Protein AF-A0A8S0TYR0-F1 (afdb_monomer)

Organism: NCBI:txid158383

Mean predicted aligned error: 17.42 Å

Radius of gyration: 30.02 Å; Cα contacts (8 Å, |Δi|>4): 867; chains: 1; bounding box: 67×88×91 Å

Solvent-accessible surface area (backbone atoms only — not comparable to full-atom values): 29729 Å² total; per-residue (Å²): 143,70,75,69,65,59,57,55,54,55,57,56,58,61,69,68,64,64,74,72,75,76,75,74,52,60,53,60,52,23,50,53,51,31,43,53,31,27,32,66,82,52,81,74,59,66,56,64,47,97,89,58,59,60,62,76,65,61,19,77,45,41,42,40,46,100,84,64,42,61,23,30,41,52,54,45,33,64,65,35,56,25,36,64,43,52,44,55,26,57,38,50,60,24,30,26,42,32,50,23,49,27,52,33,30,51,51,66,44,59,41,54,32,52,22,53,47,25,27,38,42,32,54,21,39,28,46,33,26,50,52,64,51,51,49,52,28,65,20,62,42,25,20,30,43,33,52,22,40,28,50,32,28,51,51,64,46,57,42,53,29,61,21,65,46,29,30,34,43,33,49,24,41,30,53,29,28,49,51,66,51,48,40,52,17,66,13,57,50,24,29,35,42,34,52,22,40,28,52,32,30,49,44,64,37,61,43,51,51,64,12,76,47,48,47,34,40,32,48,24,39,27,55,27,25,26,54,54,49,73,68,45,64,78,24,69,94,28,55,38,58,57,67,23,90,50,42,18,22,80,92,43,88,98,41,49,71,64,53,85,87,36,74,63,66,81,87,59,90,72,78,82,77,89,72,95,75,91,80,83,92,78,85,80,85,89,86,76,97,71,96,73,87,84,79,82,87,89,87,84,89,86,86,90,84,86,90,85,78,65,70,67,61,56,55,57,54,53,53,53,55,50,51,52,52,52,52,52,52,53,52,50,52,52,53,60,56,52,68,73,72,69,85,74,90,82,91,83,83,89,80,92,77,91,79,76,90,76,75,86,76,73,79,64,88,90,68,75,83,77,61,85,43,55,61,61,88,68,74,65,85,67,92,71,95,60,64,72,71,61,61,61,72,29,56,49,56,67,66,54,52,32,59,21,24,58,33,71,31,72,95,29,59,73,49,78,55,99,54,36,40,30,28,43,26,41,44,97,90,67,49,57,25,33,36,36,40,30,62,45,69,91,49,75,68,59,53,56,49,51,50,52,51,49,53,49,62,73,67,59,84,48,87,92,52,81,52,74,67,29,37,33,56,31,62,66,75,30,35,37,34,43,32,26,58,50,62,90,84,63,60,70,62,69,34,72,51,94,55,98,88,67,97,58,72,62,53,69,70,58,51,53,50,50,53,55,52,66,74,66,98

pLDDT: mean 73.42, std 23.76, range [23.34, 98.81]

Foldseek 3Di:
DPPPVVVVVVVVVVVVPPPPPPPQPLQLVLVVVQCCFFPVVCPQQVQSDSPDQLDVLSGPQFHDDPVSATATGACAQRQTAGERDLSCLSSQNHQEYAHYNYAYEEADDLSPLSNLNHAYDHPEHYAYEEADRLSVLNNQNHAEDHHYHYAYEEEDRLSVLNNQNHQYDAHEQYAYEEEDRLSVLVNQNHAEDAPEHYAYEEEDALSVLNNPNHQADAHHHYQYAAEDRPSCVVNPVRYHYYHHLRYAYPPDPPHHHDDPVRPDDRPDDDPDDDDPDDDDDDDDDDDDDDDDDDDDDDDDDDDDDDDDPPVVVVVVVVVVVVVVVVVVVVVVVVVVVVVVVPPDDDDDDDDDDDDDDDDPPDDDPVDDDDPVQQDPPPPPPDPPPDPPVLQVQQEDDVVQVCVFQVNVDPVQWPDDDSFWTWGWGAGPVRFIKIKIKGQARLDPVVVVVVVVVVSVLSPDDAPPDFDFSHKGDGNSSSIIITITHDDPVDDCVVQDDDDPPDPHHDDPVVVVVVVVRVVVD

Structure (mmCIF, N/CA/C/O backbone):
data_AF-A0A8S0TYR0-F1
#
_entry.id   AF-A0A8S0TYR0-F1
#
loop_
_atom_site.group_PDB
_atom_site.id
_atom_site.type_symbol
_atom_site.label_atom_id
_atom_site.label_alt_id
_atom_site.label_comp_id
_atom_site.label_asym_id
_atom_site.label_entity_id
_atom_site.label_seq_id
_atom_site.pdbx_PDB_ins_code
_atom_site.Cartn_x
_atom_site.Cartn_y
_atom_site.Cartn_z
_atom_site.occupancy
_atom_site.B_iso_or_equiv
_atom_site.auth_seq_id
_atom_site.auth_comp_id
_atom_site.auth_asym_id
_atom_site.auth_atom_id
_atom_site.pdbx_PDB_model_num
ATOM 1 N N . MET A 1 1 ? 43.293 39.251 -50.624 1.00 50.94 1 MET A N 1
ATOM 2 C CA . MET A 1 1 ? 41.958 39.435 -50.004 1.00 50.94 1 MET A CA 1
ATOM 3 C C . MET A 1 1 ? 41.162 38.119 -49.957 1.00 50.94 1 MET A C 1
ATOM 5 O O . MET A 1 1 ? 40.010 38.096 -50.355 1.00 50.94 1 MET A O 1
ATOM 9 N N . VAL A 1 2 ? 41.744 37.016 -49.457 1.00 48.94 2 VAL A N 1
ATOM 10 C CA . VAL A 1 2 ? 41.048 35.702 -49.383 1.00 48.94 2 VAL A CA 1
ATOM 11 C C . VAL A 1 2 ? 41.050 35.109 -47.961 1.00 48.94 2 VAL A C 1
ATOM 13 O O . VAL A 1 2 ? 40.323 34.168 -47.681 1.00 48.94 2 VAL A O 1
ATOM 16 N N . SER A 1 3 ? 41.774 35.709 -47.008 1.00 52.31 3 SER A N 1
ATOM 17 C CA . SER A 1 3 ? 41.908 35.148 -45.650 1.00 52.31 3 SER A CA 1
ATOM 18 C C . SER A 1 3 ? 40.808 35.579 -44.660 1.00 52.31 3 SER A C 1
ATOM 20 O O . SER A 1 3 ? 40.618 34.940 -43.633 1.00 52.31 3 SER A O 1
ATOM 22 N N . SER A 1 4 ? 40.044 36.641 -44.955 1.00 49.28 4 SER A N 1
ATOM 23 C CA . SER A 1 4 ? 39.044 37.178 -44.009 1.00 49.28 4 SER A CA 1
ATOM 24 C C . SER A 1 4 ? 37.671 36.490 -44.107 1.00 49.28 4 SER A C 1
ATOM 26 O O . SER A 1 4 ? 36.943 36.389 -43.123 1.00 49.28 4 SER A O 1
ATOM 28 N N . HIS A 1 5 ? 37.320 35.941 -45.276 1.00 48.69 5 HIS A N 1
ATOM 29 C CA . HIS A 1 5 ? 36.011 35.306 -45.484 1.00 48.69 5 HIS A CA 1
ATOM 30 C C . HIS A 1 5 ? 35.928 33.871 -44.942 1.00 48.69 5 HIS A C 1
ATOM 32 O O . HIS A 1 5 ? 34.839 33.418 -44.598 1.00 48.69 5 HIS A O 1
ATOM 38 N N . PHE A 1 6 ? 37.061 33.176 -44.794 1.00 48.94 6 PHE A N 1
ATOM 39 C CA . PHE A 1 6 ? 37.092 31.813 -44.248 1.00 48.94 6 PHE A CA 1
ATOM 40 C C . PHE A 1 6 ? 36.911 31.782 -42.722 1.00 48.94 6 PHE A C 1
ATOM 42 O O . PHE A 1 6 ? 36.213 30.915 -42.200 1.00 48.94 6 PHE A O 1
ATOM 49 N N . LEU A 1 7 ? 37.463 32.770 -42.006 1.00 48.62 7 LEU A N 1
ATOM 50 C CA . LEU A 1 7 ? 37.276 32.908 -40.556 1.00 48.62 7 LEU A CA 1
ATOM 51 C C . LEU A 1 7 ? 35.839 33.296 -40.187 1.00 48.62 7 LEU A C 1
ATOM 53 O O . LEU A 1 7 ? 35.320 32.817 -39.182 1.00 48.62 7 LEU A O 1
ATOM 57 N N . PHE A 1 8 ? 35.166 34.095 -41.019 1.00 50.09 8 PHE A N 1
ATOM 58 C CA . PHE A 1 8 ? 33.777 34.486 -40.770 1.00 50.09 8 PHE A CA 1
ATOM 59 C C . PHE A 1 8 ? 32.796 33.315 -40.957 1.00 50.09 8 PHE A C 1
ATOM 61 O O . PHE A 1 8 ? 31.832 33.195 -40.208 1.00 50.09 8 PHE A O 1
ATOM 68 N N . PHE A 1 9 ? 33.072 32.404 -41.898 1.00 47.00 9 PHE A N 1
ATOM 69 C CA . PHE A 1 9 ? 32.241 31.215 -42.119 1.00 47.00 9 PHE A CA 1
ATOM 70 C C . PHE A 1 9 ? 32.405 30.171 -41.000 1.00 47.00 9 PHE A C 1
ATOM 72 O O . PHE A 1 9 ? 31.429 29.545 -40.595 1.00 47.00 9 PHE A O 1
ATOM 79 N N . PHE A 1 10 ? 33.609 30.034 -40.430 1.00 46.19 10 PHE A N 1
ATOM 80 C CA . PHE A 1 10 ? 33.857 29.124 -39.303 1.00 46.19 10 PHE A CA 1
ATOM 81 C C . PHE A 1 10 ? 33.238 29.638 -37.988 1.00 46.19 10 PHE A C 1
ATOM 83 O O . PHE A 1 10 ? 32.709 28.854 -37.202 1.00 46.19 10 PHE A O 1
ATOM 90 N N . LEU A 1 11 ? 33.217 30.961 -37.779 1.00 45.91 11 LEU A N 1
ATOM 91 C CA . LEU A 1 11 ? 32.532 31.598 -36.646 1.00 45.91 11 LEU A CA 1
ATOM 92 C C . LEU A 1 11 ? 30.997 31.563 -36.766 1.00 45.91 11 LEU A C 1
ATOM 94 O O . LEU A 1 11 ? 30.328 31.498 -35.738 1.00 45.91 11 LEU A O 1
ATOM 98 N N . LEU A 1 12 ? 30.431 31.530 -37.981 1.00 44.19 12 LEU A N 1
ATOM 99 C CA . LEU A 1 12 ? 28.984 31.353 -38.192 1.00 44.19 12 LEU A CA 1
ATOM 100 C C . LEU A 1 12 ? 28.509 29.894 -38.049 1.00 44.19 12 LEU A C 1
ATOM 102 O O . LEU A 1 12 ? 27.346 29.658 -37.732 1.00 44.19 12 LEU A O 1
ATOM 106 N N . LEU A 1 13 ? 29.392 28.910 -38.248 1.00 43.59 13 LEU A N 1
ATOM 107 C CA . LEU A 1 13 ? 29.091 27.496 -37.975 1.00 43.59 13 LEU A CA 1
ATOM 108 C C . LEU A 1 13 ? 29.171 27.151 -36.477 1.00 43.59 13 LEU A C 1
ATOM 110 O O . LEU A 1 13 ? 28.478 26.242 -36.024 1.00 43.59 13 LEU A O 1
ATOM 114 N N . LEU A 1 14 ? 29.941 27.912 -35.691 1.00 43.69 14 LEU A N 1
ATOM 115 C CA . LEU A 1 14 ? 30.011 27.781 -34.228 1.00 43.69 14 LEU A CA 1
ATOM 116 C C . LEU A 1 14 ? 28.843 28.458 -33.487 1.00 43.69 14 LEU A C 1
ATOM 118 O O . LEU A 1 14 ? 28.614 28.143 -32.323 1.00 43.69 14 LEU A O 1
ATOM 122 N N . THR A 1 15 ? 28.060 29.324 -34.140 1.00 45.44 15 THR A N 1
ATOM 123 C CA . THR A 1 15 ? 26.854 29.944 -33.550 1.00 45.44 15 THR A CA 1
ATOM 124 C C . THR A 1 15 ? 25.548 29.206 -33.870 1.00 45.44 15 THR A C 1
ATOM 126 O O . THR A 1 15 ? 24.498 29.586 -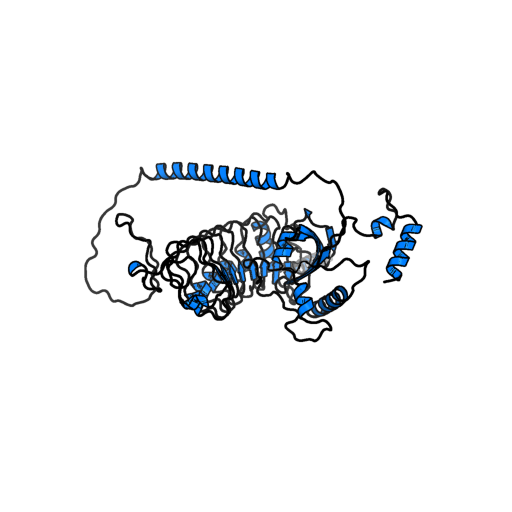33.355 1.00 45.44 15 THR A O 1
ATOM 129 N N . LEU A 1 16 ? 25.598 28.113 -34.644 1.00 46.41 16 LEU A N 1
ATOM 130 C CA . LEU A 1 16 ? 24.457 27.214 -34.891 1.00 46.41 16 LEU A CA 1
ATOM 131 C C . LEU A 1 16 ? 24.524 25.889 -34.118 1.00 46.41 16 LEU A C 1
ATOM 133 O O . LEU A 1 16 ? 23.545 25.145 -34.106 1.00 46.41 16 LEU A O 1
ATOM 137 N N . TYR A 1 17 ? 25.610 25.628 -33.385 1.00 47.25 17 TYR A N 1
ATOM 138 C CA . TYR A 1 17 ? 25.614 24.627 -32.317 1.00 47.25 17 TYR A CA 1
ATOM 139 C C . TYR A 1 17 ? 25.176 25.283 -31.006 1.00 47.25 17 TYR A C 1
ATOM 141 O O . TYR A 1 17 ? 25.918 25.390 -30.035 1.00 47.25 17 TYR A O 1
ATOM 149 N N . CYS A 1 18 ? 23.924 25.736 -30.978 1.00 35.53 18 CYS A N 1
ATOM 150 C CA . CYS A 1 18 ? 23.226 25.806 -29.709 1.00 35.53 18 CYS A CA 1
ATOM 151 C C . CYS A 1 18 ? 22.999 24.338 -29.317 1.00 35.53 18 CYS A C 1
ATOM 153 O O . CYS A 1 18 ? 22.265 23.654 -30.044 1.00 35.53 18 CYS A O 1
ATOM 155 N N . PRO A 1 19 ? 23.634 23.785 -28.261 1.00 40.34 19 PRO A N 1
ATOM 156 C CA . PRO A 1 19 ? 23.126 22.540 -27.720 1.00 40.34 19 PRO A CA 1
ATOM 157 C C . PRO A 1 19 ? 21.659 22.832 -27.433 1.00 40.34 19 PRO A C 1
ATOM 159 O O . PRO A 1 19 ? 21.356 23.762 -26.681 1.00 40.34 19 PRO A O 1
ATOM 162 N N . LYS A 1 20 ? 20.743 22.107 -28.094 1.00 34.03 20 LYS A N 1
ATOM 163 C CA . LYS A 1 20 ? 19.349 22.092 -27.650 1.00 34.03 20 LYS A CA 1
ATOM 164 C C . LYS A 1 20 ? 19.445 21.936 -26.135 1.00 34.03 20 LYS A C 1
ATOM 166 O O . LYS A 1 20 ? 20.154 21.009 -25.725 1.00 34.03 20 LYS A O 1
ATOM 171 N N . PRO A 1 21 ? 18.860 22.832 -25.317 1.00 37.34 21 PRO A N 1
ATOM 172 C CA . PRO A 1 21 ? 18.815 22.573 -23.893 1.00 37.34 21 PRO A CA 1
ATOM 173 C C . PRO A 1 21 ? 18.275 21.155 -23.793 1.00 37.34 21 PRO A C 1
ATOM 175 O O . PRO A 1 21 ? 17.219 20.870 -24.367 1.00 37.34 21 PRO A O 1
ATOM 178 N N . ILE A 1 22 ? 19.070 20.242 -23.224 1.00 44.69 22 ILE A N 1
ATOM 179 C CA . ILE A 1 22 ? 18.573 18.922 -22.867 1.00 44.69 22 ILE A CA 1
ATOM 180 C C . ILE A 1 22 ? 17.368 19.281 -22.020 1.00 44.69 22 ILE A C 1
ATOM 182 O O . ILE A 1 22 ? 17.526 19.865 -20.948 1.00 44.69 22 ILE A O 1
ATOM 186 N N . SER A 1 23 ? 16.172 19.110 -22.580 1.00 44.28 23 SER A N 1
ATOM 187 C CA . SER A 1 23 ? 14.944 19.297 -21.840 1.00 44.28 23 SER A CA 1
ATOM 188 C C . SER A 1 23 ? 15.061 18.252 -20.751 1.00 44.28 23 SER A C 1
ATOM 190 O O . SER A 1 23 ? 14.958 17.059 -21.030 1.00 44.28 23 SER A O 1
ATOM 192 N N . ALA A 1 24 ? 15.488 18.689 -19.566 1.00 58.84 24 ALA A N 1
ATOM 193 C CA . ALA A 1 24 ? 15.709 17.803 -18.449 1.00 58.84 24 ALA A CA 1
ATOM 194 C C . ALA A 1 24 ? 14.346 17.187 -18.181 1.00 58.84 24 ALA A C 1
ATOM 196 O O . ALA A 1 24 ? 13.429 17.893 -17.763 1.00 58.84 24 ALA A O 1
ATOM 197 N N . ASN A 1 25 ? 14.187 15.911 -18.539 1.00 82.38 25 ASN A N 1
ATOM 198 C CA . ASN A 1 25 ? 12.942 15.209 -18.313 1.00 82.38 25 ASN A CA 1
ATOM 199 C C . ASN A 1 25 ? 12.693 15.265 -16.790 1.00 82.38 25 ASN A C 1
ATOM 201 O O . ASN A 1 25 ? 13.510 14.739 -16.020 1.00 82.38 25 ASN A O 1
ATOM 205 N N . PRO A 1 26 ? 11.637 15.964 -16.333 1.00 89.19 26 PRO A N 1
ATOM 206 C CA . PRO A 1 26 ? 11.405 16.162 -14.909 1.00 89.19 26 PRO A CA 1
ATOM 207 C C . PRO A 1 26 ? 11.120 14.831 -14.205 1.00 89.19 26 PRO A C 1
ATOM 209 O O . PRO A 1 26 ? 11.525 14.661 -13.057 1.00 89.19 26 PRO A O 1
ATOM 212 N N . GLU A 1 27 ? 10.510 13.862 -14.899 1.00 92.62 27 GLU A N 1
ATOM 213 C CA . GLU A 1 27 ? 10.293 12.514 -14.368 1.00 92.62 27 GLU A CA 1
ATOM 214 C C . GLU A 1 27 ? 11.616 11.768 -14.207 1.00 92.62 27 GLU A C 1
ATOM 216 O O . GLU A 1 27 ? 11.864 11.181 -13.159 1.00 92.62 27 GLU A O 1
ATOM 221 N N . LEU A 1 28 ? 12.511 11.855 -15.197 1.00 95.06 28 LEU A N 1
ATOM 222 C CA . LEU A 1 28 ? 13.842 11.251 -15.105 1.00 95.06 28 LEU A CA 1
ATOM 223 C C . LEU A 1 28 ? 14.645 11.847 -13.944 1.00 95.06 28 LEU A C 1
ATOM 225 O O . LEU A 1 28 ? 15.277 11.116 -13.189 1.00 95.06 28 LEU A O 1
ATOM 229 N N . THR A 1 29 ? 14.572 13.166 -13.758 1.00 95.19 29 THR A N 1
ATOM 230 C CA . THR A 1 29 ? 15.213 13.847 -12.624 1.00 95.19 29 THR A CA 1
ATOM 231 C C . THR A 1 29 ? 14.665 13.335 -11.292 1.00 95.19 29 THR A C 1
ATOM 233 O O . THR A 1 29 ? 15.442 12.986 -10.404 1.00 95.19 29 THR A O 1
ATOM 236 N N . ALA A 1 30 ? 13.339 13.223 -11.170 1.00 96.69 30 ALA A N 1
ATOM 237 C CA . ALA A 1 30 ? 12.688 12.686 -9.980 1.00 96.69 30 ALA A CA 1
ATOM 238 C C . ALA A 1 30 ? 13.061 11.215 -9.719 1.00 96.69 30 ALA A C 1
ATOM 240 O O . ALA A 1 30 ? 13.297 10.841 -8.573 1.00 96.69 30 ALA A O 1
ATOM 241 N N . LEU A 1 31 ? 13.168 10.390 -10.766 1.00 97.19 31 LEU A N 1
ATOM 242 C CA . LEU A 1 31 ? 13.599 8.993 -10.657 1.00 97.19 31 LEU A CA 1
ATOM 243 C C . LEU A 1 31 ? 15.061 8.867 -10.222 1.00 97.19 31 LEU A C 1
ATOM 245 O O . LEU A 1 31 ? 15.373 7.990 -9.421 1.00 97.19 31 LEU A O 1
ATOM 249 N N . MET A 1 32 ? 15.957 9.727 -10.715 1.00 97.00 32 MET A N 1
ATOM 250 C CA . MET A 1 32 ? 17.368 9.714 -10.308 1.00 97.00 32 MET A CA 1
ATOM 251 C C . MET A 1 32 ? 17.547 10.146 -8.851 1.00 97.00 32 MET A C 1
ATOM 253 O O . MET A 1 32 ? 18.321 9.528 -8.118 1.00 97.00 32 MET A O 1
ATOM 257 N N . ASP A 1 33 ? 16.798 11.158 -8.414 1.00 97.44 33 ASP A N 1
ATOM 258 C CA . ASP A 1 33 ? 16.767 11.566 -7.011 1.00 97.44 33 ASP A CA 1
ATOM 259 C C . ASP A 1 33 ? 16.221 10.432 -6.129 1.00 97.44 33 ASP A C 1
ATOM 261 O O . ASP A 1 33 ? 16.894 9.997 -5.190 1.00 97.44 33 ASP A O 1
ATOM 265 N N . LEU A 1 34 ? 15.073 9.857 -6.511 1.00 97.31 34 LEU A N 1
ATOM 266 C CA . LEU A 1 34 ? 14.475 8.719 -5.819 1.00 97.31 34 LEU A CA 1
ATOM 267 C C . LEU A 1 34 ? 15.465 7.558 -5.710 1.00 97.31 34 LEU A C 1
ATOM 269 O O . LEU A 1 34 ? 15.684 7.072 -4.604 1.00 97.31 34 LEU A O 1
ATOM 273 N N . LYS A 1 35 ? 16.110 7.170 -6.817 1.00 97.06 35 LYS A N 1
ATOM 274 C CA . LYS A 1 35 ? 17.149 6.133 -6.860 1.00 97.06 35 LYS A CA 1
ATOM 275 C C . LYS A 1 35 ? 18.242 6.395 -5.833 1.00 97.06 35 LYS A C 1
ATOM 277 O O . LYS A 1 35 ? 18.517 5.522 -5.019 1.00 97.06 35 LYS A O 1
ATOM 282 N N . SER A 1 36 ? 18.838 7.587 -5.852 1.00 96.88 36 SER A N 1
ATOM 283 C CA . SER A 1 36 ? 19.919 7.938 -4.924 1.00 96.88 36 SER A CA 1
ATOM 284 C C . SER A 1 36 ? 19.479 7.908 -3.455 1.00 96.88 36 SER A C 1
ATOM 286 O O . SER A 1 36 ? 20.298 7.683 -2.566 1.00 96.88 36 SER A O 1
ATOM 288 N N . SER A 1 37 ? 18.182 8.113 -3.203 1.00 97.75 37 SER A N 1
ATOM 289 C CA . SER A 1 37 ? 17.597 8.148 -1.866 1.00 97.75 37 SER A CA 1
ATOM 290 C C . SER A 1 37 ? 17.243 6.761 -1.326 1.00 97.75 37 SER A C 1
ATOM 292 O O . SER A 1 37 ? 17.474 6.500 -0.145 1.00 97.75 37 SER A O 1
ATOM 294 N N . VAL A 1 38 ? 16.696 5.870 -2.168 1.00 97.50 38 VAL A N 1
ATOM 295 C CA . VAL A 1 38 ? 16.240 4.523 -1.765 1.00 97.50 38 VAL A CA 1
ATOM 296 C C . VAL A 1 38 ? 17.304 3.437 -1.945 1.00 97.50 38 VAL A C 1
ATOM 298 O O . VAL A 1 38 ? 17.252 2.417 -1.259 1.00 97.50 38 VAL A O 1
ATOM 301 N N . ASP A 1 39 ? 18.262 3.654 -2.846 1.00 96.81 39 ASP A N 1
ATOM 302 C CA . ASP A 1 39 ? 19.377 2.754 -3.154 1.00 96.81 39 ASP A CA 1
ATOM 303 C C . ASP A 1 39 ? 20.707 3.536 -3.180 1.00 96.81 39 ASP A C 1
ATOM 305 O O . ASP A 1 39 ? 21.312 3.717 -4.241 1.00 96.81 39 ASP A O 1
ATOM 309 N N . PRO A 1 40 ? 21.168 4.048 -2.023 1.00 94.00 40 PRO A N 1
ATOM 310 C CA . PRO A 1 40 ? 22.340 4.925 -1.952 1.00 94.00 40 PRO A CA 1
ATOM 311 C C . PRO A 1 40 ? 23.639 4.241 -2.401 1.00 94.00 40 PRO A C 1
ATOM 313 O O . PRO A 1 40 ? 24.556 4.908 -2.874 1.00 94.00 40 PRO A O 1
ATOM 316 N N . GLU A 1 41 ? 23.718 2.914 -2.280 1.00 93.06 41 GLU A N 1
ATOM 317 C CA . GLU A 1 41 ? 24.862 2.115 -2.734 1.00 93.06 41 GLU A CA 1
ATOM 318 C C . GLU A 1 41 ? 24.748 1.698 -4.211 1.00 93.06 41 GLU A C 1
ATOM 320 O O . GLU A 1 41 ? 25.683 1.110 -4.754 1.00 93.06 41 GLU A O 1
ATOM 325 N N . ASN A 1 42 ? 23.630 2.023 -4.879 1.00 92.25 42 ASN A N 1
ATOM 326 C CA . ASN A 1 42 ? 23.329 1.625 -6.256 1.00 92.25 42 ASN A CA 1
ATOM 327 C C . ASN A 1 42 ? 23.462 0.101 -6.471 1.00 92.25 42 ASN A C 1
ATOM 329 O O . ASN A 1 42 ? 23.962 -0.360 -7.501 1.00 92.25 42 ASN A O 1
ATOM 333 N N . ALA A 1 43 ? 23.046 -0.683 -5.475 1.00 90.88 43 ALA A N 1
ATOM 334 C CA . ALA A 1 43 ? 23.185 -2.134 -5.478 1.00 90.88 43 ALA A CA 1
ATOM 335 C C . ALA A 1 43 ? 22.061 -2.828 -6.263 1.00 90.88 43 ALA A C 1
ATOM 337 O O . ALA A 1 43 ? 22.274 -3.908 -6.817 1.00 90.88 43 ALA A O 1
ATOM 338 N N . TYR A 1 44 ? 20.877 -2.213 -6.338 1.00 90.38 44 TYR A N 1
ATOM 339 C CA . TYR A 1 44 ? 19.654 -2.861 -6.822 1.00 90.38 44 TYR A CA 1
ATOM 340 C C . TYR A 1 44 ? 19.036 -2.167 -8.038 1.00 90.38 44 TYR A C 1
ATOM 342 O O . TYR A 1 44 ? 18.478 -2.832 -8.907 1.00 90.38 44 TYR A O 1
ATOM 350 N N . LEU A 1 45 ? 19.141 -0.840 -8.137 1.00 93.94 45 LEU A N 1
ATOM 351 C CA . LEU A 1 45 ? 18.535 -0.027 -9.198 1.00 93.94 45 LEU A CA 1
ATOM 352 C C . LEU A 1 45 ? 19.544 0.346 -10.290 1.00 93.94 45 LEU A C 1
ATOM 354 O O . LEU A 1 45 ? 19.466 1.422 -10.886 1.00 93.94 45 LEU A O 1
ATOM 358 N N . SER A 1 46 ? 20.502 -0.535 -10.580 1.00 92.94 46 SER A N 1
ATOM 359 C CA . SER A 1 46 ? 21.573 -0.292 -11.559 1.00 92.94 46 SER A CA 1
ATOM 360 C C . SER A 1 46 ? 21.059 -0.021 -12.981 1.00 92.94 46 SER A C 1
ATOM 362 O O . SER A 1 46 ? 21.707 0.712 -13.725 1.00 92.94 46 SER A O 1
ATOM 364 N N . SER A 1 47 ? 19.872 -0.530 -13.330 1.00 92.88 47 SER A N 1
ATOM 365 C CA . SER A 1 47 ? 19.205 -0.297 -14.622 1.00 92.88 47 SER A CA 1
ATOM 366 C C . SER A 1 47 ? 18.731 1.145 -14.834 1.00 92.88 47 SER A C 1
ATOM 368 O O . SER A 1 47 ? 18.599 1.586 -15.972 1.00 92.88 47 SER A O 1
ATOM 370 N N . TRP A 1 48 ? 18.499 1.904 -13.762 1.00 95.00 48 TRP A N 1
ATOM 371 C CA . TRP A 1 48 ? 18.044 3.291 -13.847 1.00 95.00 48 TRP A CA 1
ATOM 372 C C . TRP A 1 48 ? 19.240 4.207 -14.131 1.00 95.00 48 TRP A C 1
ATOM 374 O O . TRP A 1 48 ? 20.023 4.521 -13.230 1.00 95.00 48 TRP A O 1
ATOM 384 N N . VAL A 1 49 ? 19.408 4.638 -15.379 1.00 93.62 49 VAL A N 1
ATOM 385 C CA . VAL A 1 49 ? 20.576 5.419 -15.825 1.00 93.62 49 VAL A CA 1
ATOM 386 C C . VAL A 1 49 ? 20.200 6.835 -16.261 1.00 93.62 49 VAL A C 1
ATOM 388 O O . VAL A 1 49 ? 19.173 7.051 -16.891 1.00 93.62 49 VAL A O 1
ATOM 391 N N . VAL A 1 50 ? 21.060 7.815 -15.967 1.00 92.00 50 VAL A N 1
ATOM 392 C CA . VAL A 1 50 ? 20.800 9.252 -16.213 1.00 92.00 50 VAL A CA 1
ATOM 393 C C . VAL A 1 50 ? 20.579 9.581 -17.697 1.00 92.00 50 VAL A C 1
ATOM 395 O O . VAL A 1 50 ? 19.922 10.563 -18.018 1.00 92.00 50 VAL A O 1
ATOM 398 N N . SER A 1 51 ? 21.125 8.778 -18.611 1.00 89.81 51 SER A N 1
ATOM 399 C CA . SER A 1 51 ? 20.965 8.947 -20.060 1.00 89.81 51 SER A CA 1
ATOM 400 C C . SER A 1 51 ? 19.866 8.071 -20.671 1.00 89.81 51 SER A C 1
ATOM 402 O O . SER A 1 51 ? 19.740 8.046 -21.893 1.00 89.81 51 SER A O 1
ATOM 404 N N . GLY A 1 52 ? 19.150 7.292 -19.857 1.00 87.19 52 GLY A N 1
ATOM 405 C CA . GLY A 1 52 ? 18.143 6.339 -20.320 1.00 87.19 52 GLY A CA 1
ATOM 406 C C . GLY A 1 52 ? 16.745 6.939 -20.389 1.00 87.19 52 GLY A C 1
ATOM 407 O O . GLY A 1 52 ? 16.465 7.970 -19.776 1.00 87.19 52 GLY A O 1
ATOM 408 N N . ASP A 1 53 ? 15.869 6.262 -21.124 1.00 88.94 53 ASP A N 1
ATOM 409 C CA . ASP A 1 53 ? 14.441 6.552 -21.152 1.00 88.94 53 ASP A CA 1
ATOM 410 C C . ASP A 1 53 ? 13.722 5.619 -20.161 1.00 88.94 53 ASP A C 1
ATOM 412 O O . ASP A 1 53 ? 13.742 4.404 -20.355 1.00 88.94 53 ASP A O 1
ATOM 416 N N . PRO A 1 54 ? 13.064 6.134 -19.104 1.00 87.94 54 PRO A N 1
ATOM 417 C CA . PRO A 1 54 ? 12.302 5.302 -18.174 1.00 87.94 54 PRO A CA 1
ATOM 418 C C . PRO A 1 54 ? 11.201 4.459 -18.838 1.00 87.94 54 PRO A C 1
ATOM 420 O O . PRO A 1 54 ? 10.743 3.483 -18.245 1.00 87.94 54 PRO A O 1
ATOM 423 N N . CYS A 1 55 ? 10.764 4.836 -20.043 1.00 85.88 55 CYS A N 1
ATOM 424 C CA . CYS A 1 55 ? 9.631 4.245 -20.742 1.00 85.88 55 CYS A CA 1
ATOM 425 C C . CYS A 1 55 ? 10.005 3.315 -21.905 1.00 85.88 55 CYS A C 1
ATOM 427 O O . CYS A 1 55 ? 9.104 2.762 -22.536 1.00 85.88 55 CYS A O 1
ATOM 429 N N . ASP A 1 56 ? 11.295 3.080 -22.170 1.00 82.56 56 ASP A N 1
ATOM 430 C CA . ASP A 1 56 ? 11.746 2.121 -23.195 1.00 82.56 56 ASP A CA 1
ATOM 431 C C . ASP A 1 56 ? 11.760 0.654 -22.706 1.00 82.56 56 ASP A C 1
ATOM 433 O O . ASP A 1 56 ? 12.056 -0.268 -23.469 1.00 82.56 56 ASP A O 1
ATOM 437 N N . GLY A 1 57 ? 11.421 0.431 -21.430 1.00 75.56 57 GLY A N 1
ATOM 438 C CA . GLY A 1 57 ? 11.412 -0.878 -20.773 1.00 75.56 57 GLY A CA 1
ATOM 439 C C . GLY A 1 57 ? 12.753 -1.302 -20.163 1.00 75.56 57 GLY A C 1
ATOM 440 O O . GLY A 1 57 ? 12.841 -2.393 -19.597 1.00 75.56 57 GLY A O 1
ATOM 441 N N . SER A 1 58 ? 13.793 -0.467 -20.242 1.00 82.25 58 SER A N 1
ATOM 442 C CA . SER A 1 58 ? 15.103 -0.740 -19.638 1.00 82.25 58 SER A CA 1
ATOM 443 C C . SER A 1 58 ? 15.117 -0.534 -18.122 1.00 82.25 58 SER A C 1
ATOM 445 O O . SER A 1 58 ? 15.822 -1.259 -17.415 1.00 82.25 58 SER A O 1
ATOM 447 N N . PHE A 1 59 ? 14.324 0.410 -17.605 1.00 87.50 59 PHE A N 1
ATOM 448 C CA . PHE A 1 59 ? 14.259 0.708 -16.175 1.00 87.50 59 PHE A CA 1
ATOM 449 C C . PHE A 1 59 ? 13.462 -0.368 -15.447 1.00 87.50 59 PHE A C 1
ATOM 451 O O . PHE A 1 59 ? 12.244 -0.492 -15.584 1.00 87.50 59 PHE A O 1
ATOM 458 N N . GLU A 1 60 ? 14.154 -1.152 -14.624 1.00 83.19 60 GLU A N 1
ATOM 459 C CA . GLU A 1 60 ? 13.502 -2.230 -13.897 1.00 83.19 60 GLU A CA 1
ATOM 460 C C . GLU A 1 60 ? 12.447 -1.687 -12.927 1.00 83.19 60 GLU A C 1
ATOM 462 O O . GLU A 1 60 ? 12.713 -0.786 -12.132 1.00 83.19 60 GLU A O 1
ATOM 467 N N . GLY A 1 61 ? 11.249 -2.271 -12.980 1.00 84.88 61 GLY A N 1
ATOM 468 C CA . GLY A 1 61 ? 10.140 -1.909 -12.103 1.00 84.88 61 GLY A CA 1
ATOM 469 C C . GLY A 1 61 ? 9.420 -0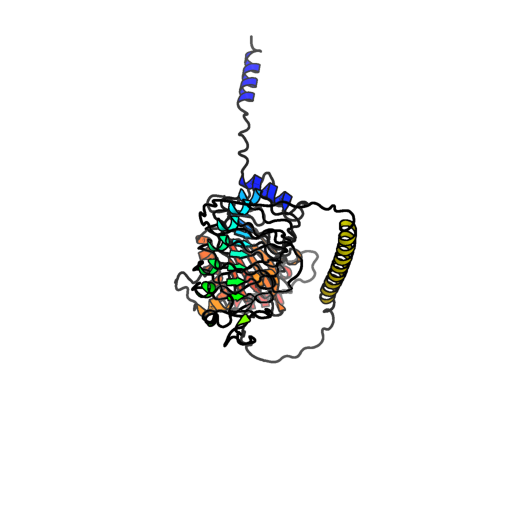.620 -12.495 1.00 84.88 61 GLY A C 1
ATOM 470 O O . GLY A 1 61 ? 8.461 -0.273 -11.816 1.00 84.88 61 GLY A O 1
ATOM 471 N N . VAL A 1 62 ? 9.829 0.068 -13.564 1.00 86.81 62 VAL A N 1
ATOM 472 C CA . VAL A 1 62 ? 9.115 1.236 -14.094 1.00 86.81 62 VAL A CA 1
ATOM 473 C C . VAL A 1 62 ? 8.203 0.798 -15.235 1.00 86.81 62 VAL A C 1
ATOM 475 O O . VAL A 1 62 ? 8.615 0.053 -16.121 1.00 86.81 62 VAL A O 1
ATOM 478 N N . ALA A 1 63 ? 6.958 1.268 -15.220 1.00 82.00 63 ALA A N 1
ATOM 479 C CA . ALA A 1 63 ? 6.055 1.151 -16.358 1.00 82.00 63 ALA A CA 1
ATOM 480 C C . ALA A 1 63 ? 5.406 2.498 -16.668 1.00 82.00 63 ALA A C 1
ATOM 482 O O . ALA A 1 63 ? 5.121 3.294 -15.767 1.00 82.00 63 ALA A O 1
ATOM 483 N N . CYS A 1 64 ? 5.151 2.733 -17.953 1.00 83.19 64 CYS A N 1
ATOM 484 C CA . CYS A 1 64 ? 4.619 3.993 -18.446 1.00 83.19 64 CYS A CA 1
ATOM 485 C C . CYS A 1 64 ? 3.214 3.850 -19.036 1.00 83.19 64 CYS A C 1
ATOM 487 O O . CYS A 1 64 ? 2.793 2.778 -19.480 1.00 83.19 64 CYS A O 1
ATOM 489 N N . ASN A 1 65 ? 2.467 4.952 -19.015 1.00 80.69 65 ASN A N 1
ATOM 490 C CA . ASN A 1 65 ? 1.161 5.039 -19.659 1.00 80.69 65 ASN A CA 1
ATOM 491 C C . ASN A 1 65 ? 1.298 5.133 -21.195 1.00 80.69 65 ASN A C 1
ATOM 493 O O . ASN A 1 65 ? 2.395 5.223 -21.744 1.00 80.69 65 ASN A O 1
ATOM 497 N N . GLU A 1 66 ? 0.165 5.162 -21.901 1.00 79.38 66 GLU A N 1
ATOM 498 C CA . GLU A 1 66 ? 0.106 5.267 -23.372 1.00 79.38 66 GLU A CA 1
ATOM 499 C C . GLU A 1 66 ? 0.769 6.541 -23.936 1.00 79.38 66 GLU A C 1
ATOM 501 O O . GLU A 1 66 ? 1.048 6.616 -25.129 1.00 79.38 66 GLU A O 1
ATOM 506 N N . LYS A 1 67 ? 1.026 7.547 -23.089 1.00 82.12 67 LYS A N 1
ATOM 507 C CA . LYS A 1 67 ? 1.682 8.810 -23.452 1.00 82.12 67 LYS A CA 1
ATOM 508 C C . LYS A 1 67 ? 3.188 8.808 -23.169 1.00 82.12 67 LYS A C 1
ATOM 510 O O . LYS A 1 67 ? 3.820 9.844 -23.353 1.00 82.12 67 LYS A O 1
ATOM 515 N N . GLY A 1 68 ? 3.755 7.687 -22.716 1.00 82.88 68 GLY A N 1
ATOM 516 C CA . GLY A 1 68 ? 5.174 7.590 -22.365 1.00 82.88 68 GLY A CA 1
ATOM 517 C C . GLY A 1 68 ? 5.535 8.347 -21.085 1.00 82.88 68 GLY A C 1
ATOM 518 O O . GLY A 1 68 ? 6.610 8.925 -21.010 1.00 82.88 68 GLY A O 1
ATOM 519 N N . GLN A 1 69 ? 4.628 8.387 -20.103 1.00 87.94 69 GLN A N 1
ATOM 520 C CA . GLN A 1 69 ? 4.859 9.016 -18.796 1.00 87.94 69 GLN A CA 1
ATOM 521 C C . GLN A 1 69 ? 4.861 7.956 -17.700 1.00 87.94 69 GLN A C 1
ATOM 523 O O . GLN A 1 69 ? 4.086 6.995 -17.776 1.00 87.94 69 GLN A O 1
ATOM 528 N N . VAL A 1 70 ? 5.693 8.136 -16.675 1.00 90.12 70 VAL A N 1
ATOM 529 C CA . VAL A 1 70 ? 5.859 7.156 -15.591 1.00 90.12 70 VAL A CA 1
ATOM 530 C C . VAL A 1 70 ? 4.544 6.976 -14.830 1.00 90.12 70 VAL A C 1
ATOM 532 O O . VAL A 1 70 ? 4.059 7.884 -14.159 1.00 90.12 70 VAL A O 1
ATOM 535 N N . ALA A 1 71 ? 3.974 5.774 -14.919 1.00 87.31 71 ALA A N 1
ATOM 536 C CA . ALA A 1 71 ? 2.655 5.454 -14.379 1.00 87.31 71 ALA A CA 1
ATOM 537 C C . ALA A 1 71 ? 2.702 4.444 -13.229 1.00 87.31 71 ALA A C 1
ATOM 539 O O . ALA A 1 71 ? 1.801 4.434 -12.387 1.00 87.31 71 ALA A O 1
ATOM 540 N N . ASN A 1 72 ? 3.740 3.609 -13.164 1.00 87.56 72 ASN A N 1
ATOM 541 C CA . ASN A 1 72 ? 3.910 2.622 -12.106 1.00 87.56 72 ASN A CA 1
ATOM 542 C C . ASN A 1 72 ? 5.378 2.471 -11.706 1.00 87.56 72 ASN A C 1
ATOM 544 O O . ASN A 1 72 ? 6.250 2.412 -12.574 1.00 87.56 72 ASN A O 1
ATOM 548 N N . ILE A 1 73 ? 5.627 2.362 -10.400 1.00 92.88 73 ILE A N 1
ATOM 549 C CA . ILE A 1 73 ? 6.916 1.956 -9.838 1.00 92.88 73 ILE A CA 1
ATOM 550 C C . ILE A 1 73 ? 6.698 0.745 -8.931 1.00 92.88 73 ILE A C 1
ATOM 552 O O . ILE A 1 73 ? 6.038 0.842 -7.895 1.00 92.88 73 ILE A O 1
ATOM 556 N N . SER A 1 74 ? 7.305 -0.385 -9.291 1.00 86.81 74 SER A N 1
ATOM 557 C CA . SER A 1 74 ? 7.203 -1.658 -8.583 1.00 86.81 74 SER A CA 1
ATOM 558 C C . SER A 1 74 ? 8.575 -2.190 -8.168 1.00 86.81 74 SER A C 1
ATOM 560 O O . SER A 1 74 ? 9.244 -2.887 -8.931 1.00 86.81 74 SER A O 1
ATOM 562 N N . LEU A 1 75 ? 8.970 -1.894 -6.925 1.00 89.38 75 LEU A N 1
ATOM 563 C CA . LEU A 1 75 ? 10.278 -2.223 -6.338 1.00 89.38 75 LEU A CA 1
ATOM 564 C C . LEU A 1 75 ? 10.156 -3.005 -5.017 1.00 89.38 75 LEU A C 1
ATOM 566 O O . LEU A 1 75 ? 10.978 -2.875 -4.109 1.00 89.38 75 LEU A O 1
ATOM 570 N N . GLN A 1 76 ? 9.110 -3.813 -4.885 1.00 84.69 76 GLN A N 1
ATOM 571 C CA . GLN A 1 76 ? 8.872 -4.654 -3.718 1.00 84.69 76 GLN A CA 1
ATOM 572 C C . GLN A 1 76 ? 9.993 -5.677 -3.511 1.00 84.69 76 GLN A C 1
ATOM 574 O O . GLN A 1 76 ? 10.472 -6.266 -4.480 1.00 84.69 76 GLN A O 1
ATOM 579 N N . GLY A 1 77 ? 10.382 -5.935 -2.260 1.00 79.31 77 GLY A N 1
ATOM 580 C CA . GLY A 1 77 ? 11.309 -7.032 -1.948 1.00 79.31 77 GLY A CA 1
ATOM 581 C C . GLY A 1 77 ? 12.745 -6.844 -2.439 1.00 79.31 77 GLY A C 1
ATOM 582 O O . GLY A 1 77 ? 13.527 -7.791 -2.383 1.00 79.31 77 GLY A O 1
ATOM 583 N N . LYS A 1 78 ? 13.106 -5.654 -2.934 1.00 83.69 78 LYS A N 1
ATOM 584 C CA . LYS A 1 78 ? 14.407 -5.394 -3.561 1.00 83.69 78 LYS A CA 1
ATOM 585 C C . LYS A 1 78 ? 15.558 -5.272 -2.569 1.00 83.69 78 LYS A C 1
ATOM 587 O O . LYS A 1 78 ? 16.703 -5.338 -2.983 1.00 83.69 78 LYS A O 1
ATOM 592 N N . GLY A 1 79 ? 15.270 -5.140 -1.277 1.00 84.69 79 GLY A N 1
ATOM 593 C CA . GLY A 1 79 ? 16.296 -4.932 -0.256 1.00 84.69 79 GLY A CA 1
ATOM 594 C C . GLY A 1 79 ? 16.756 -3.478 -0.160 1.00 84.69 79 GLY A C 1
ATOM 595 O O . GLY A 1 79 ? 17.828 -3.226 0.378 1.00 84.69 79 GLY A O 1
ATOM 596 N N . LEU A 1 80 ? 15.947 -2.534 -0.653 1.00 94.94 80 LEU A N 1
ATOM 597 C CA . LEU A 1 80 ? 16.238 -1.101 -0.618 1.00 94.94 80 LEU A CA 1
ATOM 598 C C . LEU A 1 80 ? 16.379 -0.607 0.828 1.00 94.94 80 LEU A C 1
ATOM 600 O O . LEU A 1 80 ? 15.564 -0.946 1.692 1.00 94.94 80 LEU A O 1
ATOM 604 N N . THR A 1 81 ? 17.401 0.208 1.079 1.00 92.94 81 THR A N 1
ATOM 605 C CA . THR A 1 81 ? 17.790 0.715 2.403 1.00 92.94 81 THR A CA 1
ATOM 606 C C . THR A 1 81 ? 18.064 2.210 2.288 1.00 92.94 81 THR A C 1
ATOM 608 O O . THR A 1 81 ? 19.174 2.630 1.971 1.00 92.94 81 THR A O 1
ATOM 611 N N . GLY A 1 82 ? 17.042 3.029 2.509 1.00 96.38 82 GLY A N 1
ATOM 612 C CA . GLY A 1 82 ? 17.117 4.464 2.255 1.00 96.38 82 GLY A CA 1
ATOM 613 C C . GLY A 1 82 ? 15.834 5.190 2.640 1.00 96.38 82 GLY A C 1
ATOM 614 O O . GLY A 1 82 ? 14.967 4.607 3.293 1.00 96.38 82 GLY A O 1
ATOM 615 N N . LYS A 1 83 ? 15.702 6.457 2.242 1.00 97.94 83 LYS A N 1
ATOM 616 C CA . LYS A 1 83 ? 14.506 7.272 2.516 1.00 97.94 83 LYS A CA 1
ATOM 617 C C . LYS A 1 83 ? 13.645 7.415 1.265 1.00 97.94 83 LYS A C 1
ATOM 619 O O . LYS A 1 83 ? 14.151 7.394 0.148 1.00 97.94 83 LYS A O 1
ATOM 624 N N . LEU A 1 84 ? 12.339 7.603 1.449 1.00 98.19 84 LEU A N 1
ATOM 625 C CA . LEU A 1 84 ? 11.465 8.015 0.352 1.00 98.19 84 LEU A CA 1
ATOM 626 C C . LEU A 1 84 ? 11.628 9.525 0.130 1.00 98.19 84 LEU A C 1
ATOM 628 O O . LEU A 1 84 ? 11.214 10.325 0.967 1.00 98.19 84 LEU A O 1
ATOM 632 N N . SER A 1 85 ? 12.258 9.911 -0.979 1.00 97.69 85 SER A N 1
ATOM 633 C CA . SER A 1 85 ? 12.509 11.322 -1.293 1.00 97.69 85 SER A CA 1
ATOM 634 C C . SER A 1 85 ? 11.217 12.098 -1.597 1.00 97.69 85 SER A C 1
ATOM 636 O O . SER A 1 85 ? 10.358 11.573 -2.314 1.00 97.69 85 SER A O 1
ATOM 638 N N . PRO A 1 86 ? 11.096 13.375 -1.170 1.00 98.00 86 PRO A N 1
ATOM 639 C CA . PRO A 1 86 ? 10.043 14.288 -1.626 1.00 98.00 86 PRO A CA 1
ATOM 640 C C . PRO A 1 86 ? 9.934 14.417 -3.152 1.00 98.00 86 PRO A C 1
ATOM 642 O O . PRO A 1 86 ? 8.849 14.695 -3.665 1.00 98.00 86 PRO A O 1
ATOM 645 N N . ALA A 1 87 ? 11.023 14.162 -3.892 1.00 97.56 87 ALA A N 1
ATOM 646 C CA . ALA A 1 87 ? 11.035 14.184 -5.354 1.00 97.56 87 ALA A CA 1
ATOM 647 C C . ALA A 1 87 ? 10.025 13.210 -5.983 1.00 97.56 87 ALA A C 1
ATOM 649 O O . ALA A 1 87 ? 9.587 13.440 -7.111 1.00 97.56 87 ALA A O 1
ATOM 650 N N . VAL A 1 88 ? 9.580 12.181 -5.244 1.00 97.38 88 VAL A N 1
ATOM 651 C CA . VAL A 1 88 ? 8.500 11.284 -5.681 1.00 97.38 88 VAL A CA 1
ATOM 652 C C . VAL A 1 88 ? 7.247 12.061 -6.092 1.00 97.38 88 VAL A C 1
ATOM 654 O O . VAL A 1 88 ? 6.611 11.699 -7.075 1.00 97.38 88 VAL A O 1
ATOM 657 N N . GLY A 1 89 ? 6.947 13.188 -5.433 1.00 96.62 89 GLY A N 1
ATOM 658 C CA . GLY A 1 89 ? 5.816 14.059 -5.765 1.00 96.62 89 GLY A CA 1
ATOM 659 C C . GLY A 1 89 ? 5.910 14.726 -7.146 1.00 96.62 89 GLY A C 1
ATOM 660 O O . GLY A 1 89 ? 4.940 15.345 -7.592 1.00 96.62 89 GLY A O 1
ATOM 661 N N . GLY A 1 90 ? 7.052 14.624 -7.833 1.00 96.62 90 GLY A N 1
ATOM 662 C CA . GLY A 1 90 ? 7.255 15.071 -9.213 1.00 96.62 90 GLY A CA 1
ATOM 663 C C . GLY A 1 90 ? 6.670 14.132 -10.275 1.00 96.62 90 GLY A C 1
ATOM 664 O O . GLY A 1 90 ? 6.422 14.577 -11.393 1.00 96.62 90 GLY A O 1
ATOM 665 N N . LEU A 1 91 ? 6.387 12.870 -9.935 1.00 96.62 91 LEU A N 1
ATOM 666 C CA . LEU A 1 91 ? 5.874 11.848 -10.857 1.00 96.62 91 LEU A CA 1
ATOM 667 C C . LEU A 1 91 ? 4.348 11.954 -11.018 1.00 96.62 91 LEU A C 1
ATOM 669 O O . LEU A 1 91 ? 3.592 11.115 -10.541 1.00 96.62 91 LEU A O 1
ATOM 673 N N . LYS A 1 92 ? 3.869 13.032 -11.647 1.00 95.31 92 LYS A N 1
ATOM 674 C CA . LYS A 1 92 ? 2.450 13.451 -11.603 1.00 95.31 92 LYS A CA 1
ATOM 675 C C . LYS A 1 92 ? 1.435 12.433 -12.129 1.00 95.31 92 LYS A C 1
ATOM 677 O O . LYS A 1 92 ? 0.283 12.488 -11.707 1.00 95.31 92 LYS A O 1
ATOM 682 N N . HIS A 1 93 ? 1.860 11.525 -13.002 1.00 94.75 93 HIS A N 1
ATOM 683 C CA . HIS A 1 93 ? 1.005 10.503 -13.613 1.00 94.75 93 HIS A CA 1
ATOM 684 C C . HIS A 1 93 ? 1.133 9.129 -12.949 1.00 94.75 93 HIS A C 1
ATOM 686 O O . HIS A 1 93 ? 0.629 8.133 -13.471 1.00 94.75 93 HIS A O 1
ATOM 692 N N . LEU A 1 94 ? 1.802 9.061 -11.793 1.00 95.38 94 LEU A N 1
ATOM 693 C CA . LEU A 1 94 ? 1.951 7.824 -11.049 1.00 95.38 94 LEU A CA 1
ATOM 694 C C . LEU A 1 94 ? 0.589 7.368 -10.514 1.00 95.38 94 LEU A C 1
ATOM 696 O O . LEU A 1 94 ? -0.059 8.068 -9.739 1.00 95.38 94 LEU A O 1
ATOM 700 N N . THR A 1 95 ? 0.188 6.165 -10.912 1.00 90.75 95 THR A N 1
ATOM 701 C CA . THR A 1 95 ? -1.044 5.487 -10.481 1.00 90.75 95 THR A CA 1
ATOM 702 C C . THR A 1 95 ? -0.767 4.432 -9.411 1.00 90.75 95 THR A C 1
ATOM 704 O O . THR A 1 95 ? -1.586 4.232 -8.518 1.00 90.75 95 THR A O 1
ATOM 707 N N . GLY A 1 96 ? 0.421 3.819 -9.429 1.00 90.44 96 GLY A N 1
ATOM 708 C CA . GLY A 1 96 ? 0.827 2.820 -8.443 1.00 90.44 96 GLY A CA 1
ATOM 709 C C . GLY A 1 96 ? 2.266 2.992 -7.965 1.00 90.44 96 GLY A C 1
ATOM 710 O O . GLY A 1 96 ? 3.189 3.089 -8.775 1.00 90.44 96 GLY A O 1
ATOM 711 N N . LEU A 1 97 ? 2.452 2.988 -6.644 1.00 96.69 97 LEU A N 1
ATOM 712 C CA . LEU A 1 97 ? 3.756 3.017 -5.985 1.00 96.69 97 LEU A CA 1
ATOM 713 C C . LEU A 1 97 ? 3.875 1.836 -5.018 1.00 96.69 97 LEU A C 1
ATOM 715 O O . LEU A 1 97 ? 3.240 1.817 -3.960 1.00 96.69 97 LEU A O 1
ATOM 719 N N . TYR A 1 98 ? 4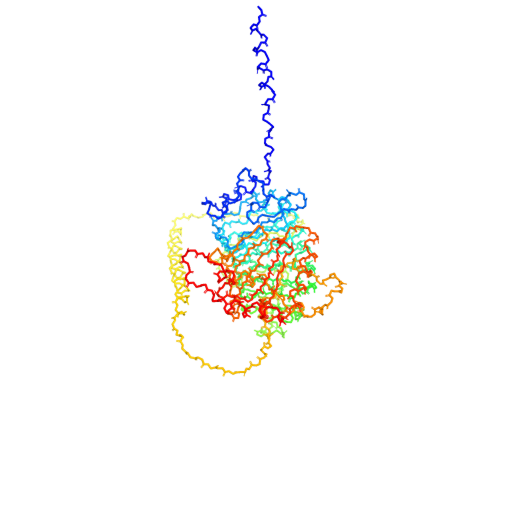.709 0.859 -5.377 1.00 92.81 98 TYR A N 1
ATOM 720 C CA . TYR A 1 98 ? 4.891 -0.385 -4.633 1.00 92.81 98 TYR A CA 1
ATOM 721 C C . TYR A 1 98 ? 6.327 -0.514 -4.129 1.00 92.81 98 TYR A C 1
ATOM 723 O O . TYR A 1 98 ? 7.222 -0.947 -4.856 1.00 92.81 98 TYR A O 1
ATOM 731 N N . LEU A 1 99 ? 6.533 -0.148 -2.865 1.00 95.94 99 LEU A N 1
ATOM 732 C CA . LEU A 1 99 ? 7.827 -0.177 -2.174 1.00 95.94 99 LEU A CA 1
ATOM 733 C C . LEU A 1 99 ? 7.816 -1.107 -0.950 1.00 95.94 99 LEU A C 1
ATOM 735 O O . LEU A 1 99 ? 8.723 -1.059 -0.115 1.00 95.94 99 LEU A O 1
ATOM 739 N N . HIS A 1 100 ? 6.789 -1.942 -0.811 1.00 89.06 100 HIS A N 1
ATOM 740 C CA . HIS A 1 100 ? 6.613 -2.844 0.321 1.00 89.06 100 HIS A CA 1
ATOM 741 C C . HIS A 1 100 ? 7.682 -3.944 0.385 1.00 89.06 100 HIS A C 1
ATOM 743 O O . HIS A 1 100 ? 8.290 -4.297 -0.624 1.00 89.06 100 HIS A O 1
ATOM 749 N N . TYR A 1 101 ? 7.915 -4.504 1.574 1.00 82.62 101 TYR A N 1
ATOM 750 C CA . TYR A 1 101 ? 8.967 -5.508 1.819 1.00 82.62 101 TYR A CA 1
ATOM 751 C C . TYR A 1 101 ? 10.393 -5.014 1.528 1.00 82.62 101 TYR A C 1
ATOM 753 O O . TYR A 1 101 ? 11.210 -5.741 0.965 1.00 82.62 101 TYR A O 1
ATOM 761 N N . ASN A 1 102 ? 10.714 -3.788 1.924 1.00 90.00 102 ASN A N 1
ATOM 762 C CA . ASN A 1 102 ? 12.080 -3.266 1.882 1.00 90.00 102 ASN A CA 1
ATOM 763 C C . ASN A 1 102 ? 12.546 -2.904 3.302 1.00 90.00 102 ASN A C 1
ATOM 765 O O . ASN A 1 102 ? 11.946 -3.310 4.295 1.00 90.00 102 ASN A O 1
ATOM 769 N N . SER A 1 103 ? 13.671 -2.201 3.409 1.00 93.62 103 SER A N 1
ATOM 770 C CA . SER A 1 103 ? 14.181 -1.629 4.660 1.00 93.62 103 SER A CA 1
ATOM 771 C C . SER A 1 103 ? 14.221 -0.097 4.575 1.00 93.62 103 SER A C 1
ATOM 773 O O . SER A 1 103 ? 15.157 0.536 5.068 1.00 93.62 103 SER A O 1
ATOM 775 N N . LEU A 1 104 ? 13.230 0.508 3.907 1.00 98.31 104 LEU A N 1
ATOM 776 C CA . LEU A 1 104 ? 13.116 1.963 3.789 1.00 98.31 104 LEU A CA 1
ATOM 777 C C . LEU A 1 104 ? 12.766 2.575 5.144 1.00 98.31 104 LEU A C 1
ATOM 779 O O . LEU A 1 104 ? 11.975 2.006 5.889 1.00 98.31 104 LEU A O 1
ATOM 783 N N . TYR A 1 105 ? 13.337 3.730 5.467 1.00 98.19 105 TYR A N 1
ATOM 784 C CA . TYR A 1 105 ? 13.183 4.380 6.768 1.00 98.19 105 TYR A CA 1
ATOM 785 C C . TYR A 1 105 ? 12.987 5.894 6.638 1.00 98.19 105 TYR A C 1
ATOM 787 O O . TYR A 1 105 ? 13.067 6.466 5.551 1.00 98.19 105 TYR A O 1
ATOM 795 N N . GLY A 1 106 ? 12.759 6.560 7.772 1.00 98.31 106 GLY A N 1
ATOM 796 C CA . GLY A 1 106 ? 12.436 7.985 7.822 1.00 98.31 106 GLY A CA 1
ATOM 797 C C . GLY A 1 106 ? 10.937 8.239 7.692 1.00 98.31 106 GLY A C 1
ATOM 798 O O . GLY A 1 106 ? 10.134 7.313 7.777 1.00 98.31 106 GLY A O 1
ATOM 799 N N . GLU A 1 107 ? 10.561 9.502 7.533 1.00 98.56 107 GLU A N 1
ATOM 800 C CA . GLU A 1 107 ? 9.157 9.910 7.430 1.00 98.56 107 GLU A CA 1
ATOM 801 C C . GLU A 1 107 ? 8.606 9.703 6.017 1.00 98.56 107 GLU A C 1
ATOM 803 O O . GLU A 1 107 ? 9.348 9.730 5.033 1.00 98.56 107 GLU A O 1
ATOM 808 N N . ILE A 1 108 ? 7.288 9.525 5.914 1.00 98.69 108 ILE A N 1
ATOM 809 C CA . ILE A 1 108 ? 6.588 9.580 4.629 1.00 98.69 108 ILE A CA 1
ATOM 810 C C . ILE A 1 108 ? 6.523 11.062 4.216 1.00 98.69 108 ILE A C 1
ATOM 812 O O . ILE A 1 108 ? 5.924 11.857 4.942 1.00 98.69 108 ILE A O 1
ATOM 816 N N . PRO A 1 109 ? 7.116 11.477 3.080 1.00 98.25 109 PRO A N 1
ATOM 817 C CA . PRO A 1 109 ? 7.125 12.881 2.688 1.00 98.25 109 PRO A CA 1
ATOM 818 C C . PRO A 1 109 ? 5.712 13.357 2.338 1.00 98.25 109 PRO A C 1
ATOM 820 O O . PRO A 1 109 ? 5.011 12.719 1.551 1.00 98.25 109 PRO A O 1
ATOM 823 N N . LYS A 1 110 ? 5.308 14.522 2.856 1.00 98.12 110 LYS A N 1
ATOM 824 C CA . LYS A 1 110 ? 4.006 15.142 2.543 1.00 98.12 110 LYS A CA 1
ATOM 825 C C . LYS A 1 110 ? 3.798 15.389 1.045 1.00 98.12 110 LYS A C 1
ATOM 827 O O . LYS A 1 110 ? 2.664 15.372 0.572 1.00 98.12 110 LYS A O 1
ATOM 832 N N . ASP A 1 111 ? 4.882 15.565 0.288 1.00 98.06 111 ASP A N 1
ATOM 833 C CA . ASP A 1 111 ? 4.894 15.758 -1.166 1.00 98.06 111 ASP A CA 1
ATOM 834 C C . ASP A 1 111 ? 4.309 14.565 -1.940 1.00 98.06 111 ASP A C 1
ATOM 836 O O . ASP A 1 111 ? 3.902 14.723 -3.091 1.00 98.06 111 ASP A O 1
ATOM 840 N N . ILE A 1 112 ? 4.166 13.392 -1.304 1.00 97.81 112 ILE A N 1
ATOM 841 C CA . ILE A 1 112 ? 3.416 12.262 -1.871 1.00 97.81 112 ILE A CA 1
ATOM 842 C C . ILE A 1 112 ? 1.962 12.638 -2.197 1.00 97.81 112 ILE A C 1
ATOM 844 O O . ILE A 1 112 ? 1.376 12.097 -3.132 1.00 97.81 112 ILE A O 1
ATOM 848 N N . SER A 1 113 ? 1.400 13.622 -1.484 1.00 97.31 113 SER A N 1
ATOM 849 C CA . SER A 1 113 ? 0.056 14.156 -1.734 1.00 97.31 113 SER A CA 1
ATOM 850 C C . SER A 1 113 ? -0.090 14.853 -3.088 1.00 97.31 113 SER A C 1
ATOM 852 O O . SER A 1 113 ? -1.210 15.043 -3.562 1.00 97.31 113 SER A O 1
ATOM 854 N N . TYR A 1 114 ? 1.018 15.204 -3.748 1.00 97.81 114 TYR A N 1
ATOM 855 C CA . TYR A 1 114 ? 0.992 15.796 -5.083 1.00 97.81 114 TYR A CA 1
ATOM 856 C C . TYR A 1 114 ? 0.735 14.785 -6.206 1.00 97.81 114 TYR A C 1
ATOM 858 O O . TYR A 1 114 ? 0.572 15.191 -7.361 1.00 97.81 114 TYR A O 1
ATOM 866 N N . LEU A 1 115 ? 0.703 13.489 -5.889 1.00 97.50 115 LEU A N 1
ATOM 867 C CA . LEU A 1 115 ? 0.395 12.407 -6.819 1.00 97.50 115 LEU A CA 1
ATOM 868 C C . LEU A 1 115 ? -1.126 12.260 -6.976 1.00 97.50 115 LEU A C 1
ATOM 870 O O . LEU A 1 115 ? -1.749 11.357 -6.422 1.00 97.50 115 LEU A O 1
ATOM 874 N N . ALA A 1 116 ? -1.738 13.181 -7.721 1.00 95.19 116 ALA A N 1
ATOM 875 C CA . ALA A 1 116 ? -3.196 13.278 -7.855 1.00 95.19 116 ALA A CA 1
ATOM 876 C C . ALA A 1 116 ? -3.853 12.053 -8.529 1.00 95.19 116 ALA A C 1
ATOM 878 O O . ALA A 1 116 ? -5.044 11.797 -8.322 1.00 95.19 116 ALA A O 1
ATOM 879 N N . GLU A 1 117 ? -3.093 11.301 -9.326 1.00 95.94 117 GLU A N 1
ATOM 880 C CA . GLU A 1 117 ? -3.554 10.101 -10.037 1.00 95.94 117 GLU A CA 1
ATOM 881 C C . GLU A 1 117 ? -3.300 8.796 -9.262 1.00 95.94 117 GLU A C 1
ATOM 883 O O . GLU A 1 117 ? -3.775 7.742 -9.684 1.00 95.94 117 GLU A O 1
ATOM 888 N N . LEU A 1 118 ? -2.609 8.849 -8.113 1.00 97.44 118 LEU A N 1
ATOM 889 C CA . LEU A 1 118 ? -2.219 7.648 -7.377 1.00 97.44 118 LEU A CA 1
ATOM 890 C C . LEU A 1 118 ? -3.447 6.924 -6.818 1.00 97.44 118 LEU A C 1
ATOM 892 O O . LEU A 1 118 ? -4.197 7.485 -6.016 1.00 97.44 118 LEU A O 1
ATOM 896 N N . SER A 1 119 ? -3.632 5.670 -7.226 1.00 93.88 119 SER A N 1
ATOM 897 C CA . SER A 1 119 ? -4.675 4.771 -6.732 1.00 93.88 119 SER A CA 1
ATOM 898 C C . SER A 1 119 ? -4.150 3.786 -5.696 1.00 93.88 119 SER A C 1
ATOM 900 O O . SER A 1 119 ? -4.855 3.481 -4.734 1.00 93.88 119 SER A O 1
ATOM 902 N N . ASP A 1 120 ? -2.918 3.310 -5.865 1.00 90.94 120 ASP A N 1
ATOM 903 C CA . ASP A 1 120 ? -2.350 2.221 -5.077 1.00 90.94 120 ASP A CA 1
ATOM 904 C C . ASP A 1 120 ? -1.039 2.663 -4.411 1.00 90.94 120 ASP A C 1
ATOM 906 O O . ASP A 1 120 ? -0.021 2.847 -5.083 1.00 90.94 120 ASP A O 1
ATOM 910 N N . LEU A 1 121 ? -1.048 2.796 -3.080 1.00 97.50 121 LEU A N 1
ATOM 911 C CA . LEU A 1 121 ? 0.142 3.123 -2.294 1.00 97.50 121 LEU A CA 1
ATOM 912 C C . LEU A 1 121 ? 0.494 1.995 -1.319 1.00 97.50 121 LEU A C 1
ATOM 914 O O . LEU A 1 121 ? -0.192 1.782 -0.316 1.00 97.50 121 LEU A O 1
ATOM 918 N N . TYR A 1 122 ? 1.603 1.307 -1.599 1.00 95.12 122 TYR A N 1
ATOM 919 C CA . TYR A 1 122 ? 2.115 0.192 -0.804 1.00 95.12 122 TYR A CA 1
ATOM 920 C C . TYR A 1 122 ? 3.486 0.527 -0.220 1.00 95.12 122 TYR A C 1
ATOM 922 O O . TYR A 1 122 ? 4.511 0.426 -0.895 1.00 95.12 122 TYR A O 1
ATOM 930 N N . LEU A 1 123 ? 3.497 0.891 1.063 1.00 97.62 123 LEU A N 1
ATOM 931 C CA . LEU A 1 123 ? 4.704 1.169 1.852 1.00 97.62 123 LEU A CA 1
ATOM 932 C C . LEU A 1 123 ? 4.856 0.200 3.037 1.00 97.62 123 LEU A C 1
ATOM 934 O O . LEU A 1 123 ? 5.727 0.379 3.889 1.00 97.62 123 LEU A O 1
ATOM 938 N N . ASN A 1 124 ? 4.007 -0.825 3.118 1.00 91.44 124 ASN A N 1
ATOM 939 C CA . ASN A 1 124 ? 3.973 -1.761 4.233 1.00 91.44 124 ASN A CA 1
ATOM 940 C C . ASN A 1 124 ? 5.248 -2.613 4.343 1.00 91.44 124 ASN A C 1
ATOM 942 O O . ASN A 1 124 ? 5.897 -2.913 3.344 1.00 91.44 124 ASN A O 1
ATOM 946 N N . ILE A 1 125 ? 5.563 -3.066 5.558 1.00 84.88 125 ILE A N 1
ATOM 947 C CA . ILE A 1 125 ? 6.730 -3.916 5.854 1.00 84.88 125 ILE A CA 1
ATOM 948 C C . ILE A 1 125 ? 8.016 -3.196 5.429 1.00 84.88 125 ILE A C 1
ATOM 950 O O . ILE A 1 125 ? 8.713 -3.587 4.494 1.00 84.88 125 ILE A O 1
ATOM 954 N N . ASN A 1 126 ? 8.257 -2.090 6.126 1.00 92.88 126 ASN A N 1
ATOM 955 C CA . ASN A 1 126 ? 9.423 -1.220 6.039 1.00 92.88 126 ASN A CA 1
ATOM 956 C C . ASN A 1 126 ? 9.731 -0.692 7.458 1.00 92.88 126 ASN A C 1
ATOM 958 O O . ASN A 1 126 ? 9.227 -1.194 8.466 1.00 92.88 126 ASN A O 1
ATOM 962 N N . ASN A 1 127 ? 10.577 0.326 7.549 1.00 95.75 127 ASN A N 1
ATOM 963 C CA . ASN A 1 127 ? 10.987 0.997 8.774 1.00 95.75 127 ASN A CA 1
ATOM 964 C C . ASN A 1 127 ? 10.560 2.481 8.781 1.00 95.75 127 ASN A C 1
ATOM 966 O O . ASN A 1 127 ? 11.239 3.298 9.406 1.00 95.75 127 ASN A O 1
ATOM 970 N N . PHE A 1 128 ? 9.469 2.850 8.091 1.00 98.81 128 PHE A N 1
ATOM 971 C CA . PHE A 1 128 ? 8.966 4.230 8.098 1.00 98.81 128 PHE A CA 1
ATOM 972 C C . PHE A 1 128 ? 8.546 4.651 9.510 1.00 98.81 128 PHE A C 1
ATOM 974 O O . PHE A 1 128 ? 7.928 3.873 10.234 1.00 98.81 128 PHE A O 1
ATOM 981 N N . SER A 1 129 ? 8.879 5.878 9.892 1.00 98.31 129 SER A N 1
ATOM 982 C CA . SER A 1 129 ? 8.653 6.468 11.216 1.00 98.31 129 SER A CA 1
ATOM 983 C C . SER A 1 129 ? 7.917 7.807 11.106 1.00 98.31 129 SER A C 1
ATOM 985 O O . SER A 1 129 ? 7.681 8.293 10.004 1.00 98.31 129 SER A O 1
ATOM 987 N N . GLY A 1 130 ? 7.603 8.435 12.240 1.00 98.44 130 GLY A N 1
ATOM 988 C CA . GLY A 1 130 ? 6.894 9.717 12.268 1.00 98.44 130 GLY A CA 1
ATOM 989 C C . GLY A 1 130 ? 5.391 9.559 12.041 1.00 98.44 130 GLY A C 1
ATOM 990 O O . GLY A 1 130 ? 4.853 8.453 12.109 1.00 98.44 130 GLY A O 1
ATOM 991 N N . GLU A 1 131 ? 4.702 10.676 11.833 1.00 98.69 131 GLU A N 1
ATOM 992 C CA . GLU A 1 131 ? 3.245 10.698 11.678 1.00 98.69 131 GLU A CA 1
ATOM 993 C C . GLU A 1 131 ? 2.803 10.367 10.248 1.00 98.69 131 GLU A C 1
ATOM 995 O O . GLU A 1 131 ? 3.552 10.537 9.285 1.00 98.69 131 GLU A O 1
ATOM 1000 N N . ILE A 1 132 ? 1.556 9.911 10.096 1.00 98.81 132 ILE A N 1
ATOM 1001 C CA . ILE A 1 132 ? 0.920 9.796 8.779 1.00 98.81 132 ILE A CA 1
ATOM 1002 C C . ILE A 1 132 ? 0.596 11.221 8.294 1.00 98.81 132 ILE A C 1
ATOM 1004 O O . ILE A 1 132 ? -0.183 11.903 8.964 1.00 98.81 132 ILE A O 1
ATOM 1008 N N . PRO A 1 133 ? 1.117 11.684 7.140 1.00 98.38 133 PRO A N 1
ATOM 1009 C CA . PRO A 1 133 ? 0.833 13.031 6.651 1.00 98.38 133 PRO A CA 1
ATOM 1010 C C . PRO A 1 133 ? -0.663 13.237 6.399 1.00 98.38 133 PRO A C 1
ATOM 1012 O O . PRO A 1 133 ? -1.292 12.491 5.642 1.00 98.38 133 PRO A O 1
ATOM 1015 N N . SER A 1 134 ? -1.238 14.276 7.005 1.00 98.31 134 SER A N 1
ATOM 1016 C CA . SER A 1 134 ? -2.658 14.616 6.839 1.00 98.31 134 SER A CA 1
ATOM 1017 C C . SER A 1 134 ? -3.021 14.955 5.386 1.00 98.31 134 SER A C 1
ATOM 1019 O O . SER A 1 134 ? -4.149 14.727 4.946 1.00 98.31 134 SER A O 1
ATOM 1021 N N . GLU A 1 135 ? -2.039 15.426 4.615 1.00 98.44 135 GLU A N 1
ATOM 1022 C CA . GLU A 1 135 ? -2.131 15.782 3.205 1.00 98.44 135 GLU A CA 1
ATOM 1023 C C . GLU A 1 135 ? -2.459 14.584 2.308 1.00 98.44 135 GLU A C 1
ATOM 1025 O O . GLU A 1 135 ? -2.979 14.784 1.210 1.00 98.44 135 GLU A O 1
ATOM 1030 N N . ILE A 1 136 ? -2.247 13.342 2.770 1.00 98.44 136 ILE A N 1
ATOM 1031 C CA . ILE A 1 136 ? -2.724 12.140 2.064 1.00 98.44 136 ILE A CA 1
ATOM 1032 C C . ILE A 1 136 ? -4.245 12.201 1.862 1.00 98.44 136 ILE A C 1
ATOM 1034 O O . ILE A 1 136 ? -4.738 11.732 0.840 1.00 98.44 136 ILE A O 1
ATOM 1038 N N . GLY A 1 137 ? -4.991 12.873 2.749 1.00 97.12 137 GLY A N 1
ATOM 1039 C CA . GLY A 1 137 ? -6.425 13.137 2.576 1.00 97.12 137 GLY A CA 1
ATOM 1040 C C . GLY A 1 137 ? -6.785 13.962 1.326 1.00 97.12 137 GLY A C 1
ATOM 1041 O O . GLY A 1 137 ? -7.951 14.037 0.948 1.00 97.12 137 GLY A O 1
ATOM 1042 N N . ASN A 1 138 ? -5.815 14.564 0.633 1.00 96.25 138 ASN A N 1
ATOM 1043 C CA . ASN A 1 138 ? -6.058 15.283 -0.621 1.00 96.25 138 ASN A CA 1
ATOM 1044 C C . ASN A 1 138 ? -6.010 14.373 -1.862 1.00 96.25 138 ASN A C 1
ATOM 1046 O O . ASN A 1 138 ? -6.413 14.798 -2.945 1.00 96.25 138 ASN A O 1
ATOM 1050 N N . MET A 1 139 ? -5.567 13.121 -1.730 1.00 97.62 139 MET A N 1
ATOM 1051 C CA . MET A 1 139 ? -5.332 12.201 -2.849 1.00 97.62 139 MET A CA 1
ATOM 1052 C C . MET A 1 139 ? -6.634 11.527 -3.317 1.00 97.62 139 MET A C 1
ATOM 1054 O O . MET A 1 139 ? -6.871 10.350 -3.071 1.00 97.62 139 MET A O 1
ATOM 1058 N N . GLN A 1 140 ? -7.505 12.265 -4.013 1.00 96.12 140 GLN A N 1
ATOM 1059 C CA . GLN A 1 140 ? -8.873 11.831 -4.370 1.00 96.12 140 GLN A CA 1
ATOM 1060 C C . GLN A 1 140 ? -8.967 10.569 -5.253 1.00 96.12 140 GLN A C 1
ATOM 1062 O O . GLN A 1 140 ? -10.048 9.989 -5.398 1.00 96.12 140 GLN A O 1
ATOM 1067 N N . SER A 1 141 ? -7.861 10.152 -5.871 1.00 96.88 141 SER A N 1
ATOM 1068 C CA . SER A 1 141 ? -7.779 8.918 -6.661 1.00 96.88 141 SER A CA 1
ATOM 1069 C C . SER A 1 141 ? -7.429 7.686 -5.827 1.00 96.88 141 SER A C 1
ATOM 1071 O O . SER A 1 141 ? -7.597 6.579 -6.335 1.00 96.88 141 SER A O 1
ATOM 1073 N N . LEU A 1 142 ? -6.997 7.867 -4.573 1.00 97.81 142 LEU A N 1
ATOM 1074 C CA . LEU A 1 142 ? -6.459 6.805 -3.732 1.00 97.81 142 LEU A CA 1
ATOM 1075 C C . LEU A 1 142 ? -7.539 5.784 -3.370 1.00 97.81 142 LEU A C 1
ATOM 1077 O O . LEU A 1 142 ? -8.606 6.131 -2.859 1.00 97.81 142 LEU A O 1
ATOM 1081 N N . GLN A 1 143 ? -7.233 4.518 -3.640 1.00 94.44 143 GLN A N 1
ATOM 1082 C CA . GLN A 1 143 ? -8.108 3.370 -3.416 1.00 94.44 143 GLN A CA 1
ATOM 1083 C C . GLN A 1 143 ? -7.540 2.402 -2.385 1.00 94.44 143 GLN A C 1
ATOM 1085 O O . GLN A 1 143 ? -8.295 1.837 -1.593 1.00 94.44 143 GLN A O 1
ATOM 1090 N N . VAL A 1 144 ? -6.217 2.235 -2.363 1.00 93.38 144 VAL A N 1
ATOM 1091 C CA . VAL A 1 144 ? -5.523 1.419 -1.367 1.00 93.38 144 VAL A CA 1
ATOM 1092 C C . VAL A 1 144 ? -4.428 2.229 -0.702 1.00 93.38 144 VAL A C 1
ATOM 1094 O O . VAL A 1 144 ? -3.540 2.766 -1.366 1.00 93.38 144 VAL A O 1
ATOM 1097 N N . LEU A 1 145 ? -4.461 2.224 0.629 1.00 98.06 145 LEU A N 1
ATOM 1098 C CA . LEU A 1 145 ? -3.395 2.732 1.475 1.00 98.06 145 LEU A CA 1
ATOM 1099 C C . LEU A 1 145 ? -2.894 1.623 2.410 1.00 98.06 145 LEU A C 1
ATOM 1101 O O . LEU A 1 145 ? -3.564 1.246 3.374 1.00 98.06 145 LEU A O 1
ATOM 1105 N N . GLN A 1 146 ? -1.703 1.101 2.114 1.00 94.88 146 GLN A N 1
ATOM 1106 C CA . GLN A 1 146 ? -1.045 0.031 2.867 1.00 94.88 146 GLN A CA 1
ATOM 1107 C C . GLN A 1 146 ? 0.207 0.561 3.563 1.00 94.88 146 GLN A C 1
ATOM 1109 O O . GLN A 1 146 ? 1.276 0.660 2.959 1.00 94.88 146 GLN A O 1
ATOM 1114 N N . LEU A 1 147 ? 0.075 0.873 4.854 1.00 97.69 147 LEU A N 1
ATOM 1115 C CA . LEU A 1 147 ? 1.157 1.385 5.708 1.00 97.69 147 LEU A CA 1
ATOM 1116 C C . LEU A 1 147 ? 1.488 0.439 6.875 1.00 97.69 147 LEU A C 1
ATOM 1118 O O . LEU A 1 147 ? 2.219 0.802 7.798 1.00 97.69 147 LEU A O 1
ATOM 1122 N N . SER A 1 148 ? 0.941 -0.775 6.851 1.00 91.31 148 SER A N 1
ATOM 1123 C CA . SER A 1 148 ? 1.097 -1.761 7.918 1.00 91.31 148 SER A CA 1
ATOM 1124 C C . SER A 1 148 ? 2.547 -2.198 8.149 1.00 91.31 148 SER A C 1
ATOM 1126 O O . SER A 1 148 ? 3.374 -2.148 7.239 1.00 91.31 148 SER A O 1
ATOM 1128 N N . HIS A 1 149 ? 2.857 -2.666 9.360 1.00 89.38 149 HIS A N 1
ATOM 1129 C CA . HIS A 1 149 ? 4.195 -3.136 9.743 1.00 89.38 149 HIS A CA 1
ATOM 1130 C C . HIS A 1 149 ? 5.294 -2.094 9.479 1.00 89.38 149 HIS A C 1
ATOM 1132 O O . HIS A 1 149 ? 6.256 -2.356 8.757 1.00 89.38 149 HIS A O 1
ATOM 1138 N N . ASN A 1 150 ? 5.125 -0.912 10.065 1.00 95.12 150 ASN A N 1
ATOM 1139 C CA . ASN A 1 150 ? 6.111 0.164 10.098 1.00 95.12 150 ASN A CA 1
ATOM 1140 C C . ASN A 1 150 ? 6.295 0.632 11.559 1.00 95.12 150 ASN A C 1
ATOM 1142 O O . ASN A 1 150 ? 5.929 -0.062 12.509 1.00 95.12 150 ASN A O 1
ATOM 1146 N N . GLN A 1 151 ? 6.912 1.793 11.756 1.00 97.50 151 GLN A N 1
ATOM 1147 C CA . GLN A 1 151 ? 7.137 2.438 13.051 1.00 97.50 151 GLN A CA 1
ATOM 1148 C C . GLN A 1 151 ? 6.381 3.777 13.135 1.00 97.50 151 GLN A C 1
ATOM 1150 O O . GLN A 1 151 ? 6.859 4.716 13.768 1.00 97.50 151 GLN A O 1
ATOM 1155 N N . LEU A 1 152 ? 5.228 3.886 12.463 1.00 98.81 152 LEU A N 1
ATOM 1156 C CA . LEU A 1 152 ? 4.448 5.125 12.403 1.00 98.81 152 LEU A CA 1
ATOM 1157 C C . LEU A 1 152 ? 3.827 5.447 13.765 1.00 98.81 152 LEU A C 1
ATOM 1159 O O . LEU A 1 152 ? 3.328 4.556 14.453 1.00 98.81 152 LEU A O 1
ATOM 1163 N N . THR A 1 153 ? 3.852 6.723 14.133 1.00 98.69 153 THR A N 1
ATOM 1164 C CA . THR A 1 153 ? 3.416 7.269 15.426 1.00 98.69 153 THR A CA 1
ATOM 1165 C C . THR A 1 153 ? 2.32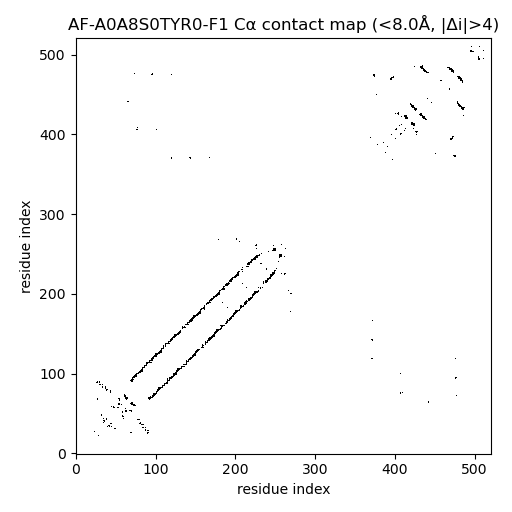6 8.328 15.237 1.00 98.69 153 THR A C 1
ATOM 1167 O O . THR A 1 153 ? 1.945 8.646 14.113 1.00 98.69 153 THR A O 1
ATOM 1170 N N . GLY A 1 154 ? 1.838 8.905 16.337 1.00 98.31 154 GLY A N 1
ATOM 1171 C CA . GLY A 1 154 ? 0.829 9.966 16.302 1.00 98.31 154 GLY A CA 1
ATOM 1172 C C . GLY A 1 154 ? -0.578 9.446 16.010 1.00 98.31 154 GLY A C 1
ATOM 1173 O O . GLY A 1 154 ? -0.822 8.236 15.975 1.00 98.31 154 GLY A O 1
ATOM 1174 N N . SER A 1 155 ? -1.521 10.373 15.842 1.00 98.25 155 SER A N 1
ATOM 1175 C CA . SER A 1 155 ? -2.923 10.044 15.577 1.00 98.25 155 SER A CA 1
ATOM 1176 C C . SER A 1 155 ? -3.196 9.743 14.111 1.00 98.25 155 SER A C 1
ATOM 1178 O O . SER A 1 155 ? -2.581 10.332 13.226 1.00 98.25 155 SER A O 1
ATOM 1180 N N . ILE A 1 156 ? -4.196 8.901 13.845 1.00 98.75 156 ILE A N 1
ATOM 1181 C CA . ILE A 1 156 ? -4.717 8.703 12.489 1.00 98.75 156 ILE A CA 1
ATOM 1182 C C . ILE A 1 156 ? -5.380 10.014 12.010 1.00 98.75 156 ILE A C 1
ATOM 1184 O O . ILE A 1 156 ? -6.349 10.450 12.640 1.00 98.75 156 ILE A O 1
ATOM 1188 N N . PRO A 1 157 ? -4.922 10.644 10.908 1.00 98.25 157 PRO A N 1
ATOM 1189 C CA . PRO A 1 157 ? -5.482 11.912 10.448 1.00 98.25 157 PRO A CA 1
ATOM 1190 C C . PRO A 1 157 ? -6.955 11.778 10.052 1.00 98.25 157 PRO A C 1
ATOM 1192 O O . PRO A 1 157 ? -7.325 10.916 9.250 1.00 98.25 157 PRO A O 1
ATOM 1195 N N . THR A 1 158 ? -7.808 12.668 10.559 1.00 97.06 158 THR A N 1
ATOM 1196 C CA . THR A 1 158 ? -9.247 12.672 10.238 1.00 97.06 158 THR A CA 1
ATOM 1197 C C . THR A 1 158 ? -9.513 12.978 8.764 1.00 97.06 158 THR A C 1
ATOM 1199 O O . THR A 1 158 ? -10.532 12.539 8.221 1.00 97.06 158 THR A O 1
ATOM 1202 N N . GLN A 1 159 ? -8.569 13.666 8.110 1.00 98.25 159 GLN A N 1
ATOM 1203 C CA . GLN A 1 159 ? -8.556 13.990 6.685 1.00 98.25 159 GLN A CA 1
ATOM 1204 C C . GLN A 1 159 ? -8.588 12.740 5.808 1.00 98.25 159 GLN A C 1
ATOM 1206 O O . GLN A 1 159 ? -9.126 12.808 4.714 1.00 98.25 159 GLN A O 1
ATOM 1211 N N . LEU A 1 160 ? -8.108 11.581 6.274 1.00 98.25 160 LEU A N 1
ATOM 1212 C CA . LEU A 1 160 ? -8.230 10.333 5.510 1.00 98.25 160 LEU A CA 1
ATOM 1213 C C . LEU A 1 160 ? -9.700 9.946 5.243 1.00 98.25 160 LEU A C 1
ATOM 1215 O O . LEU A 1 160 ? -9.987 9.255 4.271 1.00 98.25 160 LEU A O 1
ATOM 1219 N N . GLY A 1 161 ? -10.647 10.444 6.048 1.00 96.38 161 GLY A N 1
ATOM 1220 C CA . GLY A 1 161 ? -12.087 10.280 5.825 1.00 96.38 161 GLY A CA 1
ATOM 1221 C C . GLY A 1 161 ? -12.650 11.002 4.592 1.00 96.38 161 GLY A C 1
ATOM 1222 O O . GLY A 1 161 ? -13.775 10.721 4.182 1.00 96.38 161 GLY A O 1
ATOM 1223 N N . SER A 1 162 ? -11.900 11.924 3.975 1.00 96.69 162 SER A N 1
ATOM 1224 C CA . SER A 1 162 ? -12.316 12.602 2.738 1.00 96.69 162 SER A CA 1
ATOM 1225 C C . SER A 1 162 ? -12.095 11.746 1.483 1.00 96.69 162 SER A C 1
ATOM 1227 O O . SER A 1 162 ? -12.629 12.083 0.425 1.00 96.69 162 SER A O 1
ATOM 1229 N N . LEU A 1 163 ? -11.329 10.653 1.579 1.00 97.44 163 LEU A N 1
ATOM 1230 C CA . LEU A 1 163 ? -10.918 9.820 0.451 1.00 97.44 163 LEU A CA 1
ATOM 1231 C C . LEU A 1 163 ? -12.081 8.959 -0.053 1.00 97.44 163 LEU A C 1
ATOM 1233 O O . LEU A 1 163 ? -12.260 7.808 0.337 1.00 97.44 163 LEU A O 1
ATOM 1237 N N . ARG A 1 164 ? -12.894 9.520 -0.953 1.00 94.56 164 ARG A N 1
ATOM 1238 C CA . ARG A 1 164 ? -14.158 8.908 -1.410 1.00 94.56 164 ARG A CA 1
ATOM 1239 C C . ARG A 1 164 ? -14.004 7.627 -2.235 1.00 94.56 164 ARG A C 1
ATOM 1241 O O . ARG A 1 164 ? -15.011 6.965 -2.466 1.00 94.56 164 ARG A O 1
ATOM 1248 N N . LYS A 1 165 ? -12.789 7.298 -2.683 1.00 95.44 165 LYS A N 1
ATOM 1249 C CA . LYS A 1 165 ? -12.473 6.078 -3.445 1.00 95.44 165 LYS A CA 1
ATOM 1250 C C . LYS A 1 165 ? -11.710 5.028 -2.632 1.00 95.44 165 LYS A C 1
ATOM 1252 O O . LYS A 1 165 ? -11.357 4.000 -3.196 1.00 95.44 165 LYS A O 1
ATOM 1257 N N . LEU A 1 166 ? -11.435 5.283 -1.350 1.00 97.06 166 LEU A N 1
ATOM 1258 C CA . LEU A 1 166 ? -10.614 4.403 -0.524 1.00 97.06 166 LEU A CA 1
ATOM 1259 C C . LEU A 1 166 ? -11.384 3.129 -0.156 1.00 97.06 166 LEU A C 1
ATOM 1261 O O . LEU A 1 166 ? -12.333 3.178 0.625 1.00 97.06 166 LEU A O 1
ATOM 1265 N N . ASN A 1 167 ? -10.940 1.997 -0.693 1.00 91.69 167 ASN A N 1
ATOM 1266 C CA . ASN A 1 167 ? -11.519 0.679 -0.439 1.00 91.69 167 ASN A CA 1
ATOM 1267 C C . ASN A 1 167 ? -10.782 -0.040 0.695 1.00 91.69 167 ASN A C 1
ATOM 1269 O O . ASN A 1 167 ? -11.411 -0.676 1.540 1.00 91.69 167 ASN A O 1
ATOM 1273 N N . VAL A 1 168 ? -9.453 0.102 0.745 1.00 92.31 168 VAL A N 1
ATOM 1274 C CA . VAL A 1 168 ? -8.603 -0.569 1.735 1.00 92.31 168 VAL A CA 1
ATOM 1275 C C . VAL A 1 168 ? -7.744 0.432 2.481 1.00 92.31 168 VAL A C 1
ATOM 1277 O O . VAL A 1 168 ? -6.906 1.117 1.889 1.00 92.31 168 VAL A O 1
ATOM 1280 N N . LEU A 1 169 ? -7.887 0.426 3.803 1.00 97.75 169 LEU A N 1
ATOM 1281 C CA . LEU A 1 169 ? -6.994 1.109 4.725 1.00 97.75 169 LEU A CA 1
ATOM 1282 C C . LEU A 1 169 ? -6.388 0.102 5.704 1.00 97.75 169 LEU A C 1
ATOM 1284 O O . LEU A 1 169 ? -7.086 -0.485 6.531 1.00 97.75 169 LEU A O 1
ATOM 1288 N N . ALA A 1 170 ? -5.075 -0.086 5.612 1.00 93.44 170 ALA A N 1
ATOM 1289 C CA . ALA A 1 170 ? -4.336 -1.037 6.432 1.00 93.44 170 ALA A CA 1
ATOM 1290 C C . ALA A 1 170 ? -3.183 -0.338 7.157 1.00 93.44 170 ALA A C 1
ATOM 1292 O O . ALA A 1 170 ? -2.172 0.034 6.552 1.00 93.44 170 ALA A O 1
ATOM 1293 N N . LEU A 1 171 ? -3.356 -0.168 8.465 1.00 97.44 171 LEU A N 1
ATOM 1294 C CA . LEU A 1 171 ? -2.449 0.538 9.370 1.00 97.44 171 LEU A CA 1
ATOM 1295 C C . LEU A 1 171 ? -1.936 -0.367 10.502 1.00 97.44 171 LEU A C 1
ATOM 1297 O O . LEU A 1 171 ? -1.304 0.116 11.445 1.00 97.44 171 LEU A O 1
ATOM 1301 N N . GLN A 1 172 ? -2.203 -1.674 10.435 1.00 95.94 172 GLN A N 1
ATOM 1302 C CA . GLN A 1 172 ? -1.894 -2.597 11.519 1.00 95.94 172 GLN A CA 1
ATOM 1303 C C . GLN A 1 172 ? -0.398 -2.718 11.810 1.00 95.94 172 GLN A C 1
ATOM 1305 O O . GLN A 1 172 ? 0.429 -2.582 10.908 1.00 95.94 172 GLN A O 1
ATOM 1310 N N . SER A 1 173 ? -0.054 -3.067 13.052 1.00 89.31 173 SER A N 1
ATOM 1311 C CA . SER A 1 173 ? 1.338 -3.223 13.503 1.00 89.31 173 SER A CA 1
ATOM 1312 C C . SER A 1 173 ? 2.167 -1.949 13.300 1.00 89.31 173 SER A C 1
ATOM 1314 O O . SER A 1 173 ? 3.174 -1.957 12.594 1.00 89.31 173 SER A O 1
ATOM 1316 N N . ASN A 1 174 ? 1.714 -0.859 13.914 1.00 97.06 174 ASN A N 1
ATOM 1317 C CA . ASN A 1 174 ? 2.428 0.412 14.030 1.00 97.06 174 ASN A CA 1
ATOM 1318 C C . ASN A 1 174 ? 2.417 0.858 15.510 1.00 97.06 174 ASN A C 1
ATOM 1320 O O . ASN A 1 174 ? 2.134 0.067 16.409 1.00 97.06 174 ASN A O 1
ATOM 1324 N N . GLN A 1 175 ? 2.767 2.115 15.782 1.00 98.06 175 GLN A N 1
ATOM 1325 C CA . GLN A 1 175 ? 2.748 2.731 17.112 1.00 98.06 175 GLN A CA 1
ATOM 1326 C C . GLN A 1 175 ? 1.711 3.868 17.178 1.00 98.06 175 GLN A C 1
ATOM 1328 O O . GLN A 1 175 ? 1.899 4.840 17.911 1.00 98.06 175 GLN A O 1
ATOM 1333 N N . LEU A 1 176 ? 0.629 3.767 16.397 1.00 98.75 176 LEU A N 1
ATOM 1334 C CA . LEU A 1 176 ? -0.390 4.813 16.284 1.00 98.75 176 LEU A CA 1
ATOM 1335 C C . LEU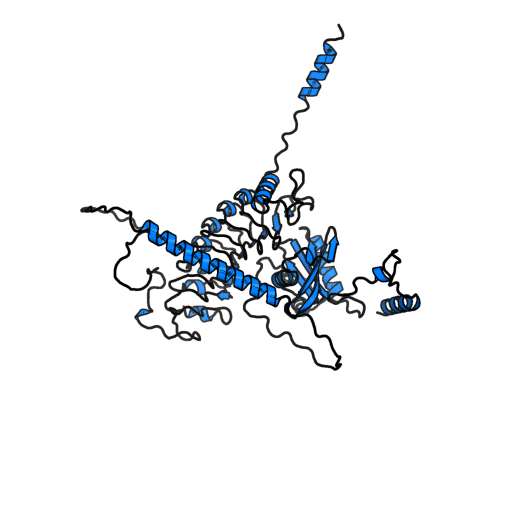 A 1 176 ? -1.163 4.973 17.596 1.00 98.75 176 LEU A C 1
ATOM 1337 O O . LEU A 1 176 ? -1.456 3.989 18.277 1.00 98.75 176 LEU A O 1
ATOM 1341 N N . THR A 1 177 ? -1.508 6.213 17.928 1.00 98.31 177 THR A N 1
ATOM 1342 C CA . THR A 1 177 ? -2.262 6.603 19.127 1.00 98.31 177 THR A CA 1
ATOM 1343 C C . THR A 1 177 ? -3.523 7.382 18.737 1.00 98.31 177 THR A C 1
ATOM 1345 O O . THR A 1 177 ? -3.849 7.526 17.560 1.00 98.31 177 THR A O 1
ATOM 1348 N N . GLY A 1 178 ? -4.271 7.887 19.719 1.00 97.06 178 GLY A N 1
ATOM 1349 C CA . GLY A 1 178 ? -5.477 8.679 19.474 1.00 97.06 178 GLY A CA 1
ATOM 1350 C C . GLY A 1 178 ? -6.728 7.830 19.247 1.00 97.06 178 GLY A C 1
ATOM 1351 O O . GLY A 1 178 ? -6.701 6.601 19.345 1.00 97.06 178 GLY A O 1
ATOM 1352 N N . ALA A 1 179 ? -7.836 8.516 18.965 1.00 97.38 179 ALA A N 1
ATOM 1353 C CA . ALA A 1 179 ? -9.127 7.897 18.689 1.00 97.38 179 ALA A CA 1
ATOM 1354 C C . ALA A 1 179 ? -9.272 7.506 17.214 1.00 97.38 179 ALA A C 1
ATOM 1356 O O . ALA A 1 179 ? -8.688 8.132 16.328 1.00 97.38 179 ALA A O 1
ATOM 1357 N N . ILE A 1 180 ? -10.105 6.498 16.943 1.00 98.44 180 ILE A N 1
ATOM 1358 C CA . ILE A 1 180 ? -10.459 6.111 15.574 1.00 98.44 180 ILE A CA 1
ATOM 1359 C C . ILE A 1 180 ? -11.307 7.235 14.943 1.00 98.44 180 ILE A C 1
ATOM 1361 O O . ILE A 1 180 ? -12.350 7.589 15.501 1.00 98.44 180 ILE A O 1
ATOM 1365 N N . PRO A 1 181 ? -10.927 7.790 13.776 1.00 97.69 181 PRO A N 1
ATOM 1366 C CA . PRO A 1 181 ? -11.714 8.822 13.112 1.00 97.69 181 PRO A CA 1
ATOM 1367 C C . PRO A 1 181 ? -13.114 8.339 12.720 1.00 97.69 181 PRO A C 1
ATOM 1369 O O . PRO A 1 181 ? -13.281 7.430 11.907 1.00 97.69 181 PRO A O 1
ATOM 1372 N N . ALA A 1 182 ? -14.147 9.012 13.230 1.00 96.12 182 ALA A N 1
ATOM 1373 C CA . ALA A 1 182 ? -15.532 8.734 12.848 1.00 96.12 182 ALA A CA 1
ATOM 1374 C C . ALA A 1 182 ? -15.810 9.025 11.357 1.00 96.12 182 ALA A C 1
ATOM 1376 O O . ALA A 1 182 ? -16.762 8.487 10.790 1.00 96.12 182 ALA A O 1
ATOM 1377 N N . SER A 1 183 ? -14.970 9.848 10.715 1.00 96.31 183 SER A N 1
ATOM 1378 C CA . SER A 1 183 ? -15.043 10.177 9.287 1.00 96.31 183 SER A CA 1
ATOM 1379 C C . SER A 1 183 ? -14.839 8.962 8.373 1.00 96.31 183 SER A C 1
ATOM 1381 O O . SER A 1 183 ? -15.311 8.977 7.241 1.00 96.31 183 SER A O 1
ATOM 1383 N N . PHE A 1 184 ? -14.243 7.866 8.855 1.00 96.69 184 PHE A N 1
ATOM 1384 C CA . PHE A 1 184 ? -14.168 6.609 8.098 1.00 96.69 184 PHE A CA 1
ATOM 1385 C C . PHE A 1 184 ? -15.537 6.000 7.788 1.00 96.69 184 PHE A C 1
ATOM 1387 O O . PHE A 1 184 ? -15.697 5.371 6.746 1.00 96.69 184 PHE A O 1
ATOM 1394 N N . GLY A 1 185 ? -16.550 6.261 8.619 1.00 94.00 185 GLY A N 1
ATOM 1395 C CA . GLY A 1 185 ? -17.934 5.879 8.324 1.00 94.00 185 GLY A CA 1
ATOM 1396 C C . GLY A 1 185 ? -18.544 6.596 7.113 1.00 94.00 185 GLY A C 1
ATOM 1397 O O . GLY A 1 185 ? -19.562 6.169 6.577 1.00 94.00 185 GLY A O 1
ATOM 1398 N N . GLU A 1 186 ? -17.925 7.688 6.655 1.00 93.12 186 GLU A N 1
ATOM 1399 C CA . GLU A 1 186 ? -18.391 8.483 5.514 1.00 93.12 186 GLU A CA 1
ATOM 1400 C C . GLU A 1 186 ? -17.819 7.988 4.174 1.00 93.12 186 GLU A C 1
ATOM 1402 O O . GLU A 1 186 ? -18.250 8.441 3.106 1.00 93.12 186 GLU A O 1
ATOM 1407 N N . ILE A 1 187 ? -16.863 7.054 4.208 1.00 95.88 187 ILE A N 1
ATOM 1408 C CA . ILE A 1 187 ? -16.271 6.445 3.017 1.00 95.88 187 ILE A CA 1
ATOM 1409 C C . ILE A 1 187 ? -17.174 5.295 2.564 1.00 95.88 187 ILE A C 1
ATOM 1411 O O . ILE A 1 187 ? -17.132 4.185 3.088 1.00 95.88 187 ILE A O 1
ATOM 1415 N N . ARG A 1 188 ? -18.027 5.563 1.571 1.00 92.62 188 ARG A N 1
ATOM 1416 C CA . ARG A 1 188 ? -19.072 4.617 1.137 1.00 92.62 188 ARG A CA 1
ATOM 1417 C C . ARG A 1 188 ? -18.540 3.335 0.495 1.00 92.62 188 ARG A C 1
ATOM 1419 O O . ARG A 1 188 ? -19.265 2.347 0.471 1.00 92.62 188 ARG A O 1
ATOM 1426 N N . VAL A 1 189 ? -17.312 3.374 -0.016 1.00 93.94 189 VAL A N 1
ATOM 1427 C CA . VAL A 1 189 ? -16.662 2.258 -0.714 1.00 93.94 189 VAL A CA 1
ATOM 1428 C C . VAL A 1 189 ? -15.629 1.523 0.141 1.00 93.94 189 VAL A C 1
ATOM 1430 O O . VAL A 1 189 ? -14.989 0.605 -0.352 1.00 93.94 189 VAL A O 1
ATOM 1433 N N . LEU A 1 190 ? -15.466 1.906 1.413 1.00 95.62 190 LEU A N 1
ATOM 1434 C CA . LEU A 1 190 ? -14.511 1.265 2.312 1.00 95.62 190 LEU A CA 1
ATOM 1435 C C . LEU A 1 190 ? -14.955 -0.170 2.590 1.00 95.62 190 LEU A C 1
ATOM 1437 O O . LEU A 1 190 ? -16.016 -0.376 3.172 1.00 95.62 190 LEU A O 1
ATOM 1441 N N . MET A 1 191 ? -14.126 -1.131 2.197 1.00 90.56 191 MET A N 1
ATOM 1442 C CA . MET A 1 191 ? -14.368 -2.568 2.336 1.00 90.56 191 MET A CA 1
ATOM 1443 C C . MET A 1 191 ? -13.545 -3.169 3.474 1.00 90.56 191 MET A C 1
ATOM 1445 O O . MET A 1 191 ? -14.049 -3.992 4.244 1.00 90.56 191 MET A O 1
ATOM 1449 N N . ARG A 1 192 ? -12.308 -2.690 3.659 1.00 91.75 192 ARG A N 1
ATOM 1450 C CA . ARG A 1 192 ? -11.414 -3.151 4.725 1.00 91.75 192 ARG A CA 1
ATOM 1451 C C . ARG A 1 192 ? -10.780 -2.003 5.497 1.00 91.75 192 ARG A C 1
ATOM 1453 O O . ARG A 1 192 ? -10.078 -1.164 4.932 1.00 91.75 192 ARG A O 1
ATOM 1460 N N . LEU A 1 193 ? -10.926 -2.067 6.817 1.00 97.62 193 LEU A N 1
ATOM 1461 C CA . LEU A 1 193 ? -10.238 -1.219 7.780 1.00 97.62 193 LEU A CA 1
ATOM 1462 C C . LEU A 1 193 ? -9.490 -2.089 8.798 1.00 97.62 193 LEU A C 1
ATOM 1464 O O . LEU A 1 193 ? -10.106 -2.731 9.649 1.00 97.62 193 LEU A O 1
ATOM 1468 N N . ASP A 1 194 ? -8.159 -2.112 8.718 1.00 96.25 194 ASP A N 1
ATOM 1469 C CA . ASP A 1 194 ? -7.309 -2.842 9.665 1.00 96.25 194 ASP A CA 1
ATOM 1470 C C . ASP A 1 194 ? -6.431 -1.881 10.471 1.00 96.25 194 ASP A C 1
ATOM 1472 O O . ASP A 1 194 ? -5.508 -1.254 9.951 1.00 96.25 194 ASP A O 1
ATOM 1476 N N . LEU A 1 195 ? -6.750 -1.770 11.756 1.00 98.25 195 LEU A N 1
ATOM 1477 C CA . LEU A 1 195 ? -6.122 -0.900 12.747 1.00 98.25 195 LEU A CA 1
ATOM 1478 C C . LEU A 1 195 ? -5.472 -1.707 13.881 1.00 98.25 195 LEU A C 1
ATOM 1480 O O . LEU A 1 195 ? -5.078 -1.147 14.907 1.00 98.25 195 LEU A O 1
ATOM 1484 N N . SER A 1 196 ? -5.395 -3.029 13.733 1.00 94.12 196 SER A N 1
ATOM 1485 C CA . SER A 1 196 ? -4.960 -3.918 14.806 1.00 94.12 196 SER A CA 1
ATOM 1486 C C . SER A 1 196 ? -3.491 -3.726 15.198 1.00 94.12 196 SER A C 1
ATOM 1488 O O . SER A 1 196 ? -2.683 -3.250 14.405 1.00 94.12 196 SER A O 1
ATOM 1490 N N . PHE A 1 197 ? -3.120 -4.120 16.417 1.00 93.81 197 PHE A N 1
ATOM 1491 C CA . PHE A 1 197 ? -1.746 -4.000 16.927 1.00 93.81 197 PHE A CA 1
ATOM 1492 C C . PHE A 1 197 ? -1.220 -2.555 16.854 1.00 93.81 197 PHE A C 1
ATOM 1494 O O . PHE A 1 197 ? -0.233 -2.272 16.173 1.00 93.81 197 PHE A O 1
ATOM 1501 N N . ASN A 1 198 ? -1.915 -1.651 17.539 1.00 98.06 198 ASN A N 1
ATOM 1502 C CA . ASN A 1 198 ? -1.535 -0.251 17.738 1.00 98.06 198 ASN A CA 1
ATOM 1503 C C . ASN A 1 198 ? -1.826 0.147 19.203 1.00 98.06 198 ASN A C 1
ATOM 1505 O O . ASN A 1 198 ? -2.132 -0.702 20.039 1.00 98.06 198 ASN A O 1
ATOM 1509 N N . ASN A 1 199 ? -1.727 1.439 19.521 1.00 97.81 199 ASN A N 1
ATOM 1510 C CA . ASN A 1 199 ? -2.039 2.011 20.833 1.00 97.81 199 ASN A CA 1
ATOM 1511 C C . ASN A 1 199 ? -3.273 2.938 20.761 1.00 97.81 199 ASN A C 1
ATOM 1513 O O . ASN A 1 199 ? -3.311 3.982 21.420 1.00 97.81 199 ASN A O 1
ATOM 1517 N N . LEU A 1 200 ? -4.255 2.604 19.914 1.00 98.44 200 LEU A N 1
ATOM 1518 C CA . LEU A 1 200 ? -5.475 3.398 19.738 1.00 98.44 200 LEU A CA 1
ATOM 1519 C C . LEU A 1 200 ? -6.372 3.281 20.970 1.00 98.44 200 LEU A C 1
ATOM 1521 O O . LEU A 1 200 ? -6.555 2.184 21.499 1.00 98.44 200 LEU A O 1
ATOM 1525 N N . PHE A 1 201 ? -6.972 4.395 21.384 1.00 95.50 201 PHE A N 1
ATOM 1526 C CA . PHE A 1 201 ? -7.810 4.477 22.581 1.00 95.50 201 PHE A CA 1
ATOM 1527 C C . PHE A 1 201 ? -9.158 5.148 22.297 1.00 95.50 201 PHE A C 1
ATOM 1529 O O . PHE A 1 201 ? -9.395 5.691 21.219 1.00 95.50 201 PHE A O 1
ATOM 1536 N N . GLY A 1 202 ? -10.046 5.128 23.289 1.00 94.75 202 GLY A N 1
ATOM 1537 C CA . GLY A 1 202 ? -11.405 5.647 23.159 1.00 94.75 202 GLY A CA 1
ATOM 1538 C C . GLY A 1 202 ? -12.359 4.633 22.528 1.00 94.75 202 GLY A C 1
ATOM 1539 O O . GLY A 1 202 ? -12.046 3.446 22.416 1.00 94.75 202 GLY A O 1
ATOM 1540 N N . SER A 1 203 ? -13.545 5.106 22.151 1.00 94.94 203 SER A N 1
ATOM 1541 C CA . SER A 1 203 ? -14.631 4.262 21.656 1.00 94.94 203 SER A CA 1
ATOM 1542 C C . SER A 1 203 ? -14.534 3.957 20.167 1.00 94.94 203 SER A C 1
ATOM 1544 O O . SER A 1 203 ? -13.933 4.695 19.386 1.00 94.94 203 SER A O 1
ATOM 1546 N N . ILE A 1 204 ? -15.154 2.844 19.765 1.00 97.38 204 ILE A N 1
ATOM 1547 C CA . ILE A 1 204 ? -15.349 2.508 18.353 1.00 97.38 204 ILE A CA 1
ATOM 1548 C C . ILE A 1 204 ? -16.489 3.393 17.816 1.00 97.38 204 ILE A C 1
ATOM 1550 O O . ILE A 1 204 ? -17.618 3.265 18.300 1.00 97.38 204 ILE A O 1
ATOM 1554 N N . PRO A 1 205 ? -16.248 4.270 16.821 1.00 96.62 205 PRO A N 1
ATOM 1555 C CA . PRO A 1 205 ? -17.278 5.176 16.326 1.00 96.62 205 PRO A CA 1
ATOM 1556 C C . PRO A 1 205 ? -18.472 4.424 15.739 1.00 96.62 205 PRO A C 1
ATOM 1558 O O . PRO A 1 205 ? -18.316 3.572 14.863 1.00 96.62 205 PRO A O 1
ATOM 1561 N N . THR A 1 206 ? -19.685 4.801 16.147 1.00 93.62 206 THR A N 1
ATOM 1562 C CA . THR A 1 206 ? -20.933 4.222 15.616 1.00 93.62 206 THR A CA 1
ATOM 1563 C C . THR A 1 206 ? -21.053 4.401 14.103 1.00 93.62 206 THR A C 1
ATOM 1565 O O . THR A 1 206 ? -21.525 3.491 13.426 1.00 93.62 206 THR A O 1
ATOM 1568 N N . LYS A 1 207 ? -20.533 5.517 13.566 1.00 95.12 207 LYS A N 1
ATOM 1569 C CA . LYS A 1 207 ? -20.489 5.814 12.126 1.00 95.12 207 LYS A CA 1
ATOM 1570 C C . LYS A 1 207 ? -19.811 4.723 11.291 1.00 95.12 207 LYS A C 1
ATOM 1572 O O . LYS A 1 207 ? -20.138 4.584 10.120 1.00 95.12 207 LYS A O 1
ATOM 1577 N N . LEU A 1 208 ? -18.891 3.926 11.847 1.00 95.81 208 LEU A N 1
ATOM 1578 C CA . LEU A 1 208 ? -18.272 2.820 11.098 1.00 95.81 208 LEU A CA 1
ATOM 1579 C C . LEU A 1 208 ? -19.302 1.775 10.647 1.00 95.81 208 LEU A C 1
ATOM 1581 O O . LEU A 1 208 ? -19.121 1.133 9.613 1.00 95.81 208 LEU A O 1
ATOM 1585 N N . ALA A 1 209 ? -20.412 1.634 11.375 1.00 93.19 209 ALA A N 1
ATOM 1586 C CA . ALA A 1 209 ? -21.503 0.768 10.955 1.00 93.19 209 ALA A CA 1
ATOM 1587 C C . ALA A 1 209 ? -22.222 1.288 9.695 1.00 93.19 209 ALA A C 1
ATOM 1589 O O . ALA A 1 209 ? -22.753 0.465 8.947 1.00 93.19 209 ALA A O 1
ATOM 1590 N N . ASP A 1 210 ? -22.165 2.599 9.419 1.00 90.56 210 ASP A N 1
ATOM 1591 C CA . ASP A 1 210 ? -22.842 3.272 8.299 1.00 90.56 210 ASP A CA 1
ATOM 1592 C C . ASP A 1 210 ? -22.111 3.122 6.950 1.00 90.56 210 ASP A C 1
ATOM 1594 O O . ASP A 1 210 ? -22.672 3.479 5.907 1.00 90.56 210 ASP A O 1
ATOM 1598 N N . ALA A 1 211 ? -20.873 2.611 6.944 1.00 93.69 211 ALA A N 1
ATOM 1599 C CA . ALA A 1 211 ? -20.090 2.358 5.732 1.00 93.69 211 ALA A CA 1
ATOM 1600 C C . ALA A 1 211 ? -20.601 1.088 5.016 1.00 93.69 211 ALA A C 1
ATOM 1602 O O . ALA A 1 211 ? -20.238 -0.017 5.409 1.00 93.69 211 ALA A O 1
ATOM 1603 N N . PRO A 1 212 ? -21.443 1.189 3.972 1.00 91.81 212 PRO A N 1
ATOM 1604 C CA . PRO A 1 212 ? -22.291 0.082 3.521 1.00 91.81 212 PRO A CA 1
ATOM 1605 C C . PRO A 1 212 ? -21.514 -1.118 2.965 1.00 91.81 212 PRO A C 1
ATOM 1607 O O . PRO A 1 212 ? -21.994 -2.240 3.088 1.00 91.81 212 PRO A O 1
ATOM 1610 N N . LEU A 1 213 ? -20.333 -0.885 2.384 1.00 93.94 213 LEU A N 1
ATOM 1611 C CA . LEU A 1 213 ? -19.482 -1.933 1.813 1.00 93.94 213 LEU A CA 1
ATOM 1612 C C . LEU A 1 213 ? -18.441 -2.476 2.794 1.00 93.94 213 LEU A C 1
ATOM 1614 O O . LEU A 1 213 ? -17.675 -3.348 2.411 1.00 93.94 213 LEU A O 1
ATOM 1618 N N . LEU A 1 214 ? -18.397 -1.989 4.039 1.00 94.94 214 LEU A N 1
ATOM 1619 C CA . LEU A 1 214 ? -17.419 -2.475 5.009 1.00 94.94 214 LEU A CA 1
ATOM 1620 C C . LEU A 1 214 ? -17.697 -3.950 5.290 1.00 94.94 214 LEU A C 1
ATOM 1622 O O . LEU A 1 214 ? -18.796 -4.290 5.736 1.00 94.94 214 LEU A O 1
ATOM 1626 N N . GLU A 1 215 ? -16.698 -4.784 5.025 1.00 89.31 215 GLU A N 1
ATOM 1627 C CA . GLU A 1 215 ? -16.713 -6.228 5.241 1.00 89.31 215 GLU A CA 1
ATOM 1628 C C . GLU A 1 215 ? -15.798 -6.599 6.401 1.00 89.31 215 GLU A C 1
ATOM 1630 O O . GLU A 1 215 ? -16.186 -7.390 7.256 1.00 89.31 215 GLU A O 1
ATOM 1635 N N . VAL A 1 216 ? -14.608 -5.991 6.469 1.00 90.38 216 VAL A N 1
ATOM 1636 C CA . VAL A 1 216 ? -13.612 -6.289 7.501 1.00 90.38 216 VAL A CA 1
ATOM 1637 C C . VAL A 1 216 ? -13.276 -5.048 8.318 1.00 90.38 216 VAL A C 1
ATOM 1639 O O . VAL A 1 216 ? -12.752 -4.064 7.797 1.00 90.38 216 VAL A O 1
ATOM 1642 N N . LEU A 1 217 ? -13.502 -5.143 9.627 1.00 97.12 217 LEU A N 1
ATOM 1643 C CA . LEU A 1 217 ? -13.053 -4.185 10.628 1.00 97.12 217 LEU A CA 1
ATOM 1644 C C . LEU A 1 217 ? -12.209 -4.911 11.671 1.00 97.12 217 LEU A C 1
ATOM 1646 O O . LEU A 1 217 ? -12.731 -5.655 12.499 1.00 97.12 217 LEU A O 1
ATOM 1650 N N . ASN A 1 218 ? -10.904 -4.669 11.666 1.00 96.12 218 ASN A N 1
ATOM 1651 C CA . ASN A 1 218 ? -9.997 -5.276 12.628 1.00 96.12 218 ASN A CA 1
ATOM 1652 C C . ASN A 1 218 ? -9.363 -4.220 13.528 1.00 96.12 218 ASN A C 1
ATOM 1654 O O . ASN A 1 218 ? -8.565 -3.402 13.083 1.00 96.12 218 ASN A O 1
ATOM 1658 N N . VAL A 1 219 ? -9.710 -4.262 14.809 1.00 97.88 219 VAL A N 1
ATOM 1659 C CA . VAL A 1 219 ? -9.222 -3.357 15.856 1.00 97.88 219 VAL A CA 1
ATOM 1660 C C . VAL A 1 219 ? -8.564 -4.114 17.015 1.00 97.88 219 VAL A C 1
ATOM 1662 O O . VAL A 1 219 ? -8.329 -3.540 18.079 1.00 97.88 219 VAL A O 1
ATOM 1665 N N . ARG A 1 220 ? -8.244 -5.404 16.821 1.00 95.94 220 ARG A N 1
ATOM 1666 C CA . ARG A 1 220 ? -7.597 -6.253 17.836 1.00 95.94 220 ARG A CA 1
ATOM 1667 C C . ARG A 1 220 ? -6.310 -5.638 18.378 1.00 95.94 220 ARG A C 1
ATOM 1669 O O . ARG A 1 220 ? -5.578 -5.005 17.625 1.00 95.94 220 ARG A O 1
ATOM 1676 N N . ASN A 1 221 ? -5.973 -5.934 19.631 1.00 93.19 221 ASN A N 1
ATOM 1677 C CA . ASN A 1 221 ? -4.720 -5.496 20.264 1.00 93.19 221 ASN A CA 1
ATOM 1678 C C . ASN A 1 221 ? -4.534 -3.970 20.203 1.00 93.19 221 ASN A C 1
ATOM 1680 O O . ASN A 1 221 ? -3.631 -3.472 19.531 1.00 93.19 221 ASN A O 1
ATOM 1684 N N . ASN A 1 222 ? -5.422 -3.254 20.884 1.00 98.38 222 ASN A N 1
ATOM 1685 C CA . ASN A 1 222 ? -5.357 -1.813 21.117 1.00 98.38 222 ASN A CA 1
ATOM 1686 C C . ASN A 1 222 ? -5.760 -1.533 22.582 1.00 98.38 222 ASN A C 1
ATOM 1688 O O . ASN A 1 222 ? -5.890 -2.453 23.394 1.00 98.38 222 ASN A O 1
ATOM 1692 N N . THR A 1 223 ? -5.957 -0.265 22.940 1.00 96.81 223 THR A N 1
ATOM 1693 C CA . THR A 1 223 ? -6.440 0.170 24.259 1.00 96.81 223 THR A CA 1
ATOM 1694 C C . THR A 1 223 ? -7.846 0.776 24.177 1.00 96.81 223 THR A C 1
ATOM 1696 O O . THR A 1 223 ? -8.195 1.678 24.942 1.00 96.81 223 THR A O 1
ATOM 1699 N N . LEU A 1 224 ? -8.672 0.278 23.248 1.00 96.88 224 LEU A N 1
ATOM 1700 C CA . LEU A 1 224 ? -10.032 0.773 23.022 1.00 96.88 224 LEU A CA 1
ATOM 1701 C C . LEU A 1 224 ? -10.947 0.480 24.215 1.00 96.88 224 LEU A C 1
ATOM 1703 O O . LEU A 1 224 ? -10.789 -0.523 24.923 1.00 96.88 224 LEU A O 1
ATOM 1707 N N . SER A 1 225 ? -11.923 1.361 24.418 1.00 94.88 225 SER A N 1
ATOM 1708 C CA . SER A 1 225 ? -12.834 1.323 25.557 1.00 94.88 225 SER A CA 1
ATOM 1709 C C . SER A 1 225 ? -14.273 1.701 25.212 1.00 94.88 225 SER A C 1
ATOM 1711 O O . SER A 1 225 ? -14.555 2.273 24.163 1.00 94.88 225 SER A O 1
ATOM 1713 N N . GLY A 1 226 ? -15.201 1.373 26.109 1.00 92.44 226 GLY A N 1
ATOM 1714 C CA . GLY A 1 226 ? -16.613 1.726 25.980 1.00 92.44 226 GLY A CA 1
ATOM 1715 C C . GLY A 1 226 ? -17.440 0.700 25.205 1.00 92.44 226 GLY A C 1
ATOM 1716 O O . GLY A 1 226 ? -16.977 -0.390 24.858 1.00 92.44 226 GLY A O 1
ATOM 1717 N N . ASN A 1 227 ? -18.706 1.054 24.980 1.00 92.75 227 ASN A N 1
ATOM 1718 C CA . ASN A 1 227 ? -19.683 0.163 24.367 1.00 92.75 227 ASN A CA 1
ATOM 1719 C C . ASN A 1 227 ? -19.413 -0.054 22.872 1.00 92.75 227 ASN A C 1
ATOM 1721 O O . ASN A 1 227 ? -19.340 0.901 22.095 1.00 92.75 227 ASN A O 1
ATOM 1725 N N . VAL A 1 228 ? -19.344 -1.315 22.457 1.00 95.31 228 VAL A N 1
ATOM 1726 C CA . VAL A 1 228 ? -19.245 -1.705 21.052 1.00 95.31 228 VAL A CA 1
ATOM 1727 C C . VAL A 1 228 ? -20.593 -1.474 20.354 1.00 95.31 228 VAL A C 1
ATOM 1729 O O . VAL A 1 228 ? -21.605 -2.047 20.769 1.00 95.31 228 VAL A O 1
ATOM 1732 N N . PRO A 1 229 ? -20.644 -0.674 19.269 1.00 94.06 229 PRO A N 1
ATOM 1733 C CA . PRO A 1 229 ? -21.887 -0.411 18.554 1.00 94.06 229 PRO A CA 1
ATOM 1734 C C . PRO A 1 229 ? -22.565 -1.695 18.056 1.00 94.06 229 PRO A C 1
ATOM 1736 O O . PRO A 1 229 ? -22.016 -2.413 17.222 1.00 94.06 229 PRO A O 1
ATOM 1739 N N . LEU A 1 230 ? -23.803 -1.947 18.499 1.00 92.88 230 LEU A N 1
ATOM 1740 C CA . LEU A 1 230 ? -24.580 -3.143 18.132 1.00 92.88 230 LEU A CA 1
ATOM 1741 C C . LEU A 1 230 ? -24.716 -3.324 16.610 1.00 92.88 230 LEU A C 1
ATOM 1743 O O . LEU A 1 230 ? -24.720 -4.449 16.114 1.00 92.88 230 LEU A O 1
ATOM 1747 N N . ALA A 1 231 ? -24.780 -2.217 15.867 1.00 94.25 231 ALA A N 1
ATOM 1748 C CA . ALA A 1 231 ? -24.878 -2.212 14.410 1.00 94.25 231 ALA A CA 1
ATOM 1749 C C . ALA A 1 231 ? -23.667 -2.866 13.708 1.00 94.25 231 ALA A C 1
ATOM 1751 O O . ALA A 1 231 ? -23.799 -3.337 12.579 1.00 94.25 231 ALA A O 1
ATOM 1752 N N . LEU A 1 232 ? -22.511 -2.981 14.377 1.00 94.88 232 LEU A N 1
ATOM 1753 C CA . LEU A 1 232 ? -21.342 -3.689 13.844 1.00 94.88 232 LEU A CA 1
ATOM 1754 C C . LEU A 1 232 ? -21.530 -5.211 13.787 1.00 94.88 232 LEU A C 1
ATOM 1756 O O . LEU A 1 232 ? -20.758 -5.873 13.106 1.00 94.88 232 LEU A O 1
ATOM 1760 N N . LYS A 1 233 ? -22.588 -5.781 14.388 1.00 92.62 233 LYS A N 1
ATOM 1761 C CA . LYS A 1 233 ? -22.932 -7.207 14.209 1.00 92.62 233 LYS A CA 1
ATOM 1762 C C . LYS A 1 233 ? -23.219 -7.595 12.761 1.00 92.62 233 LYS A C 1
ATOM 1764 O O . LYS A 1 233 ? -23.176 -8.779 12.444 1.00 92.62 233 LYS A O 1
ATOM 1769 N N . ARG A 1 234 ? -23.489 -6.627 11.874 1.00 94.38 234 ARG A N 1
ATOM 1770 C CA . ARG A 1 234 ? -23.603 -6.911 10.435 1.00 94.38 234 ARG A CA 1
ATOM 1771 C C . ARG A 1 234 ? -22.300 -7.457 9.838 1.00 94.38 234 ARG A C 1
ATOM 1773 O O . ARG A 1 234 ? -22.346 -8.140 8.824 1.00 94.38 234 ARG A O 1
ATOM 1780 N N . LEU A 1 235 ? -21.157 -7.158 10.460 1.00 90.12 235 LEU A N 1
ATOM 1781 C CA . LEU A 1 235 ? -19.821 -7.582 10.044 1.00 90.12 235 LEU A CA 1
ATOM 1782 C C . LEU A 1 235 ? -19.493 -8.974 10.612 1.00 90.12 235 LEU A C 1
ATOM 1784 O O . LEU A 1 235 ? -18.551 -9.104 11.385 1.00 90.12 235 LEU A O 1
ATOM 1788 N N . VAL A 1 236 ? -20.296 -9.986 10.261 1.00 82.69 236 VAL A N 1
ATOM 1789 C CA . VAL A 1 236 ? -20.317 -11.342 10.860 1.00 82.69 236 VAL A CA 1
ATOM 1790 C C . VAL A 1 236 ? -18.923 -11.872 11.242 1.00 82.69 236 VAL A C 1
ATOM 1792 O O . VAL A 1 236 ? -18.502 -11.716 12.384 1.00 82.69 236 VAL A O 1
ATOM 1795 N N . ASP A 1 237 ? -18.189 -12.456 10.293 1.00 83.06 237 ASP A N 1
ATOM 1796 C CA . ASP A 1 237 ? -16.832 -12.980 10.515 1.00 83.06 237 ASP A CA 1
ATOM 1797 C C . ASP A 1 237 ? -15.749 -11.908 10.318 1.00 83.06 237 ASP A C 1
ATOM 1799 O O . ASP A 1 237 ? -14.558 -12.183 10.455 1.00 83.06 237 ASP A O 1
ATOM 1803 N N . GLY A 1 238 ? -16.154 -10.689 9.957 1.00 86.19 238 GLY A N 1
ATOM 1804 C CA . GLY A 1 238 ? -15.257 -9.611 9.556 1.00 86.19 238 GLY A CA 1
ATOM 1805 C C . GLY A 1 238 ? -14.926 -8.612 10.659 1.00 86.19 238 GLY A C 1
ATOM 1806 O O . GLY A 1 238 ? -14.005 -7.812 10.489 1.00 86.19 238 GLY A O 1
ATOM 1807 N N . PHE A 1 239 ? -15.636 -8.639 11.791 1.00 95.00 239 PHE A N 1
ATOM 1808 C CA . PHE A 1 239 ? -15.335 -7.779 12.929 1.00 95.00 239 PHE A CA 1
ATOM 1809 C C . PHE A 1 239 ? -14.459 -8.486 13.963 1.00 95.00 239 PHE A C 1
ATOM 1811 O O . PHE A 1 239 ? -14.810 -9.515 14.537 1.00 95.00 239 PHE A O 1
ATOM 1818 N N . HIS A 1 240 ? -13.294 -7.901 14.208 1.00 93.38 240 HIS A N 1
ATOM 1819 C CA . HIS A 1 240 ? -12.257 -8.434 15.077 1.00 93.38 240 HIS A CA 1
ATOM 1820 C C . HIS A 1 240 ? -11.871 -7.366 16.104 1.00 93.38 240 HIS A C 1
ATOM 1822 O O . HIS A 1 240 ? -11.366 -6.307 15.738 1.00 93.38 240 HIS A O 1
ATOM 1828 N N . TYR A 1 241 ? -12.096 -7.629 17.389 1.00 95.62 241 TYR A N 1
ATOM 1829 C CA . TYR A 1 241 ? -12.008 -6.631 18.470 1.00 95.62 241 TYR A CA 1
ATOM 1830 C C . TYR A 1 241 ? -11.328 -7.144 19.748 1.00 95.62 241 TYR A C 1
ATOM 1832 O O . TYR A 1 241 ? -11.196 -6.416 20.731 1.00 95.62 241 TYR A O 1
ATOM 1840 N N . GLU A 1 242 ? -10.876 -8.391 19.739 1.00 93.19 242 GLU A N 1
ATOM 1841 C CA . GLU A 1 242 ? -10.220 -9.079 20.843 1.00 93.19 242 GLU A CA 1
ATOM 1842 C C . GLU A 1 242 ? -8.978 -8.331 21.349 1.00 93.19 242 GLU A C 1
ATOM 1844 O O . GLU A 1 242 ? -8.332 -7.574 20.623 1.00 93.19 242 GLU A O 1
ATOM 1849 N N . ASN A 1 243 ? -8.615 -8.578 22.610 1.00 93.56 243 ASN A N 1
ATOM 1850 C CA . ASN A 1 243 ? -7.488 -7.932 23.289 1.00 93.56 243 ASN A CA 1
ATOM 1851 C C . ASN A 1 243 ? -7.617 -6.399 23.368 1.00 93.56 243 ASN A C 1
ATOM 1853 O O . ASN A 1 243 ? -6.641 -5.674 23.200 1.00 93.56 243 ASN A O 1
ATOM 1857 N N . ASN A 1 244 ? -8.832 -5.925 23.652 1.00 96.12 244 ASN A N 1
ATOM 1858 C CA . ASN A 1 244 ? -9.126 -4.562 24.089 1.00 96.12 244 ASN A CA 1
ATOM 1859 C C . ASN A 1 244 ? -9.895 -4.640 25.422 1.00 96.12 244 ASN A C 1
ATOM 1861 O O . ASN A 1 244 ? -11.115 -4.809 25.411 1.00 96.12 244 ASN A O 1
ATOM 1865 N N . PRO A 1 245 ? -9.217 -4.578 26.582 1.00 90.06 245 PRO A N 1
ATOM 1866 C CA . PRO A 1 245 ? -9.845 -4.865 27.876 1.00 90.06 245 PRO A CA 1
ATOM 1867 C C . PRO A 1 245 ? -10.899 -3.831 28.301 1.00 90.06 245 PRO A C 1
ATOM 1869 O O . PRO A 1 245 ? -11.729 -4.124 29.159 1.00 90.06 245 PRO A O 1
ATOM 1872 N N . GLY A 1 246 ? -10.870 -2.627 27.719 1.00 93.00 246 GLY A N 1
ATOM 1873 C CA . GLY A 1 246 ? -11.845 -1.575 27.996 1.00 93.00 246 GLY A CA 1
ATOM 1874 C C . GLY A 1 246 ? -13.165 -1.727 27.239 1.00 93.00 246 GLY A C 1
ATOM 1875 O O . GLY A 1 246 ? -14.104 -0.991 27.545 1.00 93.00 246 GLY A O 1
ATOM 1876 N N . LEU A 1 247 ? -13.247 -2.615 26.240 1.00 95.19 247 LEU A N 1
ATOM 1877 C CA . LEU A 1 247 ? -14.468 -2.806 25.461 1.00 95.19 247 LEU A CA 1
ATOM 1878 C C . LEU A 1 247 ? -15.494 -3.637 26.235 1.00 95.19 247 LEU A C 1
ATOM 1880 O O . LEU A 1 247 ? -15.176 -4.618 26.908 1.00 95.19 247 LEU A O 1
ATOM 1884 N N . CYS A 1 248 ? -16.754 -3.257 26.081 1.00 94.31 248 CYS A N 1
ATOM 1885 C CA . CYS A 1 248 ? -17.914 -3.986 26.574 1.00 94.31 248 CYS A CA 1
ATOM 1886 C C . CYS A 1 248 ? -19.013 -3.956 25.504 1.00 94.31 248 CYS A C 1
ATOM 1888 O O . CYS A 1 248 ? -18.966 -3.137 24.588 1.00 94.31 248 CYS A O 1
ATOM 1890 N N . GLY A 1 249 ? -20.004 -4.839 25.587 1.00 92.31 249 GLY A N 1
ATOM 1891 C CA . GLY A 1 249 ? -21.150 -4.783 24.681 1.00 92.31 249 GLY A CA 1
ATOM 1892 C C . GLY A 1 249 ? -21.933 -6.084 24.612 1.00 92.31 249 GLY A C 1
ATOM 1893 O O . GLY A 1 249 ? -21.365 -7.167 24.476 1.00 92.31 249 GLY A O 1
ATOM 1894 N N . ASP A 1 250 ? -23.258 -5.974 24.664 1.00 86.94 250 ASP A N 1
ATOM 1895 C CA . ASP A 1 250 ? -24.130 -7.141 24.722 1.00 86.94 250 ASP A CA 1
ATOM 1896 C C . ASP A 1 250 ? -24.239 -7.889 23.382 1.00 86.94 250 ASP A C 1
ATOM 1898 O O . ASP A 1 250 ? -24.498 -7.346 22.299 1.00 86.94 250 ASP A O 1
ATOM 1902 N N . GLY A 1 251 ? -24.082 -9.210 23.470 1.00 86.31 251 GLY A N 1
ATOM 1903 C CA . GLY A 1 251 ? -24.176 -10.147 22.355 1.00 86.31 251 GLY A CA 1
ATOM 1904 C C . GLY A 1 251 ? -23.000 -10.100 21.376 1.00 86.31 251 GLY A C 1
ATOM 1905 O O . GLY A 1 251 ? -23.157 -10.540 20.239 1.00 86.31 251 GLY A O 1
ATOM 1906 N N . PHE A 1 252 ? -21.854 -9.580 21.808 1.00 89.94 252 PHE A N 1
ATOM 1907 C CA . PHE A 1 252 ? -20.559 -9.830 21.183 1.00 89.94 252 PHE A CA 1
ATOM 1908 C C . PHE A 1 252 ? -19.828 -10.914 21.988 1.00 89.94 252 PHE A C 1
ATOM 1910 O O . PHE A 1 252 ? -19.681 -10.761 23.204 1.00 89.94 252 PHE A O 1
ATOM 1917 N N . PRO A 1 253 ? -19.376 -12.017 21.362 1.00 86.38 253 PRO A N 1
ATOM 1918 C CA . PRO A 1 253 ? -18.591 -13.032 22.056 1.00 86.38 253 PRO A CA 1
ATOM 1919 C C . PRO A 1 253 ? -17.380 -12.423 22.771 1.00 86.38 253 PRO A C 1
ATOM 1921 O O . PRO A 1 253 ? -16.749 -11.499 22.255 1.00 86.38 253 PRO A O 1
ATOM 1924 N N . SER A 1 254 ? -17.046 -12.950 23.947 1.00 86.19 254 SER A N 1
ATOM 1925 C CA . SER A 1 254 ? -15.876 -12.543 24.744 1.00 86.19 254 SER A CA 1
ATOM 1926 C C . SER A 1 254 ? -15.917 -11.130 25.349 1.00 86.19 254 SER A C 1
ATOM 1928 O O . SER A 1 254 ? -14.965 -10.764 26.038 1.00 86.19 254 SER A O 1
ATOM 1930 N N . LEU A 1 255 ? -16.989 -10.349 25.153 1.00 91.81 255 LEU A N 1
ATOM 1931 C CA . LEU A 1 255 ? -17.191 -9.070 25.844 1.00 91.81 255 LEU A CA 1
ATOM 1932 C C . LEU A 1 255 ? -18.132 -9.224 27.037 1.00 91.81 255 LEU A C 1
ATOM 1934 O O . LEU A 1 255 ? -19.107 -9.974 26.998 1.00 91.81 255 LEU A O 1
ATOM 1938 N N . ARG A 1 256 ? -17.847 -8.472 28.103 1.00 91.88 256 ARG A N 1
ATOM 1939 C CA . ARG A 1 256 ? -18.776 -8.292 29.223 1.00 91.88 256 ARG A CA 1
ATOM 1940 C C . ARG A 1 256 ? -19.876 -7.294 28.851 1.00 91.88 256 ARG A C 1
ATOM 1942 O O . ARG A 1 256 ? -19.657 -6.413 28.016 1.00 91.88 256 ARG A O 1
ATOM 1949 N N . SER A 1 257 ? -21.012 -7.368 29.539 1.00 89.94 257 SER A N 1
ATOM 1950 C CA . SER A 1 257 ? -22.027 -6.311 29.503 1.00 89.94 257 SER A CA 1
ATOM 1951 C C . SER A 1 257 ? -21.457 -4.982 30.012 1.00 89.94 257 SER A C 1
ATOM 1953 O O . SER A 1 257 ? -20.567 -4.948 30.874 1.00 89.94 257 SER A O 1
ATOM 1955 N N . CYS A 1 258 ? -21.954 -3.883 29.450 1.00 88.38 258 CYS A N 1
ATOM 1956 C CA . CYS A 1 258 ? -21.549 -2.540 29.848 1.00 88.38 258 CYS A CA 1
ATOM 1957 C C . CYS A 1 258 ? -22.250 -2.110 31.142 1.00 88.38 258 CYS A C 1
ATOM 1959 O O . CYS A 1 258 ? -23.451 -2.314 31.309 1.00 88.38 258 CYS A O 1
ATOM 1961 N N . ASN A 1 259 ? -21.504 -1.460 32.032 1.00 84.31 259 ASN A N 1
ATOM 1962 C CA . ASN A 1 259 ? -22.011 -0.856 33.259 1.00 84.31 259 ASN A CA 1
ATOM 1963 C C . ASN A 1 259 ? -22.178 0.663 33.073 1.00 84.31 259 ASN A C 1
ATOM 1965 O O . ASN A 1 259 ? -21.728 1.239 32.085 1.00 84.31 259 ASN A O 1
ATOM 1969 N N . ALA A 1 260 ? -22.781 1.350 34.050 1.00 71.81 260 ALA A N 1
ATOM 1970 C CA . ALA A 1 260 ? -23.009 2.801 33.984 1.00 71.81 260 ALA A CA 1
ATOM 1971 C C . ALA A 1 260 ? -21.726 3.637 33.766 1.00 71.81 260 ALA A C 1
ATOM 1973 O O . ALA A 1 260 ? -21.798 4.712 33.181 1.00 71.81 260 ALA A O 1
ATOM 1974 N N . LEU A 1 261 ? -20.564 3.127 34.194 1.00 68.62 261 LEU A N 1
ATOM 1975 C CA . LEU A 1 261 ? -19.243 3.745 33.999 1.00 68.62 261 LEU A CA 1
ATOM 1976 C C . LEU A 1 261 ? -18.702 3.608 32.564 1.00 68.62 261 LEU A C 1
ATOM 1978 O O . LEU A 1 261 ? -17.805 4.352 32.187 1.00 68.62 261 LEU A O 1
ATOM 1982 N N . ASP A 1 262 ? -19.238 2.678 31.768 1.00 66.69 262 ASP A N 1
ATOM 1983 C CA . ASP A 1 262 ? -18.804 2.427 30.387 1.00 66.69 262 ASP A CA 1
ATOM 1984 C C . ASP A 1 262 ? -19.619 3.235 29.354 1.00 66.69 262 ASP A C 1
ATOM 1986 O O . ASP A 1 262 ? -19.240 3.331 28.185 1.00 66.69 262 ASP A O 1
ATOM 1990 N N . ASN A 1 263 ? -20.739 3.833 29.781 1.00 59.44 263 ASN A N 1
ATOM 1991 C CA . ASN A 1 263 ? -21.621 4.668 28.961 1.00 59.44 263 ASN A CA 1
ATOM 1992 C C . ASN A 1 263 ? -21.085 6.103 28.859 1.00 59.44 263 ASN A C 1
ATOM 1994 O O . ASN A 1 263 ? -21.723 7.064 29.290 1.00 59.44 263 ASN A O 1
ATOM 1998 N N . VAL A 1 264 ? -19.892 6.250 28.289 1.00 55.66 264 VAL A N 1
ATOM 1999 C CA . VAL A 1 264 ? -19.302 7.555 27.976 1.00 55.66 264 VAL A CA 1
ATOM 2000 C C . VAL A 1 264 ? -19.685 7.956 26.546 1.00 55.66 264 VAL A C 1
ATOM 2002 O O . VAL A 1 264 ? -19.763 7.123 25.644 1.00 55.66 264 VAL A O 1
ATOM 2005 N N . ASN A 1 265 ? -19.979 9.244 26.349 1.00 52.72 265 ASN A N 1
ATOM 2006 C CA . ASN A 1 265 ? -20.442 9.836 25.091 1.00 52.72 265 ASN A CA 1
ATOM 2007 C C . ASN A 1 265 ? -19.555 9.418 23.887 1.00 52.72 265 ASN A C 1
ATOM 2009 O O . ASN A 1 265 ? -18.379 9.783 23.863 1.00 52.72 265 ASN A O 1
ATOM 2013 N N . PRO A 1 266 ? -20.100 8.738 22.855 1.00 50.19 266 PRO A N 1
ATOM 2014 C CA . PRO A 1 266 ? -19.326 8.195 21.731 1.00 50.19 266 PRO A CA 1
ATOM 2015 C C . PRO A 1 266 ? -18.653 9.251 20.837 1.00 50.19 266 PRO A C 1
ATOM 2017 O O . PRO A 1 266 ? -17.868 8.890 19.968 1.00 50.19 266 PRO A O 1
ATOM 2020 N N . ASN A 1 267 ? -18.936 10.544 21.040 1.00 42.66 267 ASN A N 1
ATOM 2021 C CA . ASN A 1 267 ? -18.369 11.648 20.258 1.00 42.66 267 ASN A CA 1
ATOM 2022 C C . ASN A 1 267 ? -17.402 12.549 21.053 1.00 42.66 267 ASN A C 1
ATOM 2024 O O . ASN A 1 267 ? -17.012 13.601 20.548 1.00 42.66 267 ASN A O 1
ATOM 2028 N N . ARG A 1 268 ? -17.027 12.188 22.290 1.00 46.25 268 ARG A N 1
ATOM 2029 C CA . ARG A 1 268 ? -16.082 12.968 23.106 1.00 46.25 268 ARG A CA 1
ATOM 2030 C C . ARG A 1 268 ? -14.777 12.182 23.294 1.00 46.25 268 ARG A C 1
ATOM 2032 O O . ARG A 1 268 ? -14.820 11.111 23.890 1.00 46.25 268 ARG A O 1
ATOM 2039 N N . PRO A 1 269 ? -13.619 12.686 22.831 1.00 38.22 269 PRO A N 1
ATOM 2040 C CA . PRO A 1 269 ? -12.337 12.101 23.194 1.00 38.22 269 PRO A CA 1
ATOM 2041 C C . PRO A 1 269 ? -12.064 12.449 24.660 1.00 38.22 269 PRO A C 1
ATOM 2043 O O . PRO A 1 269 ? -11.799 13.606 24.987 1.00 38.22 269 PRO A O 1
ATOM 2046 N N . GLU A 1 270 ? -12.199 11.479 25.562 1.00 45.59 270 GLU A N 1
ATOM 2047 C CA . GLU A 1 270 ? -11.758 11.661 26.943 1.00 45.59 270 GLU A CA 1
ATOM 2048 C C . GLU A 1 270 ? -10.270 11.314 27.077 1.00 45.59 270 GLU A C 1
ATOM 2050 O O . GLU A 1 270 ? -9.795 10.357 26.453 1.00 45.59 270 GLU A O 1
ATOM 2055 N N . PRO A 1 271 ? -9.514 12.105 27.860 1.00 37.94 271 PRO A N 1
ATOM 2056 C CA . PRO A 1 271 ? -8.154 11.767 28.216 1.00 37.94 271 PRO A CA 1
ATOM 2057 C C . PRO A 1 271 ? -8.159 10.532 29.119 1.00 37.94 271 PRO A C 1
ATOM 2059 O O . PRO A 1 271 ? -9.116 10.258 29.840 1.00 37.94 271 PRO A O 1
ATOM 2062 N N . TYR A 1 272 ? -7.055 9.801 29.034 1.00 34.41 272 TYR A N 1
ATOM 2063 C CA . TYR A 1 272 ? -6.700 8.626 29.817 1.00 34.41 272 TYR A CA 1
ATOM 2064 C C . TYR A 1 272 ? -7.251 8.623 31.257 1.00 34.41 272 TYR A C 1
ATOM 2066 O O . TYR A 1 272 ? -7.230 9.640 31.952 1.00 34.41 272 TYR A O 1
ATOM 2074 N N . GLY A 1 273 ? -7.723 7.444 31.675 1.00 36.19 273 GLY A N 1
ATOM 2075 C CA . GLY A 1 273 ? -8.418 7.183 32.931 1.00 36.19 273 GLY A CA 1
ATOM 2076 C C . GLY A 1 273 ? -7.697 7.644 34.199 1.00 36.19 273 GLY A C 1
ATOM 2077 O O . GLY A 1 273 ? -6.490 7.879 34.231 1.00 36.19 273 GLY A O 1
ATOM 2078 N N . GLY A 1 274 ? -8.503 7.776 35.252 1.00 33.25 274 GLY A N 1
ATOM 2079 C CA . GLY A 1 274 ? -8.127 8.351 36.533 1.00 33.25 274 GLY A CA 1
ATOM 2080 C C . GLY A 1 274 ? -6.935 7.677 37.202 1.00 33.25 274 GLY A C 1
ATOM 2081 O O . GLY A 1 274 ? -7.026 6.549 37.671 1.00 33.25 274 GLY A O 1
ATOM 2082 N N . ASP A 1 275 ? -5.876 8.460 37.358 1.00 29.89 275 ASP A N 1
ATOM 2083 C CA . ASP A 1 275 ? -5.238 8.617 38.656 1.00 29.89 275 ASP A CA 1
ATOM 2084 C C . ASP A 1 275 ? -5.004 10.117 38.866 1.00 29.89 275 ASP A C 1
ATOM 2086 O O . ASP A 1 275 ? -4.157 10.764 38.241 1.00 29.89 275 ASP A O 1
ATOM 2090 N N . SER A 1 276 ? -5.878 10.730 39.659 1.00 41.62 276 SER A N 1
ATOM 2091 C CA . SER A 1 276 ? -5.792 12.141 39.998 1.00 41.62 276 SER A CA 1
ATOM 2092 C C . SER A 1 276 ? -4.607 12.341 40.936 1.00 41.62 276 SER A C 1
ATOM 2094 O O . SER A 1 276 ? -4.757 12.204 42.144 1.00 41.62 276 SER A O 1
ATOM 2096 N N . THR A 1 277 ? -3.428 12.651 40.397 1.00 34.25 277 THR A N 1
ATOM 2097 C CA . THR A 1 277 ? -2.534 13.716 40.885 1.00 34.25 277 THR A CA 1
ATOM 2098 C C . THR A 1 277 ? -1.245 13.799 40.048 1.00 34.25 277 THR A C 1
ATOM 2100 O O . THR A 1 277 ? -0.427 12.891 40.039 1.00 34.25 277 THR A O 1
ATOM 2103 N N . ARG A 1 278 ? -1.021 14.985 39.453 1.00 37.78 278 ARG A N 1
ATOM 2104 C CA . ARG A 1 278 ? 0.246 15.519 38.893 1.00 37.78 278 ARG A CA 1
ATOM 2105 C C . ARG A 1 278 ? 0.724 15.014 37.519 1.00 37.78 278 ARG A C 1
ATOM 2107 O O . ARG A 1 278 ? 1.751 14.355 37.452 1.00 37.78 278 ARG A O 1
ATOM 2114 N N . VAL A 1 279 ? 0.144 15.537 36.432 1.00 30.41 279 VAL A N 1
ATOM 2115 C CA . VAL A 1 279 ? 0.893 15.929 35.208 1.00 30.41 279 VAL A CA 1
ATOM 2116 C C . VAL A 1 279 ? 0.203 17.157 34.572 1.00 30.41 279 VAL A C 1
ATOM 2118 O O . VAL A 1 279 ? -1.028 17.209 34.594 1.00 30.41 279 VAL A O 1
ATOM 2121 N N . PRO A 1 280 ? 0.929 18.175 34.056 1.00 29.73 280 PRO A N 1
ATOM 2122 C CA . PRO A 1 280 ? 0.327 19.402 33.538 1.00 29.73 280 PRO A CA 1
ATOM 2123 C C . PRO A 1 280 ? -0.283 19.183 32.150 1.00 29.73 280 PRO A C 1
ATOM 2125 O O . PRO A 1 280 ? 0.377 18.677 31.246 1.00 29.73 280 PRO A O 1
ATOM 2128 N N . THR A 1 281 ? -1.517 19.648 31.971 1.00 36.09 281 THR A N 1
ATOM 2129 C CA . THR A 1 281 ? -2.186 19.820 30.678 1.00 36.09 281 THR A CA 1
ATOM 2130 C C . THR A 1 281 ? -1.368 20.733 29.766 1.00 36.09 281 THR A C 1
ATOM 2132 O O . THR A 1 281 ? -1.367 21.954 29.944 1.00 36.09 281 THR A O 1
ATOM 2135 N N . ARG A 1 282 ? -0.699 20.151 28.771 1.00 34.56 282 ARG A N 1
ATOM 2136 C CA . ARG A 1 282 ? -0.333 20.841 27.536 1.00 34.56 282 ARG A CA 1
ATOM 2137 C C . ARG A 1 282 ? -0.712 19.973 26.340 1.00 34.56 282 ARG A C 1
ATOM 2139 O O . ARG A 1 282 ? -0.395 18.791 26.306 1.00 34.56 282 ARG A O 1
ATOM 2146 N N . ASP A 1 283 ? -1.408 20.643 25.426 1.00 32.22 283 ASP A N 1
ATOM 2147 C CA . ASP A 1 283 ? -1.653 20.318 24.021 1.00 32.22 283 ASP A CA 1
ATOM 2148 C C . ASP A 1 283 ? -2.767 19.299 23.714 1.00 32.22 283 ASP A C 1
ATOM 2150 O O . ASP A 1 283 ? -2.558 18.212 23.186 1.00 32.22 283 ASP A O 1
ATOM 2154 N N . ILE A 1 284 ? -4.001 19.736 23.994 1.00 32.44 284 ILE A N 1
ATOM 2155 C CA . ILE A 1 284 ? -5.213 19.325 23.269 1.00 32.44 284 ILE A CA 1
ATOM 2156 C C . ILE A 1 284 ? -5.332 20.254 22.043 1.00 32.44 284 ILE A C 1
ATOM 2158 O O . ILE A 1 284 ? -5.447 21.464 22.249 1.00 32.44 284 ILE A O 1
ATOM 2162 N N . PRO A 1 285 ? -5.329 19.766 20.789 1.00 29.02 285 PRO A N 1
ATOM 2163 C CA . PRO A 1 285 ? -5.619 20.609 19.631 1.00 29.02 285 PRO A CA 1
ATOM 2164 C C . PRO A 1 285 ? -7.124 20.906 19.538 1.00 29.02 285 PRO A C 1
ATOM 2166 O O . PRO A 1 285 ? -7.951 19.997 19.432 1.00 29.02 285 PRO A O 1
ATOM 2169 N N . GLU A 1 286 ? -7.479 22.189 19.575 1.00 34.81 286 GLU A N 1
ATOM 2170 C CA . GLU A 1 286 ? -8.839 22.698 19.380 1.00 34.81 286 GLU A CA 1
ATOM 2171 C C . GLU A 1 286 ? -9.371 22.363 17.977 1.00 34.81 286 GLU A C 1
ATOM 2173 O O . GLU A 1 286 ? -8.827 22.798 16.965 1.00 34.81 286 GLU A O 1
ATOM 2178 N N . THR A 1 287 ? -10.491 21.642 17.904 1.00 33.53 287 THR A N 1
ATOM 2179 C CA . THR A 1 287 ? -11.311 21.533 16.687 1.00 33.53 287 THR A CA 1
ATOM 2180 C C . THR A 1 287 ? -12.789 21.727 17.022 1.00 33.53 287 THR A C 1
ATOM 2182 O O . THR A 1 287 ? -13.555 20.775 17.099 1.00 33.53 287 THR A O 1
ATOM 2185 N N . ALA A 1 288 ? -13.194 22.983 17.227 1.00 31.69 288 ALA A N 1
ATOM 2186 C CA . ALA A 1 288 ? -14.550 23.482 16.963 1.00 31.69 288 ALA A CA 1
ATOM 2187 C C . ALA A 1 288 ? -14.566 25.018 17.078 1.00 31.69 288 ALA A C 1
ATOM 2189 O O . ALA A 1 288 ? -14.384 25.569 18.159 1.00 31.69 288 ALA A O 1
ATOM 2190 N N . ASN A 1 289 ? -14.805 25.712 15.963 1.00 32.53 289 ASN A N 1
ATOM 2191 C CA . ASN A 1 289 ? -15.102 27.144 15.950 1.00 32.53 289 ASN A CA 1
ATOM 2192 C C . ASN A 1 289 ? -16.362 27.437 16.780 1.00 32.53 289 ASN A C 1
ATOM 2194 O O . ASN A 1 289 ? -17.453 27.029 16.386 1.00 32.53 289 ASN A O 1
ATOM 2198 N N . LEU A 1 290 ? -16.228 28.223 17.848 1.00 32.41 290 LEU A N 1
ATOM 2199 C CA . LEU A 1 290 ? -17.309 29.027 18.419 1.00 32.41 290 LEU A CA 1
ATOM 2200 C C . LEU A 1 290 ? -16.745 30.409 18.769 1.00 32.41 290 LEU A C 1
ATOM 2202 O O . LEU A 1 290 ? -15.878 30.550 19.626 1.00 32.41 290 LEU A O 1
ATOM 2206 N N . ASN A 1 291 ? -17.253 31.428 18.074 1.00 38.00 291 ASN A N 1
ATOM 2207 C CA . ASN A 1 291 ? -17.037 32.839 18.379 1.00 38.00 291 ASN A CA 1
ATOM 2208 C C . ASN A 1 291 ? -17.586 33.123 19.785 1.00 38.00 291 ASN A C 1
ATOM 2210 O O . ASN A 1 291 ? -18.802 33.149 19.974 1.00 38.00 291 ASN A O 1
ATOM 2214 N N . LEU A 1 292 ? -16.711 33.342 20.764 1.00 33.25 292 LEU A N 1
ATOM 2215 C CA . LEU A 1 292 ? -17.092 33.792 22.100 1.00 33.25 292 LEU A CA 1
ATOM 2216 C C . LEU A 1 292 ? -16.282 35.040 22.454 1.00 33.25 292 LEU A C 1
ATOM 2218 O O . LEU A 1 292 ? -15.086 34.988 22.728 1.00 33.25 292 LEU A O 1
ATOM 2222 N N . ASN A 1 293 ? -16.977 36.179 22.415 1.00 30.95 293 ASN A N 1
ATOM 2223 C CA . ASN A 1 293 ? -16.519 37.452 22.955 1.00 30.95 293 ASN A CA 1
ATOM 2224 C C . ASN A 1 293 ? -16.236 37.299 24.453 1.00 30.95 293 ASN A C 1
ATOM 2226 O O . ASN A 1 293 ? -17.157 37.091 25.242 1.00 30.95 293 ASN A O 1
ATOM 2230 N N . CYS A 1 294 ? -14.981 37.479 24.851 1.00 32.53 294 CYS A N 1
ATOM 2231 C CA . CYS A 1 294 ? -14.615 37.632 26.252 1.00 32.53 294 CYS A CA 1
ATOM 2232 C C . CYS A 1 294 ? -14.557 39.119 26.610 1.00 32.53 294 CYS A C 1
ATOM 2234 O O . CYS A 1 294 ? -13.607 39.823 26.271 1.00 32.53 294 CYS A O 1
ATOM 2236 N N . THR A 1 295 ? -15.567 39.587 27.337 1.00 35.34 295 THR A N 1
ATOM 2237 C CA . THR A 1 295 ? -15.498 40.812 28.138 1.00 35.34 295 THR A CA 1
ATOM 2238 C C . THR A 1 295 ? -15.132 40.469 29.580 1.00 35.34 295 THR A C 1
ATOM 2240 O O . THR A 1 295 ? -15.800 39.654 30.208 1.00 35.34 295 THR A O 1
ATOM 2243 N N . ASN A 1 296 ? -14.129 41.188 30.090 1.00 36.88 296 ASN A N 1
ATOM 2244 C CA . ASN A 1 296 ? -13.744 41.378 31.493 1.00 36.88 296 ASN A CA 1
ATOM 2245 C C . ASN A 1 296 ? -13.106 40.205 32.266 1.00 36.88 296 ASN A C 1
ATOM 2247 O O . ASN A 1 296 ? -13.783 39.345 32.812 1.00 36.88 296 ASN A O 1
ATOM 2251 N N . GLY A 1 297 ? -11.792 40.351 32.494 1.00 36.91 297 GLY A N 1
ATOM 2252 C CA . GLY A 1 297 ? -11.248 40.387 33.859 1.00 36.91 297 GLY A CA 1
ATOM 2253 C C . GLY A 1 297 ? -10.490 39.156 34.371 1.00 36.91 297 GLY A C 1
ATOM 2254 O O . GLY A 1 297 ? -11.093 38.163 34.742 1.00 36.91 297 GLY A O 1
ATOM 2255 N N . HIS A 1 298 ? -9.174 39.344 34.548 1.00 34.47 298 HIS A N 1
ATOM 2256 C CA . HIS A 1 298 ? -8.227 38.606 35.407 1.00 34.47 298 HIS A CA 1
ATOM 2257 C C . HIS A 1 298 ? -7.580 37.297 34.908 1.00 34.47 298 HIS A C 1
ATOM 2259 O O . HIS A 1 298 ? -8.017 36.195 35.212 1.00 34.47 298 HIS A O 1
ATOM 2265 N N . CYS A 1 299 ? -6.386 37.446 34.315 1.00 29.84 299 CYS A N 1
ATOM 2266 C CA . CYS A 1 299 ? -5.342 36.415 34.293 1.00 29.84 299 CYS A CA 1
ATOM 2267 C C . CYS A 1 299 ? -4.194 36.805 35.242 1.00 29.84 299 CYS A C 1
ATOM 2269 O O . CYS A 1 299 ? -3.592 37.871 35.089 1.00 29.84 299 CYS A O 1
ATOM 2271 N N . SER A 1 300 ? -3.866 35.928 36.193 1.00 30.64 300 SER A N 1
ATOM 2272 C CA . SER A 1 300 ? -2.790 36.107 37.182 1.00 30.64 300 SER A CA 1
ATOM 2273 C C . SER A 1 300 ? -1.596 35.196 36.868 1.00 30.64 300 SER A C 1
ATOM 2275 O O . SER A 1 300 ? -1.770 34.014 36.585 1.00 30.64 300 SER A O 1
ATOM 2277 N N . LYS A 1 301 ? -0.376 35.747 36.932 1.00 34.56 301 LYS A N 1
ATOM 2278 C CA . LYS A 1 301 ? 0.918 35.062 36.714 1.00 34.56 301 LYS A CA 1
ATOM 2279 C C . LYS A 1 301 ? 1.458 34.401 37.991 1.00 34.56 301 LYS A C 1
ATOM 2281 O O . LYS A 1 301 ? 1.336 35.005 39.048 1.00 34.56 301 LYS A O 1
ATOM 2286 N N . SER A 1 302 ? 2.190 33.287 37.851 1.00 26.95 302 SER A N 1
ATOM 2287 C CA . SER A 1 302 ? 3.371 32.854 38.653 1.00 26.95 302 SER A CA 1
ATOM 2288 C C . SER A 1 302 ? 3.809 31.455 38.164 1.00 26.95 302 SER A C 1
ATOM 2290 O O . SER A 1 302 ? 2.946 30.726 37.695 1.00 26.95 302 SER A O 1
ATOM 2292 N N . SER A 1 303 ? 5.038 30.932 38.207 1.00 30.41 303 SER A N 1
ATOM 2293 C CA . SER A 1 303 ? 6.402 31.348 38.579 1.00 30.41 303 SER A CA 1
ATOM 2294 C C . SER A 1 303 ? 7.377 30.321 37.954 1.00 30.41 303 SER A C 1
ATOM 2296 O O . SER A 1 303 ? 6.981 29.217 37.585 1.00 30.41 303 SER A O 1
ATOM 2298 N N . LYS A 1 304 ? 8.657 30.686 37.802 1.00 37.19 304 LYS A N 1
ATOM 2299 C CA . LYS A 1 304 ? 9.737 29.842 37.250 1.00 37.19 304 LYS A CA 1
ATOM 2300 C C . LYS A 1 304 ? 10.470 29.063 38.355 1.00 37.19 304 LYS A C 1
ATOM 2302 O O . LYS A 1 304 ? 10.776 29.656 39.385 1.00 37.19 304 LYS A O 1
ATOM 2307 N N . THR A 1 305 ? 10.890 27.826 38.075 1.00 30.45 305 THR A N 1
ATOM 2308 C CA . THR A 1 305 ? 11.995 27.113 38.758 1.00 30.45 305 THR A CA 1
ATOM 2309 C C . THR A 1 305 ? 12.843 26.333 37.733 1.00 30.45 305 THR A C 1
ATOM 2311 O O . THR A 1 305 ? 12.351 25.983 36.661 1.00 30.45 305 THR A O 1
ATOM 2314 N N . SER A 1 306 ? 14.148 26.170 37.999 1.00 34.59 306 SER A N 1
ATOM 2315 C CA . SER A 1 306 ? 15.196 25.800 37.022 1.00 34.59 306 SER A CA 1
ATOM 2316 C C . SER A 1 306 ? 15.457 24.283 36.881 1.00 34.59 306 SER A C 1
ATOM 2318 O O . SER A 1 306 ? 15.188 23.536 37.823 1.00 34.59 306 SER A O 1
ATOM 2320 N N . PRO A 1 307 ? 16.037 23.806 35.752 1.00 41.78 307 PRO A N 1
ATOM 2321 C CA . PRO A 1 307 ? 16.389 22.400 35.560 1.00 41.78 307 PRO A CA 1
ATOM 2322 C C . PRO A 1 307 ? 17.914 22.186 35.521 1.00 41.78 307 PRO A C 1
ATOM 2324 O O . PRO A 1 307 ? 18.598 22.734 34.662 1.00 41.78 307 PRO A O 1
ATOM 2327 N N . ALA A 1 308 ? 18.459 21.340 36.397 1.00 37.38 308 ALA A N 1
ATOM 2328 C CA . ALA A 1 308 ? 19.822 20.814 36.208 1.00 37.38 308 ALA A CA 1
ATOM 2329 C C . ALA A 1 308 ? 20.039 19.369 36.695 1.00 37.38 308 ALA A C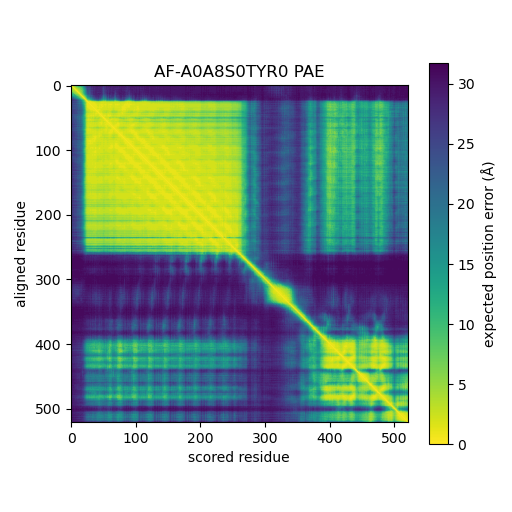 1
ATOM 2331 O O . ALA A 1 308 ? 21.074 18.784 36.399 1.00 37.38 308 ALA A O 1
ATOM 2332 N N . SER A 1 309 ? 19.076 18.741 37.376 1.00 40.34 309 SER A N 1
ATOM 2333 C CA . SER A 1 309 ? 19.313 17.439 38.034 1.00 40.34 309 SER A CA 1
ATOM 2334 C C . SER A 1 309 ? 18.502 16.269 37.461 1.00 40.34 309 SER A C 1
ATOM 2336 O O . SER A 1 309 ? 18.744 15.127 37.830 1.00 40.34 309 SER A O 1
ATOM 2338 N N . VAL A 1 310 ? 17.559 16.524 36.544 1.00 48.38 310 VAL A N 1
ATOM 2339 C CA . VAL A 1 310 ? 16.639 15.495 36.005 1.00 48.38 310 VAL A CA 1
ATOM 2340 C C . VAL A 1 310 ? 17.091 14.957 34.638 1.00 48.38 310 VAL A C 1
ATOM 2342 O O . VAL A 1 310 ? 16.802 13.815 34.294 1.00 48.38 310 VAL A O 1
ATOM 2345 N N . ALA A 1 311 ? 17.874 15.725 33.873 1.00 47.69 311 ALA A N 1
ATOM 2346 C CA . ALA A 1 311 ? 18.261 15.352 32.509 1.00 47.69 311 ALA A CA 1
ATOM 2347 C C . ALA A 1 311 ? 19.255 14.175 32.443 1.00 47.69 311 ALA A C 1
ATOM 2349 O O . ALA A 1 311 ? 19.202 13.381 31.510 1.00 47.69 311 ALA A O 1
ATOM 2350 N N . VAL A 1 312 ? 20.132 14.015 33.440 1.00 49.38 312 VAL A N 1
ATOM 2351 C CA . VAL A 1 312 ? 21.188 12.984 33.398 1.00 49.38 312 VAL A CA 1
ATOM 2352 C C . VAL A 1 312 ? 20.644 11.591 33.743 1.00 49.38 312 VAL A C 1
ATOM 2354 O O . VAL A 1 312 ? 21.057 10.604 33.140 1.00 49.38 312 VAL A O 1
ATOM 2357 N N . GLY A 1 313 ? 19.659 11.496 34.643 1.00 45.47 313 GLY A N 1
ATOM 2358 C CA . GLY A 1 313 ? 19.062 10.213 35.034 1.00 45.47 313 GLY A CA 1
ATOM 2359 C C . GLY A 1 313 ? 18.237 9.556 33.922 1.00 45.47 313 GLY A C 1
ATOM 2360 O O . GLY A 1 313 ? 18.291 8.340 33.749 1.00 45.47 313 GLY A O 1
ATOM 2361 N N . VAL A 1 314 ? 17.524 10.355 33.121 1.00 54.34 314 VAL A N 1
ATOM 2362 C CA . VAL A 1 314 ? 16.656 9.846 32.042 1.00 54.34 314 VAL A CA 1
ATOM 2363 C C . VAL A 1 314 ? 17.471 9.307 30.863 1.00 54.34 314 VAL A C 1
ATOM 2365 O O . VAL A 1 314 ? 17.082 8.311 30.257 1.00 54.34 314 VAL A O 1
ATOM 2368 N N . VAL A 1 315 ? 18.631 9.905 30.570 1.00 58.09 315 VAL A N 1
ATOM 2369 C CA . VAL A 1 315 ? 19.501 9.473 29.461 1.00 58.09 315 VAL A CA 1
ATOM 2370 C C . VAL A 1 315 ? 20.190 8.139 29.764 1.00 58.09 315 VAL A C 1
ATOM 2372 O O . VAL A 1 315 ? 20.330 7.300 28.880 1.00 58.09 315 VAL A O 1
ATOM 2375 N N . VAL A 1 316 ? 20.582 7.887 31.015 1.00 58.06 316 VAL A N 1
ATOM 2376 C CA . VAL A 1 316 ? 21.248 6.622 31.373 1.00 58.06 316 VAL A CA 1
ATOM 2377 C C . VAL A 1 316 ? 20.266 5.446 31.330 1.00 58.06 316 VAL A C 1
ATOM 2379 O O . VAL A 1 316 ? 20.604 4.374 30.827 1.00 58.06 316 VAL A O 1
ATOM 2382 N N . VAL A 1 317 ? 19.027 5.646 31.787 1.00 60.47 317 VAL A N 1
ATOM 2383 C CA . VAL A 1 317 ? 18.001 4.591 31.786 1.00 60.47 317 VAL A CA 1
ATOM 2384 C C . VAL A 1 317 ? 17.543 4.255 30.362 1.00 60.47 317 VAL A C 1
ATOM 2386 O O . VAL A 1 317 ? 17.379 3.079 30.036 1.00 60.47 317 VAL A O 1
ATOM 2389 N N . SER A 1 318 ? 17.407 5.250 29.480 1.00 60.62 318 SER A N 1
ATOM 2390 C CA . SER A 1 318 ? 16.985 5.018 28.091 1.00 60.62 318 SER A CA 1
ATOM 2391 C C . SER A 1 318 ? 18.032 4.261 27.265 1.00 60.62 318 SER A C 1
ATOM 2393 O O . SER A 1 318 ? 17.669 3.408 26.449 1.00 60.62 318 SER A O 1
ATOM 2395 N N . VAL A 1 319 ? 19.326 4.481 27.519 1.00 68.44 319 VAL A N 1
ATOM 2396 C CA . VAL A 1 319 ? 20.413 3.747 26.848 1.00 68.44 319 VAL A CA 1
ATOM 2397 C C . VAL A 1 319 ? 20.446 2.275 27.276 1.00 68.44 319 VAL A C 1
ATOM 2399 O O . VAL A 1 319 ? 20.603 1.394 26.429 1.00 68.44 319 VAL A O 1
ATOM 2402 N N . ILE A 1 320 ? 20.225 1.983 28.562 1.00 65.25 320 ILE A N 1
ATOM 2403 C CA . ILE A 1 320 ? 20.230 0.604 29.080 1.00 65.25 320 ILE A CA 1
ATOM 2404 C C . ILE A 1 320 ? 19.039 -0.197 28.531 1.00 65.25 320 ILE A C 1
ATOM 2406 O O . ILE A 1 320 ? 19.217 -1.328 28.072 1.00 65.25 320 ILE A O 1
ATOM 2410 N N . VAL A 1 321 ? 17.838 0.391 28.502 1.00 70.31 321 VAL A N 1
ATOM 2411 C CA . VAL A 1 321 ? 16.638 -0.270 27.954 1.00 70.31 321 VAL A CA 1
ATOM 2412 C C . VAL A 1 321 ? 16.786 -0.529 26.451 1.00 70.31 321 VAL A C 1
ATOM 2414 O O . VAL A 1 321 ? 16.456 -1.617 25.973 1.00 70.31 321 VAL A O 1
ATOM 2417 N N . SER A 1 322 ? 17.370 0.420 25.714 1.00 61.94 322 SER A N 1
ATOM 2418 C CA . SER A 1 322 ? 17.624 0.270 24.275 1.00 61.94 322 SER A CA 1
ATOM 2419 C C . SER A 1 322 ? 18.635 -0.844 23.980 1.00 61.94 322 SER A C 1
ATOM 2421 O O . SER A 1 322 ? 18.427 -1.645 23.067 1.00 61.94 322 SER A O 1
ATOM 2423 N N . ALA A 1 323 ? 19.695 -0.970 24.785 1.00 68.62 323 ALA A N 1
ATOM 2424 C CA . ALA A 1 323 ? 20.690 -2.032 24.628 1.00 68.62 323 ALA A CA 1
ATOM 2425 C C . ALA A 1 323 ? 20.104 -3.436 24.885 1.00 68.62 323 ALA A C 1
ATOM 2427 O O . ALA A 1 323 ? 20.394 -4.377 24.141 1.00 68.62 323 ALA A O 1
ATOM 2428 N N . ILE A 1 324 ? 19.229 -3.575 25.889 1.00 74.00 324 ILE A N 1
ATOM 2429 C CA . ILE A 1 324 ? 18.530 -4.836 26.189 1.00 74.00 324 ILE A CA 1
ATOM 2430 C C . ILE A 1 324 ? 17.547 -5.196 25.060 1.00 74.00 324 ILE A C 1
ATOM 2432 O O . ILE A 1 324 ? 17.477 -6.358 24.646 1.00 74.00 324 ILE A O 1
ATOM 2436 N N . GLY A 1 325 ? 16.841 -4.209 24.498 1.00 70.50 325 GLY A N 1
ATOM 2437 C CA . GLY A 1 325 ? 15.972 -4.395 23.331 1.00 70.50 325 GLY A CA 1
ATOM 2438 C C . GLY A 1 325 ? 16.728 -4.899 22.096 1.00 70.50 325 GLY A C 1
ATOM 2439 O O . GLY A 1 325 ? 16.297 -5.842 21.433 1.00 70.50 325 GLY A O 1
ATOM 2440 N N . ILE A 1 326 ? 17.915 -4.351 21.823 1.00 67.69 326 ILE A N 1
ATOM 2441 C CA . ILE A 1 326 ? 18.747 -4.767 20.682 1.00 67.69 326 ILE A CA 1
ATOM 2442 C C . ILE A 1 326 ? 19.318 -6.180 20.891 1.00 67.69 326 ILE A C 1
ATOM 2444 O O . ILE A 1 326 ? 19.342 -6.996 19.962 1.00 67.69 326 ILE A O 1
ATOM 2448 N N . LEU A 1 327 ? 19.740 -6.523 22.111 1.00 63.28 327 LEU A N 1
ATOM 2449 C CA . LEU A 1 327 ? 20.256 -7.861 22.427 1.00 63.28 327 LEU A CA 1
ATOM 2450 C C . LEU A 1 327 ? 19.171 -8.942 22.334 1.00 63.28 327 LEU A C 1
ATOM 2452 O O . LEU A 1 327 ? 19.404 -10.007 21.759 1.00 63.28 327 LEU A O 1
ATOM 2456 N N . THR A 1 328 ? 17.964 -8.663 22.822 1.00 61.88 328 THR A N 1
ATOM 2457 C CA . THR A 1 328 ? 16.831 -9.596 22.711 1.00 61.88 328 THR A CA 1
ATOM 2458 C C . THR A 1 328 ? 16.364 -9.752 21.260 1.00 61.88 328 THR A C 1
ATOM 2460 O O . THR A 1 328 ? 16.138 -10.877 20.806 1.00 61.88 328 THR A O 1
ATOM 2463 N N . PHE A 1 329 ? 16.334 -8.665 20.481 1.00 67.25 329 PHE A N 1
ATOM 2464 C CA . PHE A 1 329 ? 16.008 -8.695 19.052 1.00 67.25 329 PHE A CA 1
ATOM 2465 C C . PHE A 1 329 ? 17.035 -9.484 18.223 1.00 67.25 329 PHE A C 1
ATOM 2467 O O . PHE A 1 329 ? 16.667 -10.309 17.382 1.00 67.25 329 PHE A O 1
ATOM 2474 N N . THR A 1 330 ? 18.332 -9.302 18.481 1.00 57.81 330 THR A N 1
ATOM 2475 C CA . THR A 1 330 ? 19.393 -10.040 17.773 1.00 57.81 330 THR A CA 1
ATOM 2476 C C . THR A 1 330 ? 19.408 -11.526 18.138 1.00 57.81 330 THR A C 1
ATOM 2478 O O . THR A 1 330 ? 19.603 -12.367 17.255 1.00 57.81 330 THR A O 1
ATOM 2481 N N . GLN A 1 331 ? 19.123 -11.888 19.393 1.00 59.72 331 GLN A N 1
ATOM 2482 C CA . GLN A 1 331 ? 18.972 -13.288 19.807 1.00 59.72 331 GLN A CA 1
ATOM 2483 C C . GLN A 1 331 ? 17.719 -13.948 19.211 1.00 59.72 331 GLN A C 1
ATOM 2485 O O . GLN A 1 331 ? 17.789 -15.095 18.759 1.00 59.72 331 GLN A O 1
ATOM 2490 N N . TYR A 1 332 ? 16.598 -13.225 19.129 1.00 62.16 332 TYR A N 1
ATOM 2491 C CA . TYR A 1 332 ? 15.380 -13.694 18.464 1.00 62.16 332 TYR A CA 1
ATOM 2492 C C . TYR A 1 332 ? 15.607 -13.917 16.960 1.00 62.16 332 TYR A C 1
ATOM 2494 O O . TYR A 1 332 ? 15.271 -14.975 16.421 1.00 62.16 332 TYR A O 1
ATOM 2502 N N . ARG A 1 333 ? 16.275 -12.971 16.289 1.00 58.25 333 ARG A N 1
ATOM 2503 C CA . ARG A 1 333 ? 16.619 -13.072 14.864 1.00 58.25 333 ARG A CA 1
ATOM 2504 C C . ARG A 1 333 ? 17.579 -14.239 14.583 1.00 58.25 333 ARG A C 1
ATOM 2506 O O . ARG A 1 333 ? 17.366 -14.973 13.619 1.00 58.25 333 ARG A O 1
ATOM 2513 N N . ARG A 1 334 ? 18.559 -14.492 15.465 1.00 49.28 334 ARG A N 1
ATOM 2514 C CA . ARG A 1 334 ? 19.449 -15.670 15.387 1.00 49.28 334 ARG A CA 1
ATOM 2515 C C . ARG A 1 334 ? 18.707 -16.995 15.608 1.00 49.28 334 ARG A C 1
ATOM 2517 O O . ARG A 1 334 ? 19.008 -17.971 14.925 1.00 49.28 334 ARG A O 1
ATOM 2524 N N . ARG A 1 335 ? 17.714 -17.048 16.507 1.00 46.00 335 ARG A N 1
ATOM 2525 C CA . ARG A 1 335 ? 16.861 -18.242 16.694 1.00 46.00 335 ARG A CA 1
ATOM 2526 C C . ARG A 1 335 ? 15.985 -18.526 15.472 1.00 46.00 335 ARG A C 1
ATOM 2528 O O . ARG A 1 335 ? 15.872 -19.680 15.073 1.00 46.00 335 ARG A O 1
ATOM 2535 N N . LYS A 1 336 ? 15.438 -17.489 14.832 1.00 47.53 336 LYS A N 1
ATOM 2536 C CA . LYS A 1 336 ? 14.623 -17.636 13.614 1.00 47.53 336 LYS A CA 1
ATOM 2537 C C . LYS A 1 336 ? 15.448 -18.072 12.394 1.00 47.53 336 LYS A C 1
ATOM 2539 O O . LYS A 1 336 ? 14.942 -18.816 11.566 1.00 47.53 336 LYS A O 1
ATOM 2544 N N . GLN A 1 337 ? 16.724 -17.684 12.317 1.00 40.75 337 GLN A N 1
ATOM 2545 C CA . GLN A 1 337 ? 17.650 -18.179 11.287 1.00 40.75 337 GLN A CA 1
ATOM 2546 C C . GLN A 1 337 ? 18.088 -19.636 11.524 1.00 40.75 337 GLN A C 1
ATOM 2548 O O . GLN A 1 337 ? 18.245 -20.375 10.559 1.00 40.75 337 GLN A O 1
ATOM 2553 N N . LYS A 1 338 ? 18.210 -20.085 12.784 1.00 37.06 338 LYS A N 1
ATOM 2554 C CA . LYS A 1 338 ? 18.520 -21.493 13.108 1.00 37.06 338 LYS A CA 1
ATOM 2555 C C . LYS A 1 338 ? 17.366 -22.469 12.849 1.00 37.06 338 LYS A C 1
ATOM 2557 O O . LYS A 1 338 ? 17.633 -23.626 12.552 1.00 37.06 338 LYS A O 1
ATOM 2562 N N . LEU A 1 339 ? 16.105 -22.026 12.906 1.00 38.34 339 LEU A N 1
ATOM 2563 C CA . LEU A 1 339 ? 14.966 -22.884 12.536 1.00 38.34 339 LEU A CA 1
ATOM 2564 C C . LEU A 1 339 ? 14.886 -23.173 11.024 1.00 38.34 339 LEU A C 1
ATOM 2566 O O . LEU A 1 339 ? 14.215 -24.120 10.633 1.00 38.34 339 LEU A O 1
ATOM 2570 N N . GLY A 1 340 ? 15.573 -22.390 10.184 1.00 34.94 340 GLY A N 1
ATOM 2571 C CA . GLY A 1 340 ? 15.643 -22.614 8.736 1.00 34.94 340 GLY A CA 1
ATOM 2572 C C . GLY A 1 340 ? 16.740 -23.585 8.286 1.00 34.94 340 GLY A C 1
ATOM 2573 O O . GLY A 1 340 ? 16.777 -23.920 7.111 1.00 34.94 340 GLY A O 1
ATOM 2574 N N . SER A 1 341 ? 17.628 -24.028 9.186 1.00 33.72 341 SER A N 1
ATOM 2575 C CA . SER A 1 341 ? 18.772 -24.896 8.850 1.00 33.72 341 SER A CA 1
ATOM 2576 C C . SER A 1 341 ? 18.718 -26.280 9.507 1.00 33.72 341 SER A C 1
ATOM 2578 O O . SER A 1 341 ? 19.717 -26.990 9.485 1.00 33.72 341 SER A O 1
ATOM 2580 N N . ALA A 1 342 ? 17.608 -26.633 10.166 1.00 28.78 342 ALA A N 1
ATOM 2581 C CA . ALA A 1 342 ? 17.469 -27.873 10.941 1.00 28.78 342 ALA A CA 1
ATOM 2582 C C . ALA A 1 342 ? 16.445 -28.864 10.352 1.00 28.78 342 ALA A C 1
ATOM 2584 O O . ALA A 1 342 ? 16.071 -29.819 11.022 1.00 28.78 342 ALA A O 1
ATOM 2585 N N . PHE A 1 343 ? 16.005 -28.649 9.111 1.00 29.38 343 PHE A N 1
ATOM 2586 C CA . PHE A 1 343 ? 15.218 -29.614 8.340 1.00 29.38 343 PHE A CA 1
ATOM 2587 C C . PHE A 1 343 ? 16.020 -30.050 7.113 1.00 29.38 343 PHE A C 1
ATOM 2589 O O . PHE A 1 343 ? 15.651 -29.779 5.979 1.00 29.38 343 PHE A O 1
ATOM 2596 N N . ASP A 1 344 ? 17.151 -30.693 7.376 1.00 30.53 344 ASP A N 1
ATOM 2597 C CA . ASP A 1 344 ? 17.798 -31.600 6.437 1.00 30.53 344 ASP A CA 1
ATOM 2598 C C . ASP A 1 344 ? 18.132 -32.879 7.213 1.00 30.53 344 ASP A C 1
ATOM 2600 O O . ASP A 1 344 ? 18.593 -32.812 8.355 1.00 30.53 344 ASP A O 1
ATOM 2604 N N . ILE A 1 345 ? 17.917 -34.024 6.555 1.00 27.84 345 ILE A N 1
ATOM 2605 C CA . ILE A 1 345 ? 18.119 -35.417 7.002 1.00 27.84 345 ILE A CA 1
ATOM 2606 C C . ILE A 1 345 ? 16.914 -36.056 7.732 1.00 27.84 345 ILE A C 1
ATOM 2608 O O . ILE A 1 345 ? 16.867 -36.131 8.955 1.00 27.84 345 ILE A O 1
ATOM 2612 N N . SER A 1 346 ? 15.987 -36.640 6.961 1.00 24.23 346 SER A N 1
ATOM 2613 C CA . SER A 1 346 ? 15.923 -38.111 6.833 1.00 24.23 346 SER A CA 1
ATOM 2614 C C . SER A 1 346 ? 14.983 -38.530 5.693 1.00 24.23 346 SER A C 1
ATOM 2616 O O . SER A 1 346 ? 13.764 -38.557 5.861 1.00 24.23 346 SER A O 1
ATOM 2618 N N . ASP A 1 347 ? 15.556 -38.905 4.550 1.00 27.67 347 ASP A N 1
ATOM 2619 C CA . ASP A 1 347 ? 14.877 -39.737 3.557 1.00 27.67 347 ASP A CA 1
ATOM 2620 C C . ASP A 1 347 ? 15.005 -41.200 3.986 1.00 27.67 347 ASP A C 1
ATOM 2622 O O . ASP A 1 347 ? 16.118 -41.704 4.136 1.00 27.67 347 ASP A O 1
ATOM 2626 N N . SER A 1 348 ? 13.882 -41.897 4.170 1.00 27.62 348 SER A N 1
ATOM 2627 C CA . SER A 1 348 ? 13.788 -43.319 3.823 1.00 27.62 348 SER A CA 1
ATOM 2628 C C . SER A 1 348 ? 12.341 -43.840 3.811 1.00 27.62 348 SER A C 1
ATOM 2630 O O . SER A 1 348 ? 11.608 -43.748 4.788 1.00 27.62 348 SER A O 1
ATOM 2632 N N . HIS A 1 349 ? 12.027 -44.464 2.672 1.00 26.91 349 HIS A N 1
ATOM 2633 C CA . HIS A 1 349 ? 11.028 -45.503 2.393 1.00 26.91 349 HIS A CA 1
ATOM 2634 C C . HIS A 1 349 ? 9.539 -45.167 2.145 1.00 26.91 349 HIS A C 1
ATOM 2636 O O . HIS A 1 349 ? 8.731 -44.965 3.043 1.00 26.91 349 HIS A O 1
ATOM 2642 N N . LEU A 1 350 ? 9.225 -45.249 0.840 1.00 27.30 350 LEU A N 1
ATOM 2643 C CA . LEU A 1 350 ? 7.994 -45.653 0.142 1.00 27.30 350 LEU A CA 1
ATOM 2644 C C . LEU A 1 350 ? 6.841 -46.268 0.960 1.00 27.30 350 LEU A C 1
ATOM 2646 O O . LEU A 1 350 ? 7.015 -47.259 1.665 1.00 27.30 350 LEU A O 1
ATOM 2650 N N . GLY A 1 351 ? 5.630 -45.831 0.606 1.00 23.34 351 GLY A N 1
ATOM 2651 C CA . GLY A 1 351 ? 4.391 -46.599 0.717 1.00 23.34 351 GLY A CA 1
ATOM 2652 C C . GLY A 1 351 ? 3.313 -46.006 -0.191 1.00 23.34 351 GLY A C 1
ATOM 2653 O O . GLY A 1 351 ? 2.777 -44.942 0.096 1.00 23.34 351 GLY A O 1
ATOM 2654 N N . ASN A 1 352 ? 3.055 -46.674 -1.314 1.00 28.84 352 ASN A N 1
ATOM 2655 C CA . ASN A 1 352 ? 1.957 -46.414 -2.242 1.00 28.84 352 ASN A CA 1
ATOM 2656 C C . ASN A 1 352 ? 0.627 -46.798 -1.569 1.00 28.84 352 ASN A C 1
ATOM 2658 O O . ASN A 1 352 ? 0.569 -47.877 -0.990 1.00 28.84 352 ASN A O 1
ATOM 2662 N N . ASP A 1 353 ? -0.396 -45.940 -1.622 1.00 23.86 353 ASP A N 1
ATOM 2663 C CA . ASP A 1 353 ? -1.764 -46.293 -2.044 1.00 23.86 353 ASP A CA 1
ATOM 2664 C C . ASP A 1 353 ? -2.774 -45.161 -1.771 1.00 23.86 353 ASP A C 1
ATOM 2666 O O . ASP A 1 353 ? -2.759 -44.488 -0.744 1.00 23.86 353 ASP A O 1
ATOM 2670 N N . GLN A 1 354 ? -3.631 -44.962 -2.776 1.00 33.59 354 GLN A N 1
ATOM 2671 C CA . GLN A 1 354 ? -4.927 -44.273 -2.803 1.00 33.59 354 GLN A CA 1
ATOM 2672 C C . GLN A 1 354 ? -5.416 -43.579 -1.518 1.00 33.59 354 GLN A C 1
ATOM 2674 O O . GLN A 1 354 ? -5.870 -44.236 -0.587 1.00 33.59 354 GLN A O 1
ATOM 2679 N N . ALA A 1 355 ? -5.556 -42.248 -1.569 1.00 23.56 355 ALA A N 1
ATOM 2680 C CA . ALA A 1 355 ? -6.650 -41.555 -0.885 1.00 23.56 355 ALA A CA 1
ATOM 2681 C C . ALA A 1 355 ? -6.876 -40.137 -1.437 1.00 23.56 355 ALA A C 1
ATOM 2683 O O . ALA A 1 355 ? -6.090 -39.226 -1.205 1.00 23.56 355 ALA A O 1
ATOM 2684 N N . ASN A 1 356 ? -8.009 -39.998 -2.124 1.00 27.67 356 ASN A N 1
ATOM 2685 C CA . ASN A 1 356 ? -8.991 -38.919 -2.020 1.00 27.67 356 ASN A CA 1
ATOM 2686 C C . ASN A 1 356 ? -8.586 -37.452 -2.234 1.00 27.67 356 ASN A C 1
ATOM 2688 O O . ASN A 1 356 ? -7.770 -36.859 -1.536 1.00 27.67 356 ASN A O 1
ATOM 2692 N N . GLU A 1 357 ? -9.350 -36.844 -3.146 1.00 32.69 357 GLU A N 1
ATOM 2693 C CA . GLU A 1 357 ? -9.721 -35.432 -3.200 1.00 32.69 357 GLU A CA 1
ATOM 2694 C C . GLU A 1 357 ? -9.788 -34.777 -1.809 1.00 32.69 357 GLU A C 1
ATOM 2696 O O . GLU A 1 357 ? -10.797 -34.840 -1.104 1.00 32.69 357 GLU A O 1
ATOM 2701 N N . VAL A 1 358 ? -8.723 -34.074 -1.423 1.00 26.16 358 VAL A N 1
ATOM 2702 C CA . VAL A 1 358 ? -8.780 -33.144 -0.297 1.00 26.16 358 VAL A CA 1
ATOM 2703 C C . VAL A 1 358 ? -9.322 -31.820 -0.817 1.00 26.16 358 VAL A C 1
ATOM 2705 O O . VAL A 1 358 ? -8.620 -30.974 -1.371 1.00 26.16 358 VAL A O 1
ATOM 2708 N N . ILE A 1 359 ? -10.630 -31.681 -0.637 1.00 31.69 359 ILE A N 1
ATOM 2709 C CA . ILE A 1 359 ? -11.391 -30.435 -0.660 1.00 31.69 359 ILE A CA 1
ATOM 2710 C C . ILE A 1 359 ? -10.603 -29.352 0.097 1.00 31.69 359 ILE A C 1
ATOM 2712 O O . ILE A 1 359 ? -10.371 -29.464 1.303 1.00 31.69 359 ILE A O 1
ATOM 2716 N N . ARG A 1 360 ? -10.220 -28.277 -0.603 1.00 30.83 360 ARG A N 1
ATOM 2717 C CA . ARG A 1 360 ? -9.588 -27.080 -0.024 1.00 30.83 360 ARG A CA 1
ATOM 2718 C C . ARG A 1 360 ? -10.628 -26.329 0.818 1.00 30.83 360 ARG A C 1
ATOM 2720 O O . ARG A 1 360 ? -11.292 -25.421 0.329 1.00 30.83 360 ARG A O 1
ATOM 2727 N N . LYS A 1 361 ? -10.814 -26.741 2.075 1.00 27.19 361 LYS A N 1
ATOM 2728 C CA . LYS A 1 361 ? -11.582 -25.982 3.071 1.00 27.19 361 LYS A CA 1
ATOM 2729 C C . LYS A 1 361 ? -10.740 -24.808 3.572 1.00 27.19 361 LYS A C 1
ATOM 2731 O O . LYS A 1 361 ? -9.655 -25.005 4.103 1.00 27.19 361 LYS A O 1
ATOM 2736 N N . ASN A 1 362 ? -11.303 -23.617 3.383 1.00 27.45 362 ASN A N 1
ATOM 2737 C CA . ASN A 1 362 ? -11.071 -22.356 4.086 1.00 27.45 362 ASN A CA 1
ATOM 2738 C C . ASN A 1 362 ? -9.605 -21.972 4.333 1.00 27.45 362 ASN A C 1
ATOM 2740 O O . ASN A 1 362 ? -9.012 -22.291 5.362 1.00 27.45 362 ASN A O 1
ATOM 2744 N N . GLY A 1 363 ? -9.062 -21.171 3.410 1.00 24.41 363 GLY A N 1
ATOM 2745 C CA . GLY A 1 363 ? -7.952 -20.282 3.741 1.00 24.41 363 GLY A CA 1
ATOM 2746 C C . GLY A 1 363 ? -8.343 -19.366 4.904 1.00 24.41 363 GLY A C 1
ATOM 2747 O O . GLY A 1 363 ? -9.503 -18.983 5.037 1.00 24.41 363 GLY A O 1
ATOM 2748 N N . SER A 1 364 ? -7.383 -19.055 5.774 1.00 26.80 364 SER A N 1
ATOM 2749 C CA . SER A 1 364 ? -7.590 -18.237 6.969 1.00 26.80 364 SER A CA 1
ATOM 2750 C C . SER A 1 364 ? -8.358 -16.935 6.658 1.00 26.80 364 SER A C 1
ATOM 2752 O O . SER A 1 364 ? -7.989 -16.240 5.707 1.00 26.80 364 SER A O 1
ATOM 2754 N N . PRO A 1 365 ? -9.337 -16.530 7.491 1.00 30.83 365 PRO A N 1
ATOM 2755 C CA . PRO A 1 365 ? -10.175 -15.345 7.255 1.00 30.83 365 PRO A CA 1
ATOM 2756 C C . PRO A 1 365 ? -9.403 -14.011 7.334 1.00 30.83 365 PRO A C 1
ATOM 2758 O O . PRO A 1 365 ? -9.928 -12.953 7.014 1.00 30.83 365 PRO A O 1
ATOM 2761 N N . LEU A 1 366 ? -8.117 -14.050 7.695 1.00 31.97 366 LEU A N 1
ATOM 2762 C CA . LEU A 1 366 ? -7.232 -12.884 7.772 1.00 31.97 366 LEU A CA 1
ATOM 2763 C C . LEU A 1 366 ? -6.535 -12.534 6.441 1.00 31.97 366 LEU A C 1
ATOM 2765 O O . LEU A 1 366 ? -5.722 -11.613 6.417 1.00 31.97 366 LEU A O 1
ATOM 2769 N N . VAL A 1 367 ? -6.802 -13.266 5.348 1.00 35.34 367 VAL A N 1
ATOM 2770 C CA . VAL A 1 367 ? -6.023 -13.188 4.091 1.00 35.34 367 VAL A CA 1
ATOM 2771 C C . VAL A 1 367 ? -6.900 -13.176 2.823 1.00 35.34 367 VAL A C 1
ATOM 2773 O O . VAL A 1 367 ? -6.470 -13.613 1.753 1.00 35.34 367 VAL A O 1
ATOM 2776 N N . SER A 1 368 ? -8.129 -12.664 2.911 1.00 28.86 368 SER A N 1
ATOM 2777 C CA . SER A 1 368 ? -8.948 -12.407 1.720 1.00 28.86 368 SER A CA 1
ATOM 2778 C C . SER A 1 368 ? -8.653 -11.007 1.173 1.00 28.86 368 SER A C 1
ATOM 2780 O O . SER A 1 368 ? -9.029 -10.003 1.767 1.00 28.86 368 SER A O 1
ATOM 2782 N N . LEU A 1 369 ? -7.850 -11.005 0.107 1.00 34.22 369 LEU A N 1
ATOM 2783 C CA . LEU A 1 369 ? -7.622 -9.992 -0.929 1.00 34.22 369 LEU A CA 1
ATOM 2784 C C . LEU A 1 369 ? -8.408 -8.676 -0.857 1.00 34.22 369 LEU A C 1
ATOM 2786 O O . LEU A 1 369 ? -9.620 -8.692 -0.982 1.00 34.22 369 LEU A O 1
ATOM 2790 N N . GLU A 1 370 ? -7.673 -7.567 -0.950 1.00 37.03 370 GLU A N 1
ATOM 2791 C CA . GLU A 1 370 ? -8.009 -6.467 -1.863 1.00 37.03 370 GLU A CA 1
ATOM 2792 C C . GLU A 1 370 ? -6.730 -5.694 -2.219 1.00 37.03 370 GLU A C 1
ATOM 2794 O O . GLU A 1 370 ? -6.214 -4.873 -1.463 1.00 37.03 370 GLU A O 1
ATOM 2799 N N . TYR A 1 371 ? -6.187 -5.997 -3.396 1.00 39.28 371 TYR A N 1
ATOM 2800 C CA . TYR A 1 371 ? -5.580 -4.967 -4.231 1.00 39.28 371 TYR A CA 1
ATOM 2801 C C . TYR A 1 371 ? -6.780 -4.400 -4.994 1.00 39.28 371 TYR A C 1
ATOM 2803 O O . TYR A 1 371 ? -7.434 -5.159 -5.710 1.00 39.28 371 TYR A O 1
ATOM 2811 N N . SER A 1 372 ? -7.137 -3.131 -4.806 1.00 35.66 372 SER A N 1
ATOM 2812 C CA . SER A 1 372 ? -8.387 -2.525 -5.311 1.00 35.66 372 SER A CA 1
ATOM 2813 C C . SER A 1 372 ? -8.515 -2.505 -6.839 1.00 35.66 372 SER A C 1
ATOM 2815 O O . SER A 1 372 ? -9.572 -2.185 -7.367 1.00 35.66 372 SER A O 1
ATOM 2817 N N . ASN A 1 373 ? -7.471 -2.929 -7.553 1.00 39.44 373 ASN A N 1
ATOM 2818 C CA . ASN A 1 373 ? -7.472 -3.184 -8.990 1.00 39.44 373 ASN A CA 1
ATOM 2819 C C . ASN A 1 373 ? -7.171 -4.650 -9.337 1.00 39.44 373 ASN A C 1
ATOM 2821 O O . ASN A 1 373 ? -6.580 -4.941 -10.386 1.00 39.44 373 ASN A O 1
ATOM 2825 N N . GLY A 1 374 ? -7.551 -5.588 -8.464 1.00 37.50 374 GLY A N 1
ATOM 2826 C CA . GLY A 1 374 ? -7.616 -7.011 -8.766 1.00 37.50 374 GLY A CA 1
ATOM 2827 C C . GLY A 1 374 ? -8.639 -7.232 -9.867 1.00 37.50 374 GLY A C 1
ATOM 2828 O O . GLY A 1 374 ? -9.758 -7.643 -9.583 1.00 37.50 374 GLY A O 1
ATOM 2829 N N . TRP A 1 375 ? -8.243 -6.931 -11.104 1.00 36.91 375 TRP A N 1
ATOM 2830 C CA . TRP A 1 375 ? -9.023 -7.119 -12.313 1.00 36.91 375 TRP A CA 1
ATOM 2831 C C . TRP A 1 375 ? -9.779 -8.428 -12.202 1.00 36.91 375 TRP A C 1
ATOM 2833 O O . TRP A 1 375 ? -9.186 -9.480 -11.947 1.00 36.91 375 TRP A O 1
ATOM 2843 N N . ASP A 1 376 ? -11.098 -8.322 -12.290 1.00 43.84 376 ASP A N 1
ATOM 2844 C CA . ASP A 1 376 ? -11.946 -9.453 -12.573 1.00 43.84 376 ASP A CA 1
ATOM 2845 C C . ASP A 1 376 ? -12.029 -9.557 -14.102 1.00 43.84 376 ASP A C 1
ATOM 2847 O O . ASP A 1 376 ? -12.818 -8.829 -14.712 1.00 43.84 376 ASP A O 1
ATOM 2851 N N . PRO A 1 377 ? -11.221 -10.420 -14.748 1.00 38.56 377 PRO A N 1
ATOM 2852 C CA . PRO A 1 377 ? -11.349 -10.692 -16.178 1.00 38.56 377 PRO A CA 1
ATOM 2853 C C . PRO A 1 377 ? -12.753 -11.100 -16.617 1.00 38.56 377 PRO A C 1
ATOM 2855 O O . PRO A 1 377 ? -13.029 -11.143 -17.814 1.00 38.56 377 PRO A O 1
ATOM 2858 N N . LEU A 1 378 ? -13.605 -11.468 -15.658 1.00 45.94 378 LEU A N 1
ATOM 2859 C CA . LEU A 1 378 ? -14.911 -12.070 -15.849 1.00 45.94 378 LEU A CA 1
ATOM 2860 C C . LEU A 1 378 ? -16.056 -11.098 -15.508 1.00 45.94 378 LEU A C 1
ATOM 2862 O O . LEU A 1 378 ? -17.215 -11.473 -15.675 1.00 45.94 378 LEU A O 1
ATOM 2866 N N . ALA A 1 379 ? -15.761 -9.861 -15.077 1.00 41.25 379 ALA A N 1
ATOM 2867 C CA . ALA A 1 379 ? -16.782 -8.842 -14.800 1.00 41.25 379 ALA A CA 1
ATOM 2868 C C . ALA A 1 379 ? -17.412 -8.276 -16.087 1.00 41.25 379 ALA A C 1
ATOM 2870 O O . ALA A 1 379 ? -18.573 -7.867 -16.089 1.00 41.25 379 ALA A O 1
ATOM 2871 N N . GLU A 1 380 ? -16.685 -8.299 -17.209 1.00 39.97 380 GLU A N 1
ATOM 2872 C CA . GLU A 1 380 ? -17.271 -8.058 -18.528 1.00 39.97 380 GLU A CA 1
ATOM 2873 C C . GLU A 1 380 ? -17.841 -9.377 -19.054 1.00 39.97 380 GLU A C 1
ATOM 2875 O O . GLU A 1 380 ? -17.096 -10.211 -19.560 1.00 39.97 380 GLU A O 1
ATOM 2880 N N . GLY A 1 381 ? -19.158 -9.569 -18.913 1.00 39.84 381 GLY A N 1
ATOM 2881 C CA . GLY A 1 381 ? -19.918 -10.785 -19.236 1.00 39.84 381 GLY A CA 1
ATOM 2882 C C . GLY A 1 381 ? -19.824 -11.294 -20.683 1.00 39.84 381 GLY A C 1
ATOM 2883 O O . GLY A 1 381 ? -20.826 -11.395 -21.391 1.00 39.84 381 GLY A O 1
ATOM 2884 N N . ARG A 1 382 ? -18.630 -11.673 -21.133 1.00 43.16 382 ARG A N 1
ATOM 2885 C CA . ARG A 1 382 ? -18.388 -12.374 -22.389 1.00 43.16 382 ARG A CA 1
ATOM 2886 C C . ARG A 1 382 ? -18.319 -13.868 -22.108 1.00 43.16 382 ARG A C 1
ATOM 2888 O O . ARG A 1 382 ? -17.480 -14.354 -21.355 1.00 43.16 382 ARG A O 1
ATOM 2895 N N . ARG A 1 383 ? -19.232 -14.605 -22.742 1.00 42.41 383 ARG A N 1
ATOM 2896 C CA . ARG A 1 383 ? -19.296 -16.069 -22.708 1.00 42.41 383 ARG A CA 1
ATOM 2897 C C . ARG A 1 383 ? -18.073 -16.657 -23.414 1.00 42.41 383 ARG A C 1
ATOM 2899 O O . ARG A 1 383 ? -18.106 -16.892 -24.617 1.00 42.41 383 ARG A O 1
ATOM 2906 N N . PHE A 1 384 ? -17.006 -16.913 -22.669 1.00 47.31 384 PHE A N 1
ATOM 2907 C CA . PHE A 1 384 ? -15.820 -17.608 -23.164 1.00 47.31 384 PHE A CA 1
ATOM 2908 C C . PHE A 1 384 ? -15.815 -19.071 -22.714 1.00 47.31 384 PHE A C 1
ATOM 2910 O O . PHE A 1 384 ? -14.964 -19.460 -21.932 1.00 47.31 384 PHE A O 1
ATOM 2917 N N . GLY A 1 385 ? -16.780 -19.870 -23.186 1.00 45.72 385 GLY A N 1
ATOM 2918 C CA . GLY A 1 385 ? -16.704 -21.342 -23.294 1.00 45.72 385 GLY A CA 1
ATOM 2919 C C . GLY A 1 385 ? -16.416 -22.210 -22.051 1.00 45.72 385 GLY A C 1
ATOM 2920 O O . GLY A 1 385 ? -16.523 -23.426 -22.158 1.00 45.72 385 GLY A O 1
ATOM 2921 N N . VAL A 1 386 ? -16.082 -21.642 -20.892 1.00 47.12 386 VAL A N 1
ATOM 2922 C CA . VAL A 1 386 ? -15.750 -22.335 -19.639 1.00 47.12 386 VAL A CA 1
ATOM 2923 C C . VAL A 1 386 ? -16.639 -21.761 -18.528 1.00 47.12 386 VAL A C 1
ATOM 2925 O O . VAL A 1 386 ? -16.798 -20.539 -18.464 1.00 47.12 386 VAL A O 1
ATOM 2928 N N . PRO A 1 387 ? -17.235 -22.586 -17.644 1.00 50.41 387 PRO A N 1
ATOM 2929 C CA . PRO A 1 387 ? -18.055 -22.080 -16.548 1.00 50.41 387 PRO A CA 1
ATOM 2930 C C . PRO A 1 387 ? -17.244 -21.157 -15.626 1.00 50.41 387 PRO A C 1
ATOM 2932 O O . PRO A 1 387 ? -16.157 -21.523 -15.174 1.00 50.41 387 PRO A O 1
ATOM 2935 N N . GLN A 1 388 ? -17.792 -19.977 -15.325 1.00 50.06 388 GLN A N 1
ATOM 2936 C CA . GLN A 1 388 ? -17.205 -18.920 -14.483 1.00 50.06 388 GLN A CA 1
ATOM 2937 C C . GLN A 1 388 ? -16.685 -19.444 -13.126 1.00 50.06 388 GLN A C 1
ATOM 2939 O O . GLN A 1 388 ? -15.661 -18.988 -12.618 1.00 50.06 388 GLN A O 1
ATOM 2944 N N . GLU A 1 389 ? -17.332 -20.481 -12.594 1.00 51.78 389 GLU A N 1
ATOM 2945 C CA . GLU A 1 389 ? -16.965 -21.181 -11.360 1.00 51.78 389 GLU A CA 1
ATOM 2946 C C . GLU A 1 389 ? -15.624 -21.929 -11.437 1.00 51.78 389 GLU A C 1
ATOM 2948 O O . GLU A 1 389 ? -14.937 -22.085 -10.429 1.00 51.78 389 GLU A O 1
ATOM 2953 N N . VAL A 1 390 ? -15.227 -22.413 -12.619 1.00 52.06 390 VAL A N 1
ATOM 2954 C CA . VAL A 1 390 ? -13.967 -23.149 -12.797 1.00 52.06 390 VAL A CA 1
ATOM 2955 C C . VAL A 1 390 ? -12.791 -22.180 -12.762 1.00 52.06 390 VAL A C 1
ATOM 2957 O O . VAL A 1 390 ? -11.816 -22.449 -12.071 1.00 52.06 390 VAL A O 1
ATOM 2960 N N . MET A 1 391 ? -12.884 -21.024 -13.425 1.00 51.22 391 MET A N 1
ATOM 2961 C 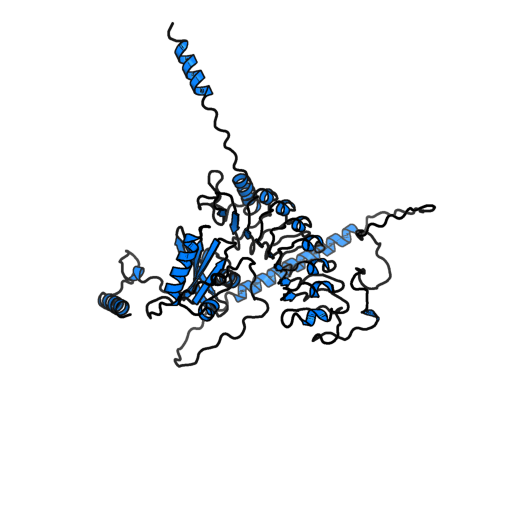CA . MET A 1 391 ? -11.797 -20.036 -13.453 1.00 51.22 391 MET A CA 1
ATOM 2962 C C . MET A 1 391 ? -11.536 -19.397 -12.083 1.00 51.22 391 MET A C 1
ATOM 2964 O O . MET A 1 391 ? -10.377 -19.186 -11.724 1.00 51.22 391 MET A O 1
ATOM 2968 N N . GLN A 1 392 ? -12.580 -19.160 -11.281 1.00 55.94 392 GLN A N 1
ATOM 2969 C CA . GLN A 1 392 ? -12.417 -18.669 -9.907 1.00 55.94 392 GLN A CA 1
ATOM 2970 C C . GLN A 1 392 ? -11.627 -19.648 -9.021 1.00 55.94 392 GLN A C 1
ATOM 2972 O O . GLN A 1 392 ? -10.845 -19.206 -8.181 1.00 55.94 392 GLN A O 1
ATOM 2977 N N . LYS A 1 393 ? -11.739 -20.966 -9.249 1.00 60.31 393 LYS A N 1
ATOM 2978 C CA . LYS A 1 393 ? -10.986 -21.990 -8.495 1.00 60.31 393 LYS A CA 1
ATOM 2979 C C . LYS A 1 393 ? -9.473 -21.964 -8.750 1.00 60.31 393 LYS A C 1
ATOM 2981 O O . LYS A 1 393 ? -8.722 -22.443 -7.905 1.00 60.31 393 LYS A O 1
ATOM 2986 N N . PHE A 1 394 ? -9.026 -21.414 -9.881 1.00 63.19 394 PHE A N 1
ATOM 2987 C CA . PHE A 1 394 ? -7.604 -21.303 -10.243 1.00 63.19 394 PHE A CA 1
ATOM 2988 C C . PHE A 1 394 ? -6.987 -19.946 -9.867 1.00 63.19 394 PHE A C 1
ATOM 2990 O O . PHE A 1 394 ? -5.802 -19.721 -10.118 1.00 63.19 394 PHE A O 1
ATOM 2997 N N . ARG A 1 395 ? -7.753 -19.019 -9.279 1.00 65.31 395 ARG A N 1
ATOM 2998 C CA . ARG A 1 395 ? -7.242 -17.693 -8.920 1.00 65.31 395 ARG A CA 1
ATOM 2999 C C . ARG A 1 395 ? -6.383 -17.777 -7.659 1.00 65.31 395 ARG A C 1
ATOM 3001 O O . ARG A 1 395 ? -6.826 -18.261 -6.620 1.00 65.31 395 ARG A O 1
ATOM 3008 N N . LEU A 1 396 ? -5.157 -17.276 -7.754 1.00 70.19 396 LEU A N 1
ATOM 3009 C CA . LEU A 1 396 ? -4.233 -17.143 -6.630 1.00 70.19 396 LEU A CA 1
ATOM 3010 C C . LEU A 1 396 ? -4.106 -15.675 -6.210 1.00 70.19 396 LEU A C 1
ATOM 3012 O O . LEU A 1 396 ? -4.291 -14.755 -7.013 1.00 70.19 396 LEU A O 1
ATOM 3016 N N . ASN A 1 397 ? -3.784 -15.454 -4.937 1.00 70.38 397 ASN A N 1
ATOM 3017 C CA . ASN A 1 397 ? -3.575 -14.119 -4.379 1.00 70.38 397 ASN A CA 1
ATOM 3018 C C . ASN A 1 397 ? -2.173 -13.591 -4.741 1.00 70.38 397 ASN A C 1
ATOM 3020 O O . ASN A 1 397 ? -1.194 -14.318 -4.584 1.00 70.38 397 ASN A O 1
ATOM 3024 N N . SER A 1 398 ? -2.037 -12.322 -5.150 1.00 69.06 398 SER A N 1
ATOM 3025 C CA . SER A 1 398 ? -0.725 -11.717 -5.448 1.00 69.06 398 SER A CA 1
ATOM 3026 C C . SER A 1 398 ? 0.230 -11.791 -4.256 1.00 69.06 398 SER A C 1
ATOM 3028 O O . SER A 1 398 ? 1.408 -12.069 -4.445 1.00 69.06 398 SER A O 1
ATOM 3030 N N . GLN A 1 399 ? -0.271 -11.642 -3.026 1.00 66.75 399 GLN A N 1
ATOM 3031 C CA . GLN A 1 399 ? 0.557 -11.782 -1.825 1.00 66.75 399 GLN A CA 1
ATOM 3032 C C . GLN A 1 399 ? 1.036 -13.229 -1.609 1.00 66.75 399 GLN A C 1
ATOM 3034 O O . GLN A 1 399 ? 2.122 -13.456 -1.076 1.00 66.75 399 GLN A O 1
ATOM 3039 N N . GLU A 1 400 ? 0.241 -14.226 -2.009 1.00 76.88 400 GLU A N 1
ATOM 3040 C CA . GLU A 1 400 ? 0.649 -15.635 -1.968 1.00 76.88 400 GLU A CA 1
ATOM 3041 C C . GLU A 1 400 ? 1.780 -15.888 -2.968 1.00 76.88 400 GLU A C 1
ATOM 3043 O O . GLU A 1 400 ? 2.762 -16.527 -2.606 1.00 76.88 400 GLU A O 1
ATOM 3048 N N . ILE A 1 401 ? 1.698 -15.302 -4.168 1.00 84.06 401 ILE A N 1
ATOM 3049 C CA . ILE A 1 401 ? 2.768 -15.325 -5.177 1.00 84.06 401 ILE A CA 1
ATOM 3050 C C . ILE A 1 401 ? 4.035 -14.631 -4.671 1.00 84.06 401 ILE A C 1
ATOM 3052 O O . ILE A 1 401 ? 5.132 -15.185 -4.758 1.00 84.06 401 ILE A O 1
ATOM 3056 N N . GLU A 1 402 ? 3.892 -13.431 -4.112 1.00 81.12 402 GLU A N 1
ATOM 3057 C CA . GLU A 1 402 ? 4.993 -12.681 -3.514 1.00 81.12 402 GLU A CA 1
ATOM 3058 C C . GLU A 1 402 ? 5.656 -13.494 -2.402 1.00 81.12 402 GLU A C 1
ATOM 3060 O O . GLU A 1 402 ? 6.851 -13.745 -2.453 1.00 81.12 402 GLU A O 1
ATOM 3065 N N . THR A 1 403 ? 4.888 -14.010 -1.443 1.00 82.19 403 THR A N 1
ATOM 3066 C CA . THR A 1 403 ? 5.441 -14.811 -0.339 1.00 82.19 403 THR A CA 1
ATOM 3067 C C . THR A 1 403 ? 6.114 -16.083 -0.857 1.00 82.19 403 THR A C 1
ATOM 3069 O O . THR A 1 403 ? 7.222 -16.408 -0.430 1.00 82.19 403 THR A O 1
ATOM 3072 N N . ALA A 1 404 ? 5.481 -16.780 -1.807 1.00 87.25 404 ALA A N 1
ATOM 3073 C CA . ALA A 1 404 ? 5.996 -18.026 -2.368 1.00 87.25 404 ALA A CA 1
ATOM 3074 C C . ALA A 1 404 ? 7.332 -17.832 -3.090 1.00 87.25 404 ALA A C 1
ATOM 3076 O O . ALA A 1 404 ? 8.222 -18.670 -2.973 1.00 87.25 404 ALA A O 1
ATOM 3077 N N . THR A 1 405 ? 7.488 -16.714 -3.800 1.00 88.06 405 THR A N 1
ATOM 3078 C CA . THR A 1 405 ? 8.738 -16.328 -4.478 1.00 88.06 405 THR A CA 1
ATOM 3079 C C . THR A 1 405 ? 9.732 -15.621 -3.561 1.00 88.06 405 THR A C 1
ATOM 3081 O O . THR A 1 405 ? 10.801 -15.219 -4.020 1.00 88.06 405 THR A O 1
ATOM 3084 N N . GLN A 1 406 ? 9.409 -15.462 -2.273 1.00 83.94 406 GLN A N 1
ATOM 3085 C CA . GLN A 1 406 ? 10.171 -14.650 -1.321 1.00 83.94 406 GLN A CA 1
ATOM 3086 C C . GLN A 1 406 ? 10.399 -13.225 -1.848 1.00 83.94 406 GLN A C 1
ATOM 3088 O O . GLN A 1 406 ? 11.518 -12.723 -1.866 1.00 83.94 406 GLN A O 1
ATOM 3093 N N . TYR A 1 407 ? 9.308 -12.606 -2.293 1.00 83.19 407 TYR A N 1
ATOM 3094 C CA . TYR A 1 407 ? 9.206 -11.257 -2.844 1.00 83.19 407 TYR A CA 1
ATOM 3095 C C . TYR A 1 407 ? 10.029 -11.074 -4.116 1.00 83.19 407 TYR A C 1
ATOM 3097 O O . TYR A 1 407 ? 10.689 -10.059 -4.298 1.00 83.19 407 TYR A O 1
ATOM 3105 N N . PHE A 1 408 ? 9.970 -12.073 -5.004 1.00 85.00 408 PHE A N 1
ATOM 3106 C CA . PHE A 1 408 ? 10.708 -12.098 -6.269 1.00 85.00 408 PHE A CA 1
ATOM 3107 C C . PHE A 1 408 ? 12.231 -11.973 -6.101 1.00 85.00 408 PHE A C 1
ATOM 3109 O O . PHE A 1 408 ? 12.902 -11.408 -6.963 1.00 85.00 408 PHE A O 1
ATOM 3116 N N . ALA A 1 409 ? 12.774 -12.520 -5.006 1.00 77.38 409 ALA A N 1
ATOM 3117 C CA . ALA A 1 409 ? 14.207 -12.514 -4.733 1.00 77.38 409 ALA A CA 1
ATOM 3118 C C . ALA A 1 409 ? 15.013 -13.193 -5.854 1.00 77.38 409 ALA A C 1
ATOM 3120 O O . ALA A 1 409 ? 14.651 -14.276 -6.323 1.00 77.38 409 ALA A O 1
ATOM 3121 N N . ASP A 1 410 ? 16.163 -12.617 -6.210 1.00 80.38 410 ASP A N 1
ATOM 3122 C CA . ASP A 1 410 ? 16.989 -13.082 -7.337 1.00 80.38 410 ASP A CA 1
ATOM 3123 C C . ASP A 1 410 ? 17.481 -14.526 -7.183 1.00 80.38 410 ASP A C 1
ATOM 3125 O O . ASP A 1 410 ? 17.600 -15.253 -8.164 1.00 80.38 410 ASP A O 1
ATOM 3129 N N . LYS A 1 411 ? 17.670 -15.005 -5.947 1.00 85.00 411 LYS A N 1
ATOM 3130 C CA . LYS A 1 411 ? 18.020 -16.412 -5.669 1.00 85.00 411 LYS A CA 1
ATOM 3131 C C . LYS A 1 411 ? 16.978 -17.425 -6.162 1.00 85.00 411 LYS A C 1
ATOM 3133 O O . LYS A 1 411 ? 17.284 -18.605 -6.293 1.00 85.00 411 LYS A O 1
ATOM 3138 N N . ASN A 1 412 ? 15.746 -16.975 -6.385 1.00 89.44 412 ASN A N 1
ATOM 3139 C CA . ASN A 1 412 ? 14.651 -17.793 -6.884 1.00 89.44 412 ASN A CA 1
ATOM 3140 C C . ASN A 1 412 ? 14.469 -17.648 -8.401 1.00 89.44 412 ASN A C 1
ATOM 3142 O O . ASN A 1 412 ? 13.562 -18.265 -8.954 1.00 89.44 412 ASN A O 1
ATOM 3146 N N . LEU A 1 413 ? 15.284 -16.847 -9.089 1.00 89.00 413 LEU A N 1
ATOM 3147 C CA . LEU A 1 413 ? 15.173 -16.632 -10.527 1.00 89.00 413 LEU A CA 1
ATOM 3148 C C . LEU A 1 413 ? 15.565 -17.900 -11.303 1.00 89.00 413 LEU A C 1
ATOM 3150 O O . LEU A 1 413 ? 16.689 -18.383 -11.207 1.00 89.00 413 LEU A O 1
ATOM 3154 N N . LEU A 1 414 ? 14.636 -18.425 -12.104 1.00 87.31 414 LEU A N 1
ATOM 3155 C CA . LEU A 1 414 ? 14.855 -19.581 -12.984 1.00 87.31 414 LEU A CA 1
ATOM 3156 C C . LEU A 1 414 ? 15.193 -19.167 -14.419 1.00 87.31 414 LEU A C 1
ATOM 3158 O O . LEU A 1 414 ? 15.897 -19.888 -15.122 1.00 87.31 414 LEU A O 1
ATOM 3162 N N . GLY A 1 415 ? 14.675 -18.025 -14.876 1.00 83.25 415 GLY A N 1
ATOM 3163 C CA . GLY A 1 415 ? 14.939 -17.520 -16.220 1.00 83.25 415 GLY A CA 1
ATOM 3164 C C . GLY A 1 415 ? 14.250 -16.190 -16.501 1.00 83.25 415 GLY A C 1
ATOM 3165 O O . GLY A 1 415 ? 13.178 -15.909 -15.967 1.00 83.25 415 GLY A O 1
ATOM 3166 N N . LYS A 1 416 ? 14.865 -15.375 -17.359 1.00 82.06 416 LYS A N 1
ATOM 3167 C CA . LYS A 1 416 ? 14.388 -14.042 -17.743 1.00 82.06 416 LYS A CA 1
ATOM 3168 C C . LYS A 1 416 ? 14.361 -13.912 -19.266 1.00 82.06 416 LYS A C 1
ATOM 3170 O O . LYS A 1 416 ? 15.251 -14.399 -19.953 1.00 82.06 416 LYS A O 1
ATOM 3175 N N . SER A 1 417 ? 13.325 -13.258 -19.771 1.00 73.25 417 SER A N 1
ATOM 3176 C CA . SER A 1 417 ? 13.133 -12.848 -21.165 1.00 73.25 417 SER A CA 1
ATOM 3177 C C . SER A 1 417 ? 12.661 -11.392 -21.191 1.00 73.25 417 SER A C 1
ATOM 3179 O O . SER A 1 417 ? 12.340 -10.842 -20.137 1.00 73.25 417 SER A O 1
ATOM 3181 N N . ASN A 1 418 ? 12.554 -10.789 -22.376 1.00 62.62 418 ASN A N 1
ATOM 3182 C CA . ASN A 1 418 ? 12.115 -9.393 -22.522 1.00 62.62 418 ASN A CA 1
ATOM 3183 C C . ASN A 1 418 ? 10.691 -9.141 -21.995 1.00 62.62 418 ASN A C 1
ATOM 3185 O O . ASN A 1 418 ? 10.386 -8.036 -21.570 1.00 62.62 418 ASN A O 1
ATOM 3189 N N . TYR A 1 419 ? 9.833 -10.165 -21.993 1.00 64.62 419 TYR A N 1
ATOM 3190 C CA . TYR A 1 419 ? 8.405 -10.027 -21.666 1.00 64.62 419 TYR A CA 1
ATOM 3191 C C . TYR A 1 419 ? 7.973 -10.865 -20.457 1.00 64.62 419 TYR A C 1
ATOM 3193 O O . TYR A 1 419 ? 6.827 -10.797 -20.013 1.00 64.62 419 TYR A O 1
ATOM 3201 N N . SER A 1 420 ? 8.862 -11.713 -19.933 1.00 76.56 420 SER A N 1
ATOM 3202 C CA . SER A 1 420 ? 8.529 -12.583 -18.808 1.00 76.56 420 SER A CA 1
ATOM 3203 C C . SER A 1 420 ? 9.736 -12.992 -17.978 1.00 76.56 420 SER A C 1
ATOM 3205 O O . SER A 1 420 ? 10.836 -13.186 -18.499 1.00 76.56 420 SER A O 1
ATOM 3207 N N . VAL A 1 421 ? 9.499 -13.183 -16.686 1.00 82.94 421 VAL A N 1
ATOM 3208 C CA . VAL A 1 421 ? 10.478 -13.628 -15.698 1.00 82.94 421 VAL A CA 1
ATOM 3209 C C . VAL A 1 421 ? 9.891 -14.813 -14.943 1.00 82.94 421 VAL A C 1
ATOM 3211 O O . VAL A 1 421 ? 8.748 -14.765 -14.501 1.00 82.94 421 VAL A O 1
ATOM 3214 N N . THR A 1 422 ? 10.643 -15.900 -14.815 1.00 89.00 422 THR A N 1
ATOM 3215 C CA . THR A 1 422 ? 10.187 -17.126 -14.153 1.00 89.00 422 THR A CA 1
ATOM 3216 C C . THR A 1 422 ? 10.952 -17.331 -12.859 1.00 89.00 422 THR A C 1
ATOM 3218 O O . THR A 1 422 ? 12.181 -17.319 -12.863 1.00 89.00 422 THR A O 1
ATOM 3221 N N . TYR A 1 423 ? 10.225 -17.557 -11.769 1.00 91.94 423 TYR A N 1
ATOM 3222 C CA . TYR A 1 423 ? 10.757 -17.776 -10.430 1.00 91.94 423 TYR A CA 1
ATOM 3223 C C . TYR A 1 423 ? 10.376 -19.161 -9.908 1.00 91.94 423 TYR A C 1
ATOM 3225 O O . TYR A 1 423 ? 9.292 -19.667 -10.196 1.00 91.94 423 TYR A O 1
ATOM 3233 N N . LYS A 1 424 ? 11.242 -19.759 -9.094 1.00 93.31 424 LYS A N 1
ATOM 3234 C CA . LYS A 1 424 ? 10.900 -20.877 -8.219 1.00 93.31 424 LYS A CA 1
ATOM 3235 C C . LYS A 1 424 ? 10.174 -20.323 -6.999 1.00 93.31 424 LYS A C 1
ATOM 3237 O O . LYS A 1 424 ? 10.578 -19.304 -6.444 1.00 93.31 424 LYS A O 1
ATOM 3242 N N . GLY A 1 425 ? 9.122 -20.994 -6.560 1.00 93.06 425 GLY A N 1
ATOM 3243 C CA . GLY A 1 425 ? 8.447 -20.644 -5.322 1.00 93.06 425 GLY A CA 1
ATOM 3244 C C . GLY A 1 425 ? 7.962 -21.861 -4.560 1.00 93.06 425 GLY A C 1
ATOM 3245 O O . GLY A 1 425 ? 7.910 -22.968 -5.096 1.00 93.06 425 GLY A O 1
ATOM 3246 N N . THR A 1 426 ? 7.584 -21.626 -3.311 1.00 91.56 426 THR A N 1
ATOM 3247 C CA . THR A 1 426 ? 6.934 -22.621 -2.457 1.00 91.56 426 THR A CA 1
ATOM 3248 C C . THR A 1 426 ? 5.616 -22.042 -1.970 1.00 91.56 426 THR A C 1
ATOM 3250 O O . THR A 1 426 ? 5.606 -21.031 -1.268 1.00 91.56 426 THR A O 1
ATOM 3253 N N . LEU A 1 427 ? 4.497 -22.644 -2.373 1.00 86.06 427 LEU A N 1
ATOM 3254 C CA . LEU A 1 427 ? 3.171 -22.230 -1.911 1.00 86.06 427 LEU A CA 1
ATOM 3255 C C . LEU A 1 427 ? 2.986 -22.553 -0.421 1.00 86.06 427 LEU A C 1
ATOM 3257 O O . LEU A 1 427 ? 3.771 -23.277 0.190 1.00 86.06 427 LEU A O 1
ATOM 3261 N N . ARG A 1 428 ? 1.922 -22.018 0.186 1.00 79.19 428 ARG A N 1
ATOM 3262 C CA . ARG A 1 428 ? 1.642 -22.197 1.625 1.00 79.19 428 ARG A CA 1
ATOM 3263 C C . ARG A 1 428 ? 1.412 -23.648 2.037 1.00 79.19 428 ARG A C 1
ATOM 3265 O O . ARG A 1 428 ? 1.633 -23.986 3.191 1.00 79.19 428 ARG A O 1
ATOM 3272 N N . ASP A 1 429 ? 0.960 -24.475 1.104 1.00 79.50 429 ASP A N 1
ATOM 3273 C CA . ASP A 1 429 ? 0.769 -25.912 1.301 1.00 79.50 429 ASP A CA 1
ATOM 3274 C C . ASP A 1 429 ? 2.078 -26.719 1.182 1.00 79.50 429 ASP A C 1
ATOM 3276 O O . ASP A 1 429 ? 2.052 -27.940 1.291 1.00 79.50 429 ASP A O 1
ATOM 3280 N N . GLY A 1 430 ? 3.220 -26.053 0.969 1.00 83.44 430 GLY A N 1
ATOM 3281 C CA . GLY A 1 430 ? 4.531 -26.679 0.799 1.00 83.44 430 GLY A CA 1
ATOM 3282 C C . GLY A 1 430 ? 4.854 -27.078 -0.643 1.00 83.44 430 GLY A C 1
ATOM 3283 O O . GLY A 1 430 ? 5.980 -27.493 -0.914 1.00 83.44 430 GLY A O 1
A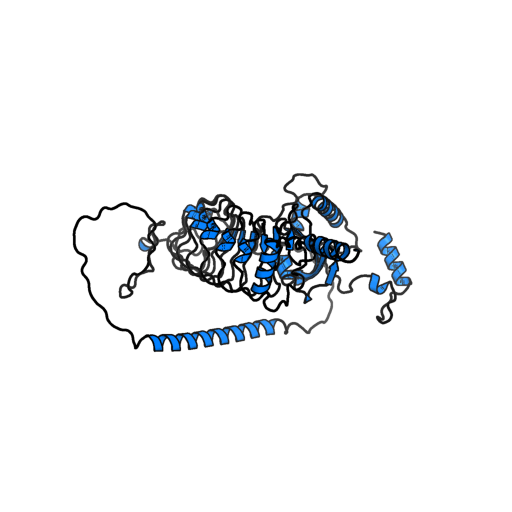TOM 3284 N N . SER A 1 431 ? 3.920 -26.920 -1.586 1.00 87.38 431 SER A N 1
ATOM 3285 C CA . SER A 1 431 ? 4.134 -27.313 -2.982 1.00 87.38 431 SER A CA 1
ATOM 3286 C C . SER A 1 431 ? 5.183 -26.433 -3.662 1.00 87.38 431 SER A C 1
ATOM 3288 O 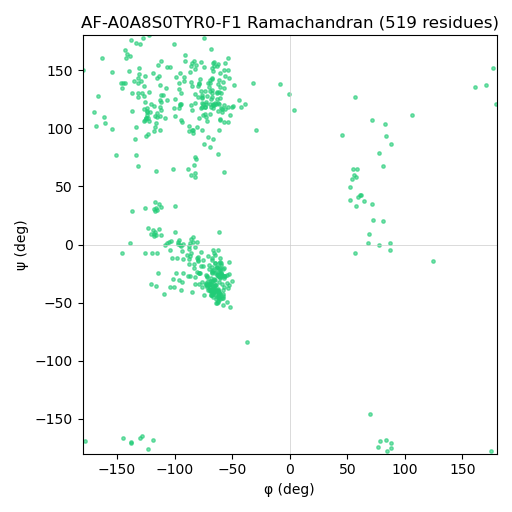O . SER A 1 431 ? 5.086 -25.202 -3.642 1.00 87.38 431 SER A O 1
ATOM 3290 N N . ALA A 1 432 ? 6.155 -27.061 -4.328 1.00 92.25 432 ALA A N 1
ATOM 3291 C CA . ALA A 1 432 ? 7.108 -26.365 -5.186 1.00 92.25 432 ALA A CA 1
ATOM 3292 C C . ALA A 1 432 ? 6.451 -25.983 -6.522 1.00 92.25 432 ALA A C 1
ATOM 3294 O O . ALA A 1 432 ? 5.883 -26.828 -7.215 1.00 92.25 432 ALA A O 1
ATOM 3295 N N . VAL A 1 433 ? 6.561 -24.710 -6.901 1.00 93.69 433 VAL A N 1
ATOM 3296 C CA . VAL A 1 433 ? 5.939 -24.153 -8.109 1.00 93.69 433 VAL A CA 1
ATOM 3297 C C . VAL A 1 433 ? 6.921 -23.343 -8.951 1.00 93.69 433 VAL A C 1
ATOM 3299 O O . VAL A 1 433 ? 7.875 -22.754 -8.439 1.00 93.69 433 VAL A O 1
ATOM 3302 N N . ALA A 1 434 ? 6.671 -23.304 -10.257 1.00 92.06 434 ALA A N 1
ATOM 3303 C CA . ALA A 1 434 ? 7.285 -22.362 -11.182 1.00 92.06 434 ALA A CA 1
ATOM 3304 C C . ALA A 1 434 ? 6.296 -21.223 -11.457 1.00 92.06 434 ALA A C 1
ATOM 3306 O O . ALA A 1 434 ? 5.203 -21.437 -11.980 1.00 92.06 434 ALA A O 1
ATOM 3307 N N . ILE A 1 435 ? 6.675 -20.002 -11.093 1.00 90.44 435 ILE A N 1
ATOM 3308 C CA . ILE A 1 435 ? 5.842 -18.805 -11.191 1.00 90.44 435 ILE A CA 1
ATOM 3309 C C . ILE A 1 435 ? 6.390 -17.941 -12.319 1.00 90.44 435 ILE A C 1
ATOM 3311 O O . ILE A 1 435 ? 7.452 -17.335 -12.193 1.00 90.44 435 ILE A O 1
ATOM 3315 N N . LYS A 1 436 ? 5.657 -17.868 -13.428 1.00 86.44 436 LYS A N 1
ATOM 3316 C CA . LYS A 1 436 ? 5.995 -17.026 -14.575 1.00 86.44 436 LYS A CA 1
ATOM 3317 C C . LYS A 1 436 ? 5.272 -15.687 -14.464 1.00 86.44 436 LYS A C 1
ATOM 3319 O O . LYS A 1 436 ? 4.065 -15.629 -14.678 1.00 86.44 436 LYS A O 1
ATOM 3324 N N . ARG A 1 437 ? 6.014 -14.629 -14.139 1.00 84.00 437 ARG A N 1
ATOM 3325 C CA . ARG A 1 437 ? 5.593 -13.222 -14.194 1.00 84.00 437 ARG A CA 1
ATOM 3326 C C . ARG A 1 437 ? 5.689 -12.737 -15.634 1.00 84.00 437 ARG A C 1
ATOM 3328 O O . ARG A 1 437 ? 6.729 -12.886 -16.267 1.00 84.00 437 ARG A O 1
ATOM 3335 N N . ILE A 1 438 ? 4.612 -12.175 -16.145 1.00 76.69 438 ILE A N 1
ATOM 3336 C CA . ILE A 1 438 ? 4.480 -11.618 -17.484 1.00 76.69 438 ILE A CA 1
ATOM 3337 C C . ILE A 1 438 ? 4.187 -10.139 -17.290 1.00 76.69 438 ILE A C 1
ATOM 3339 O O . ILE A 1 438 ? 3.189 -9.781 -16.657 1.00 76.69 438 ILE A O 1
ATOM 3343 N N . THR A 1 439 ? 5.079 -9.301 -17.806 1.00 68.94 439 THR A N 1
ATOM 3344 C CA . THR A 1 439 ? 4.878 -7.856 -17.816 1.00 68.94 439 THR A CA 1
ATOM 3345 C C . THR A 1 439 ? 3.900 -7.556 -18.936 1.00 68.94 439 THR A C 1
ATOM 3347 O O . THR A 1 439 ? 4.162 -7.867 -20.095 1.00 68.94 439 THR A O 1
ATOM 3350 N N . LYS A 1 440 ? 2.744 -7.015 -18.582 1.00 62.28 440 LYS A N 1
ATOM 3351 C CA . LYS A 1 440 ? 1.715 -6.624 -19.529 1.00 62.28 440 LYS A CA 1
ATOM 3352 C C . LYS A 1 440 ? 1.918 -5.151 -19.839 1.00 62.28 440 LYS A C 1
ATOM 3354 O O . LYS A 1 440 ? 1.880 -4.322 -18.930 1.00 62.28 440 LYS A O 1
ATOM 3359 N N . THR A 1 441 ? 2.131 -4.823 -21.108 1.00 53.28 441 THR A N 1
ATOM 3360 C CA . THR A 1 441 ? 2.078 -3.420 -21.503 1.00 53.28 441 THR A CA 1
ATOM 3361 C C . THR A 1 441 ? 0.614 -2.992 -21.517 1.00 53.28 441 THR A C 1
ATOM 3363 O O . THR A 1 441 ? -0.296 -3.809 -21.652 1.00 53.28 441 THR A O 1
ATOM 3366 N N . SER A 1 442 ? 0.352 -1.710 -21.308 1.00 50.28 442 SER A N 1
ATOM 3367 C CA . SER A 1 442 ? -0.974 -1.130 -21.052 1.00 50.28 442 SER A CA 1
ATOM 3368 C C . SER A 1 442 ? -2.012 -1.306 -22.187 1.00 50.28 442 SER A C 1
ATOM 3370 O O . SER A 1 442 ? -3.082 -0.704 -22.136 1.00 50.28 442 SER A O 1
ATOM 3372 N N . CYS A 1 443 ? -1.745 -2.127 -23.209 1.00 45.84 443 CYS A N 1
ATOM 3373 C CA . CYS A 1 443 ? -2.594 -2.328 -24.378 1.00 45.84 443 CYS A CA 1
ATOM 3374 C C . CYS A 1 443 ? -3.743 -3.326 -24.134 1.00 45.84 443 CYS A C 1
ATOM 3376 O O . CYS A 1 443 ? -3.550 -4.478 -23.739 1.00 45.84 443 CYS A O 1
ATOM 3378 N N . LYS A 1 444 ? -4.970 -2.915 -24.487 1.00 50.69 444 LYS A N 1
ATOM 3379 C CA . LYS A 1 444 ? -6.182 -3.761 -24.433 1.00 50.69 444 LYS A CA 1
ATOM 3380 C C . LYS A 1 444 ? -6.103 -5.019 -25.312 1.00 50.69 444 LYS A C 1
ATOM 3382 O O . LYS A 1 444 ? -6.775 -6.004 -25.016 1.00 50.69 444 LYS A O 1
ATOM 3387 N N . SER A 1 445 ? -5.315 -5.003 -26.388 1.00 56.09 445 SER A N 1
ATOM 3388 C CA . SER A 1 445 ? -5.120 -6.158 -27.279 1.00 56.09 445 SER A CA 1
ATOM 3389 C C . SER A 1 445 ? -4.395 -7.316 -26.584 1.00 56.09 445 SER A C 1
ATOM 3391 O O . SER A 1 445 ? -4.838 -8.458 -26.692 1.00 56.09 445 SER A O 1
ATOM 3393 N N . GLU A 1 446 ? -3.354 -7.022 -25.803 1.00 59.28 446 GLU A N 1
ATOM 3394 C CA . GLU A 1 446 ? -2.559 -8.024 -25.077 1.00 59.28 446 GLU A CA 1
ATOM 3395 C C . GLU A 1 446 ? -3.361 -8.687 -23.946 1.00 59.28 446 GLU A C 1
ATOM 3397 O O . GLU A 1 446 ? -3.153 -9.851 -23.614 1.00 59.28 446 GLU A O 1
ATOM 3402 N N . GLU A 1 447 ? -4.336 -7.973 -23.373 1.00 57.09 447 GLU A N 1
ATOM 3403 C CA . GLU A 1 447 ? -5.264 -8.511 -22.370 1.00 57.09 447 GLU A CA 1
ATOM 3404 C C . GLU A 1 447 ? -6.135 -9.640 -22.914 1.00 57.09 447 GLU A C 1
ATOM 3406 O O . GLU A 1 447 ? -6.231 -10.712 -22.312 1.00 57.09 447 GLU A O 1
ATOM 3411 N N . ALA A 1 448 ? -6.771 -9.390 -24.059 1.00 62.75 448 ALA A N 1
ATOM 3412 C CA . ALA A 1 448 ? -7.645 -10.357 -24.703 1.00 62.75 448 ALA A CA 1
ATOM 3413 C C . ALA A 1 448 ? -6.853 -11.582 -25.181 1.00 62.75 448 ALA A C 1
ATOM 3415 O O . ALA A 1 448 ? -7.334 -12.712 -25.080 1.00 62.75 448 ALA A O 1
ATOM 3416 N N . GLU A 1 449 ? -5.627 -11.369 -25.660 1.00 64.31 449 GLU A N 1
ATOM 3417 C CA . GLU A 1 449 ? -4.727 -12.441 -26.074 1.00 64.31 449 GLU A CA 1
ATOM 3418 C C . GLU A 1 449 ? -4.242 -13.282 -24.886 1.00 64.31 449 GLU A C 1
ATOM 3420 O O . GLU A 1 449 ? -4.304 -14.513 -24.947 1.00 64.31 449 GLU A O 1
ATOM 3425 N N . PHE A 1 450 ? -3.868 -12.646 -23.769 1.00 68.62 450 PHE A N 1
ATOM 3426 C CA . PHE A 1 450 ? -3.508 -13.344 -22.534 1.00 68.62 450 PHE A CA 1
ATOM 3427 C C . PHE A 1 450 ? -4.651 -14.235 -22.035 1.00 68.62 450 PHE A C 1
ATOM 3429 O O . PHE A 1 450 ? -4.426 -15.404 -21.722 1.00 68.62 450 PHE A O 1
ATOM 3436 N N . LEU A 1 451 ? -5.889 -13.727 -22.014 1.00 65.44 451 LEU A N 1
ATOM 3437 C CA . LEU A 1 451 ? -7.056 -14.520 -21.612 1.00 65.44 451 LEU A CA 1
ATOM 3438 C C . LEU A 1 451 ? -7.358 -15.663 -22.566 1.00 65.44 451 LEU A C 1
ATOM 3440 O O . LEU A 1 451 ? -7.702 -16.759 -22.126 1.00 65.44 451 LEU A O 1
ATOM 3444 N N . LYS A 1 452 ? -7.213 -15.433 -23.871 1.00 67.88 452 LYS A N 1
ATOM 3445 C CA . LYS A 1 452 ? -7.364 -16.493 -24.865 1.00 67.88 452 LYS A CA 1
ATOM 3446 C C . LYS A 1 452 ? -6.328 -17.597 -24.638 1.00 67.88 452 LYS A C 1
ATOM 3448 O O . LYS A 1 452 ? -6.693 -18.770 -24.636 1.00 67.88 452 LYS A O 1
ATOM 3453 N N . GLY A 1 453 ? -5.072 -17.230 -24.380 1.00 68.00 453 GLY A N 1
ATOM 3454 C CA . GLY A 1 453 ? -4.010 -18.166 -24.014 1.00 68.00 453 GLY A CA 1
ATOM 3455 C C . GLY A 1 453 ? -4.312 -18.921 -22.717 1.00 68.00 453 GLY A C 1
ATOM 3456 O O . GLY A 1 453 ? -4.214 -20.144 -22.683 1.00 68.00 453 GLY A O 1
ATOM 3457 N N . LEU A 1 454 ? -4.759 -18.221 -21.671 1.00 72.38 454 LEU A N 1
ATOM 3458 C CA . LEU A 1 454 ? -5.140 -18.826 -20.393 1.00 72.38 454 LEU A CA 1
ATOM 3459 C C . LEU A 1 454 ? -6.304 -19.817 -20.550 1.00 72.38 454 LEU A C 1
ATOM 3461 O O . LEU A 1 454 ? -6.271 -20.900 -19.966 1.00 72.38 454 LEU A O 1
ATOM 3465 N N . ASN A 1 455 ? -7.303 -19.490 -21.372 1.00 67.81 455 ASN A N 1
ATOM 3466 C CA . ASN A 1 455 ? -8.416 -20.388 -21.691 1.00 67.81 455 ASN A CA 1
ATOM 3467 C C . ASN A 1 455 ? -7.940 -21.657 -22.405 1.00 67.81 455 ASN A C 1
ATOM 3469 O O . ASN A 1 455 ? -8.401 -22.753 -22.094 1.00 67.81 455 ASN A O 1
ATOM 3473 N N . ILE A 1 456 ? -6.985 -21.537 -23.328 1.00 69.12 456 ILE A N 1
ATOM 3474 C CA . ILE A 1 456 ? -6.382 -22.699 -23.989 1.00 69.12 456 ILE A CA 1
ATOM 3475 C C . ILE A 1 456 ? -5.634 -23.555 -22.956 1.00 69.12 456 ILE A C 1
ATOM 3477 O O . ILE A 1 456 ? -5.901 -24.742 -22.837 1.00 69.12 456 ILE A O 1
ATOM 3481 N N . VAL A 1 457 ? -4.769 -22.963 -22.130 1.00 69.69 457 VAL A N 1
ATOM 3482 C CA . VAL A 1 457 ? -3.971 -23.715 -21.141 1.00 69.69 457 VAL A CA 1
ATOM 3483 C C . VAL A 1 457 ? -4.839 -24.377 -20.063 1.00 69.69 457 VAL A C 1
ATOM 3485 O O . VAL A 1 457 ? -4.522 -25.469 -19.607 1.00 69.69 457 VAL A O 1
ATOM 3488 N N . THR A 1 458 ? -5.944 -23.749 -19.656 1.00 67.50 458 THR A N 1
ATOM 3489 C CA . THR A 1 458 ? -6.866 -24.321 -18.655 1.00 67.50 458 THR A CA 1
ATOM 3490 C C . THR A 1 458 ? -7.794 -25.396 -19.222 1.00 67.50 458 THR A C 1
ATOM 3492 O O . THR A 1 458 ? -8.258 -26.252 -18.465 1.00 67.50 458 THR A O 1
ATOM 3495 N N . SER A 1 459 ? -8.063 -25.375 -20.532 1.00 66.75 459 SER A N 1
ATOM 3496 C CA . SER A 1 459 ? -8.868 -26.395 -21.220 1.00 66.75 459 SER A CA 1
ATOM 3497 C C . SER A 1 459 ? -8.040 -27.585 -21.709 1.00 66.75 459 SER A C 1
ATOM 3499 O O . SER A 1 459 ? -8.565 -28.697 -21.779 1.00 66.75 459 SER A O 1
ATOM 3501 N N . LEU A 1 460 ? -6.749 -27.389 -21.990 1.00 67.06 460 LEU A N 1
ATOM 3502 C CA . LEU A 1 460 ? -5.824 -28.457 -22.354 1.00 67.06 460 LEU A CA 1
ATOM 3503 C C . LEU A 1 460 ? -5.482 -29.316 -21.129 1.00 67.06 460 LEU A C 1
ATOM 3505 O O . LEU A 1 460 ? -4.766 -28.894 -20.223 1.00 67.06 460 LEU A O 1
ATOM 3509 N N . ARG A 1 461 ? -5.975 -30.556 -21.119 1.00 64.62 461 ARG A N 1
ATOM 3510 C CA . ARG A 1 461 ? -5.552 -31.604 -20.183 1.00 64.62 461 ARG A CA 1
ATOM 3511 C C . ARG A 1 461 ? -4.836 -32.684 -20.975 1.00 64.62 461 ARG A C 1
ATOM 3513 O O . ARG A 1 461 ? -5.469 -33.376 -21.760 1.00 64.62 461 ARG A O 1
ATOM 3520 N N . HIS A 1 462 ? -3.531 -32.785 -20.779 1.00 69.62 462 HIS A N 1
ATOM 3521 C CA . HIS A 1 462 ? -2.669 -33.726 -21.482 1.00 69.62 462 HIS A CA 1
ATOM 3522 C C . HIS A 1 462 ? -1.587 -34.195 -20.508 1.00 69.62 462 HIS A C 1
ATOM 3524 O O . HIS A 1 462 ? -1.059 -33.378 -19.751 1.00 69.62 462 HIS A O 1
ATOM 3530 N N . GLU A 1 463 ? -1.246 -35.483 -20.520 1.00 68.38 463 GLU A N 1
ATOM 3531 C CA . GLU A 1 463 ? -0.356 -36.086 -19.511 1.00 68.38 463 GLU A CA 1
ATOM 3532 C C . GLU A 1 463 ? 1.064 -35.500 -19.554 1.00 68.38 463 GLU A C 1
ATOM 3534 O O . GLU A 1 463 ? 1.695 -35.285 -18.524 1.00 68.38 463 GLU A O 1
ATOM 3539 N N . ASN A 1 464 ? 1.536 -35.157 -20.755 1.00 70.81 464 ASN A N 1
ATOM 3540 C CA . ASN A 1 464 ? 2.837 -34.522 -20.986 1.00 70.81 464 ASN A CA 1
ATOM 3541 C C . ASN A 1 464 ? 2.864 -32.976 -20.859 1.00 70.81 464 ASN A C 1
ATOM 3543 O O . ASN A 1 464 ? 3.898 -32.371 -21.147 1.00 70.81 464 ASN A O 1
ATOM 3547 N N . LEU A 1 465 ? 1.769 -32.309 -20.457 1.00 74.25 465 LEU A N 1
ATOM 3548 C CA . LEU A 1 465 ? 1.765 -30.856 -20.211 1.00 74.25 465 LEU A CA 1
ATOM 3549 C C . LEU A 1 465 ? 1.962 -30.541 -18.728 1.00 74.25 465 LEU A C 1
ATOM 3551 O O . LEU A 1 465 ? 1.358 -31.154 -17.850 1.00 74.25 465 LEU A O 1
ATOM 3555 N N . VAL A 1 466 ? 2.768 -29.515 -18.444 1.00 78.50 466 VAL A N 1
ATOM 3556 C CA . VAL A 1 466 ? 2.948 -29.035 -17.070 1.00 78.50 466 VAL A CA 1
ATOM 3557 C C . VAL A 1 466 ? 1.630 -28.464 -16.566 1.00 78.50 466 VAL A C 1
ATOM 3559 O O . VAL A 1 466 ? 1.079 -27.526 -17.146 1.00 78.50 466 VAL A O 1
ATOM 3562 N N . ARG A 1 467 ? 1.128 -29.018 -15.464 1.00 81.81 467 ARG A N 1
ATOM 3563 C CA . ARG A 1 467 ? -0.143 -28.603 -14.881 1.00 81.81 467 ARG A CA 1
ATOM 3564 C C . ARG A 1 467 ? -0.079 -27.147 -14.417 1.00 81.81 467 ARG A C 1
ATOM 3566 O O . ARG A 1 467 ? 0.754 -26.774 -13.588 1.00 81.81 467 ARG A O 1
ATOM 3573 N N . LEU A 1 468 ? -1.019 -26.339 -14.906 1.00 83.00 468 LEU A N 1
ATOM 3574 C CA . LEU A 1 468 ? -1.299 -25.012 -14.365 1.00 83.00 468 LEU A CA 1
ATOM 3575 C C . LEU A 1 468 ? -2.033 -25.170 -13.024 1.00 83.00 468 LEU A C 1
ATOM 3577 O O . LEU A 1 468 ? -3.128 -25.729 -12.959 1.00 83.00 468 LEU A O 1
ATOM 3581 N N . ARG A 1 469 ? -1.424 -24.683 -11.944 1.00 81.06 469 ARG A N 1
ATOM 3582 C CA . ARG A 1 469 ? -2.008 -24.639 -10.594 1.00 81.06 469 ARG A CA 1
ATOM 3583 C C . ARG A 1 469 ? -2.919 -23.440 -10.408 1.00 81.06 469 ARG A C 1
ATOM 3585 O O . ARG A 1 469 ? -3.909 -23.533 -9.690 1.00 81.06 469 ARG A O 1
ATOM 3592 N N . GLY A 1 470 ? -2.585 -22.328 -11.050 1.00 80.88 470 GLY A N 1
ATOM 3593 C CA . GLY A 1 470 ? -3.385 -21.124 -10.971 1.00 80.88 470 GLY A CA 1
ATOM 3594 C C . GLY A 1 470 ? -2.767 -19.937 -11.681 1.00 80.88 470 GLY A C 1
ATOM 3595 O O . GLY A 1 470 ? -1.700 -20.031 -12.286 1.00 80.88 470 GLY A O 1
ATOM 3596 N N . PHE A 1 471 ? -3.450 -18.807 -11.595 1.00 79.12 471 PHE A N 1
ATOM 3597 C CA . PHE A 1 471 ? -2.988 -17.544 -12.149 1.00 79.12 471 PHE A CA 1
ATOM 3598 C C . PHE A 1 471 ? -3.347 -16.380 -11.226 1.00 79.12 471 PHE A C 1
ATOM 3600 O O . PHE A 1 471 ? -4.232 -16.478 -10.374 1.00 79.12 471 PHE A O 1
ATOM 3607 N N . CYS A 1 472 ? -2.654 -15.263 -11.400 1.00 75.62 472 CYS A N 1
ATOM 3608 C CA . CYS A 1 472 ? -2.918 -14.026 -10.682 1.00 75.62 472 CYS A CA 1
ATOM 3609 C C . CYS A 1 472 ? -2.638 -12.843 -11.608 1.00 75.62 472 CYS A C 1
ATOM 3611 O O . CYS A 1 472 ? -1.609 -12.841 -12.263 1.00 75.62 472 CYS A O 1
ATOM 3613 N N . CYS A 1 473 ? -3.502 -11.836 -11.672 1.00 68.44 473 CYS A N 1
ATOM 3614 C CA . CYS A 1 473 ? -3.232 -10.621 -12.442 1.00 68.44 473 CYS A CA 1
ATOM 3615 C C . CYS A 1 473 ? -3.532 -9.388 -11.593 1.00 68.44 473 CYS A C 1
ATOM 3617 O O . CYS A 1 473 ? -4.504 -9.373 -10.836 1.00 68.44 473 CYS A O 1
ATOM 3619 N N . SER A 1 474 ? -2.714 -8.352 -11.754 1.00 61.78 474 SER A N 1
ATOM 3620 C CA . SER A 1 474 ? -2.927 -7.031 -11.173 1.00 61.78 474 SER A CA 1
ATOM 3621 C C . SER A 1 474 ? -2.917 -5.991 -12.286 1.00 61.78 474 SER A C 1
ATOM 3623 O O . SER A 1 474 ? -1.892 -5.765 -12.933 1.00 61.78 474 SER A O 1
ATOM 3625 N N . ARG A 1 475 ? -4.073 -5.356 -12.518 1.00 54.22 475 ARG A N 1
ATOM 3626 C CA . ARG A 1 475 ? -4.209 -4.306 -13.537 1.00 54.22 475 ARG A CA 1
ATOM 3627 C C . ARG A 1 475 ? -3.486 -3.032 -13.127 1.00 54.22 475 ARG A C 1
ATOM 3629 O O . ARG A 1 475 ? -2.896 -2.402 -13.990 1.00 54.22 475 ARG A O 1
ATOM 3636 N N . GLY A 1 476 ? -3.474 -2.720 -11.828 1.00 51.72 476 GLY A N 1
ATOM 3637 C CA . GLY A 1 476 ? -2.703 -1.600 -11.289 1.00 51.72 476 GLY A CA 1
ATOM 3638 C C . GLY A 1 476 ? -1.213 -1.739 -11.598 1.00 51.72 476 GLY A C 1
ATOM 3639 O O . GLY A 1 476 ? -0.602 -0.780 -12.043 1.00 51.72 476 GLY A O 1
ATOM 3640 N N . ARG A 1 477 ? -0.654 -2.953 -11.462 1.00 59.28 477 ARG A N 1
ATOM 3641 C CA . ARG A 1 477 ? 0.772 -3.242 -11.717 1.00 59.28 477 ARG A CA 1
ATOM 3642 C C . ARG A 1 477 ? 1.137 -3.488 -13.174 1.00 59.28 477 ARG A C 1
ATOM 3644 O O . ARG A 1 477 ? 2.315 -3.460 -13.496 1.00 59.28 477 ARG A O 1
ATOM 3651 N N . GLY A 1 478 ? 0.158 -3.761 -14.035 1.00 62.56 478 GLY A N 1
ATOM 3652 C CA . GLY A 1 478 ? 0.438 -4.228 -15.392 1.00 62.56 478 GLY A CA 1
ATOM 3653 C C . GLY A 1 478 ? 1.127 -5.594 -15.395 1.00 62.56 478 GLY A C 1
ATOM 3654 O O . GLY A 1 478 ? 2.027 -5.833 -16.188 1.00 62.56 478 GLY A O 1
ATOM 3655 N N . GLU A 1 479 ? 0.751 -6.503 -14.491 1.00 70.62 479 GLU A N 1
ATOM 3656 C CA . GLU A 1 479 ? 1.435 -7.796 -14.351 1.00 70.62 479 GLU A CA 1
ATOM 3657 C C . GLU A 1 479 ? 0.463 -8.956 -14.226 1.00 70.62 479 GLU A C 1
ATOM 3659 O O . GLU A 1 479 ? -0.547 -8.879 -13.521 1.00 70.62 479 GLU A O 1
ATOM 3664 N N . CYS A 1 480 ? 0.816 -10.062 -14.874 1.00 77.25 480 CYS A N 1
ATOM 3665 C CA . CYS A 1 480 ? 0.133 -11.337 -14.745 1.00 77.25 480 CYS A CA 1
ATOM 3666 C C . CYS A 1 480 ? 1.121 -12.441 -14.372 1.00 77.25 480 CYS A C 1
ATOM 3668 O O . CYS A 1 480 ? 2.260 -12.471 -14.819 1.00 77.25 480 CYS A O 1
ATOM 3670 N N . PHE A 1 481 ? 0.668 -13.379 -13.561 1.00 82.88 481 PHE A N 1
ATOM 3671 C CA . PHE A 1 481 ? 1.424 -14.505 -13.052 1.00 82.88 481 PHE A CA 1
ATOM 3672 C C . PHE A 1 481 ? 0.716 -15.786 -13.461 1.00 82.88 481 PHE A C 1
ATOM 3674 O O . PHE A 1 481 ? -0.486 -15.937 -13.236 1.00 82.88 481 PHE A O 1
ATOM 3681 N N . LEU A 1 482 ? 1.473 -16.719 -14.021 1.00 85.69 482 LEU A N 1
ATOM 3682 C CA . LEU A 1 482 ? 1.045 -18.092 -14.258 1.00 85.69 482 LEU A CA 1
ATOM 3683 C C . LEU A 1 482 ? 1.825 -19.002 -13.314 1.00 85.69 482 LEU A C 1
ATOM 3685 O O . LEU A 1 482 ? 3.051 -18.917 -13.250 1.00 85.69 482 LEU A O 1
ATOM 3689 N N . VAL A 1 483 ? 1.119 -19.851 -12.576 1.00 87.81 483 VAL A N 1
ATOM 3690 C CA . VAL A 1 483 ? 1.706 -20.745 -11.577 1.00 87.81 483 VAL A CA 1
ATOM 3691 C C . VAL A 1 483 ? 1.575 -22.174 -12.057 1.00 87.81 483 VAL A C 1
ATOM 3693 O O . VAL A 1 483 ? 0.467 -22.692 -12.184 1.00 87.81 483 VAL A O 1
ATOM 3696 N N . TYR A 1 484 ? 2.713 -22.807 -12.300 1.00 88.38 484 TYR A N 1
ATOM 3697 C CA . TYR A 1 484 ? 2.823 -24.185 -12.753 1.00 88.38 484 TYR A CA 1
ATOM 3698 C C . TYR A 1 484 ? 3.438 -25.061 -11.670 1.00 88.38 484 TYR A C 1
ATOM 3700 O O . TYR A 1 484 ? 4.173 -24.571 -10.809 1.00 88.38 484 TYR A O 1
ATOM 3708 N N . ASP A 1 485 ? 3.184 -26.363 -11.747 1.00 88.50 485 ASP A N 1
ATOM 3709 C CA . ASP A 1 485 ? 3.978 -27.335 -10.997 1.00 88.50 485 ASP A CA 1
ATOM 3710 C C . ASP A 1 485 ? 5.468 -27.206 -11.350 1.00 88.50 485 ASP A C 1
ATOM 3712 O O . ASP A 1 485 ? 5.842 -27.056 -12.517 1.00 88.50 485 ASP A O 1
ATOM 3716 N N . PHE A 1 486 ? 6.331 -27.214 -10.331 1.00 89.50 486 PHE A N 1
ATOM 3717 C CA . PHE A 1 486 ? 7.773 -27.141 -10.547 1.00 89.50 486 PHE A CA 1
ATOM 3718 C C . PHE A 1 486 ? 8.315 -28.493 -11.018 1.00 89.50 486 PHE A C 1
ATOM 3720 O O . PHE A 1 486 ? 8.127 -29.508 -10.350 1.00 89.50 486 PHE A O 1
ATOM 3727 N N . ILE A 1 487 ? 9.044 -28.493 -12.137 1.00 86.06 487 ILE A N 1
ATOM 3728 C CA . ILE A 1 487 ? 9.715 -29.688 -12.662 1.00 86.06 487 ILE A CA 1
ATOM 3729 C C . ILE A 1 487 ? 11.198 -29.639 -12.263 1.00 86.06 487 ILE A C 1
ATOM 3731 O O . ILE A 1 487 ? 11.937 -28.805 -12.793 1.00 86.06 487 ILE A O 1
ATOM 3735 N N . PRO A 1 488 ? 11.665 -30.519 -11.354 1.00 79.19 488 PRO A N 1
ATOM 3736 C CA . PRO A 1 488 ? 13.011 -30.435 -10.783 1.00 79.19 488 PRO A CA 1
ATOM 3737 C C . PRO A 1 488 ? 14.124 -30.706 -11.798 1.00 79.19 488 PRO A C 1
ATOM 3739 O O . PRO A 1 488 ? 15.180 -30.085 -11.721 1.00 79.19 488 PRO A O 1
ATOM 3742 N N . ASN A 1 489 ? 13.865 -31.561 -12.789 1.00 76.81 489 ASN A N 1
ATOM 3743 C CA . ASN A 1 489 ? 14.842 -31.938 -13.816 1.00 76.81 489 ASN A CA 1
ATOM 3744 C C . ASN A 1 489 ? 14.904 -30.937 -14.988 1.00 76.81 489 ASN A C 1
ATOM 3746 O O . ASN A 1 489 ? 15.591 -31.166 -15.977 1.00 76.81 489 ASN A O 1
ATOM 3750 N N . GLY A 1 490 ? 14.205 -29.802 -14.894 1.00 72.31 490 GLY A N 1
ATOM 3751 C CA . GLY A 1 490 ? 14.258 -28.753 -15.907 1.00 72.31 490 GLY A CA 1
ATOM 3752 C C . GLY A 1 490 ? 13.584 -29.140 -17.227 1.00 72.31 490 GLY A C 1
ATOM 3753 O O . GLY A 1 490 ? 12.547 -29.799 -17.242 1.00 72.31 490 GLY A O 1
ATOM 3754 N N . ASN A 1 491 ? 14.131 -28.651 -18.344 1.00 71.94 491 ASN A N 1
ATOM 3755 C CA . ASN A 1 491 ? 13.543 -28.847 -19.668 1.00 71.94 491 ASN A CA 1
ATOM 3756 C C . ASN A 1 491 ? 14.163 -30.040 -20.407 1.00 71.94 491 ASN A C 1
ATOM 3758 O O . ASN A 1 491 ? 15.353 -30.322 -20.291 1.00 71.94 491 ASN A O 1
ATOM 3762 N N . LEU A 1 492 ? 13.341 -30.706 -21.222 1.00 75.06 492 LEU A N 1
ATOM 3763 C CA . LEU A 1 492 ? 13.757 -31.857 -22.020 1.00 75.06 492 LEU A CA 1
ATOM 3764 C C . LEU A 1 492 ? 14.884 -31.511 -23.012 1.00 75.06 492 LEU A C 1
ATOM 3766 O O . LEU A 1 492 ? 15.710 -32.362 -23.320 1.00 75.06 492 LEU A O 1
ATOM 3770 N N . PHE A 1 493 ? 14.963 -30.255 -23.465 1.00 71.19 493 PHE A N 1
ATOM 3771 C CA . PHE A 1 493 ? 15.990 -29.780 -24.398 1.00 71.19 493 PHE A CA 1
ATOM 3772 C C . PHE A 1 493 ? 17.422 -30.076 -23.918 1.00 71.19 493 PHE A C 1
ATOM 3774 O O . PHE A 1 493 ? 18.251 -30.496 -24.721 1.00 71.19 493 PHE A O 1
ATOM 3781 N N . ARG A 1 494 ? 17.697 -29.967 -22.609 1.00 70.06 494 ARG A N 1
ATOM 3782 C CA . ARG A 1 494 ? 19.012 -30.303 -22.020 1.00 70.06 494 ARG A CA 1
ATOM 3783 C C . ARG A 1 494 ? 19.444 -31.751 -22.231 1.00 70.06 494 ARG A C 1
ATOM 3785 O O . ARG A 1 494 ? 20.630 -32.039 -22.199 1.00 70.06 494 ARG A O 1
ATOM 3792 N N . TYR A 1 495 ? 18.483 -32.637 -22.440 1.00 74.62 495 TYR A N 1
ATOM 3793 C CA . TYR A 1 495 ? 18.706 -34.064 -22.605 1.00 74.62 495 TYR A CA 1
ATOM 3794 C C . TYR A 1 495 ? 18.636 -34.508 -24.073 1.00 74.62 495 TYR A C 1
ATOM 3796 O O . TYR A 1 495 ? 18.982 -35.650 -24.399 1.00 74.62 495 TYR A O 1
ATOM 3804 N N . LEU A 1 496 ? 18.161 -33.617 -24.953 1.00 73.81 496 LEU A N 1
ATOM 3805 C CA . LEU A 1 496 ? 18.029 -33.854 -26.386 1.00 73.81 496 LEU A CA 1
ATOM 3806 C C . LEU A 1 496 ? 19.254 -33.371 -27.173 1.00 73.81 496 LEU A C 1
ATOM 3808 O O . LEU A 1 496 ? 19.632 -34.040 -28.128 1.00 73.81 496 LEU A O 1
ATOM 3812 N N . ASP A 1 497 ? 19.939 -32.310 -26.765 1.00 65.69 497 ASP A N 1
ATOM 3813 C CA . ASP A 1 497 ? 21.109 -31.827 -27.508 1.00 65.69 497 ASP A CA 1
ATOM 3814 C C . ASP A 1 497 ? 22.410 -31.999 -26.723 1.00 65.69 497 ASP A C 1
ATOM 3816 O O . ASP A 1 497 ? 22.481 -31.731 -25.525 1.00 65.69 497 ASP A O 1
ATOM 3820 N N . PHE A 1 498 ? 23.459 -32.447 -27.419 1.00 59.31 498 PHE A N 1
ATOM 3821 C CA . PHE A 1 498 ? 24.803 -32.544 -26.860 1.00 59.31 498 PHE A CA 1
ATOM 3822 C C . PHE A 1 498 ? 25.353 -31.140 -26.610 1.00 59.31 498 PHE A C 1
ATOM 3824 O O . PHE A 1 498 ? 25.550 -30.366 -27.547 1.00 59.31 498 PHE A O 1
ATOM 3831 N N . LYS A 1 499 ? 25.641 -30.816 -25.350 1.00 57.69 499 LYS A N 1
ATOM 3832 C CA . LYS A 1 499 ? 26.581 -29.748 -25.013 1.00 57.69 499 LYS A CA 1
ATOM 3833 C C . LYS A 1 499 ? 27.793 -30.390 -24.360 1.00 57.69 499 LYS A C 1
ATOM 3835 O O . LYS A 1 499 ? 27.642 -31.136 -23.395 1.00 57.69 499 LYS A O 1
ATOM 3840 N N . GLU A 1 500 ? 28.974 -30.130 -24.918 1.00 49.84 500 GLU A N 1
ATOM 3841 C CA . GLU A 1 500 ? 30.246 -30.622 -24.388 1.00 49.84 500 GLU A CA 1
ATOM 3842 C C . GLU A 1 500 ? 30.355 -30.269 -22.898 1.00 49.84 500 GLU A C 1
ATOM 3844 O O . GLU A 1 500 ? 30.442 -29.097 -22.535 1.00 49.84 500 GLU A O 1
ATOM 3849 N N . GLY A 1 501 ? 30.307 -31.291 -22.037 1.00 55.84 501 GLY A N 1
ATOM 3850 C CA . GLY A 1 501 ? 30.585 -31.164 -20.606 1.00 55.84 501 GLY A CA 1
ATOM 3851 C C . GLY A 1 501 ? 29.498 -31.633 -19.635 1.00 55.84 501 GLY A C 1
ATOM 3852 O O . GLY A 1 501 ? 29.837 -31.824 -18.473 1.00 55.84 501 GLY A O 1
ATOM 3853 N N . ASP A 1 502 ? 28.250 -31.878 -20.062 1.00 56.66 502 ASP A N 1
ATOM 3854 C CA . ASP A 1 502 ? 27.173 -32.330 -19.155 1.00 56.66 502 ASP A CA 1
ATOM 3855 C C . ASP A 1 502 ? 26.677 -33.738 -19.542 1.00 56.66 502 ASP A C 1
ATOM 3857 O O . ASP A 1 502 ? 26.018 -33.960 -20.559 1.00 56.66 502 ASP A O 1
ATOM 3861 N N . GLY A 1 503 ? 27.082 -34.736 -18.756 1.00 58.56 503 GLY A N 1
ATOM 3862 C CA . GLY A 1 503 ? 27.026 -36.159 -19.099 1.00 58.56 503 GLY A CA 1
ATOM 3863 C C . GLY A 1 503 ? 25.680 -36.856 -18.890 1.00 58.56 503 GLY A C 1
ATOM 3864 O O . GLY A 1 503 ? 25.635 -37.853 -18.176 1.00 58.56 503 GLY A O 1
ATOM 3865 N N . GLN A 1 504 ? 24.594 -36.399 -19.520 1.00 66.25 504 GLN A N 1
ATOM 3866 C CA . GLN A 1 504 ? 23.331 -37.158 -19.550 1.00 66.25 504 GLN A CA 1
ATOM 3867 C C . GLN A 1 504 ? 22.510 -36.869 -20.815 1.00 66.25 504 GLN A C 1
ATOM 3869 O O . GLN A 1 504 ? 21.517 -36.147 -20.812 1.00 66.25 504 GLN A O 1
ATOM 3874 N N . ILE A 1 505 ? 22.930 -37.458 -21.931 1.00 73.44 505 ILE A N 1
ATOM 3875 C CA . ILE A 1 505 ? 22.152 -37.464 -23.172 1.00 73.44 505 ILE A CA 1
ATOM 3876 C C . ILE A 1 505 ? 21.165 -38.632 -23.110 1.00 73.44 505 ILE A C 1
ATOM 3878 O O . ILE A 1 505 ? 21.547 -39.740 -22.737 1.00 73.44 505 ILE A O 1
ATOM 3882 N N . LEU A 1 506 ? 19.908 -38.422 -23.506 1.00 80.56 506 LEU A N 1
ATOM 3883 C CA . LEU A 1 506 ? 18.962 -39.535 -23.624 1.00 80.56 506 LEU A CA 1
ATOM 3884 C C . LEU A 1 506 ? 19.328 -40.438 -24.801 1.00 80.56 506 LEU A C 1
ATOM 3886 O O . LEU A 1 506 ? 19.560 -39.954 -25.911 1.00 80.56 506 LEU A O 1
ATOM 3890 N N . GLU A 1 507 ? 19.283 -41.746 -24.571 1.00 85.56 507 GLU A N 1
ATOM 3891 C CA . GLU A 1 507 ? 19.389 -42.763 -25.616 1.00 85.56 507 GLU A CA 1
ATOM 3892 C C . GLU A 1 507 ? 18.313 -42.588 -26.697 1.00 85.56 507 GLU A C 1
ATOM 3894 O O . GLU A 1 507 ? 17.195 -42.124 -26.434 1.00 85.56 507 GLU A O 1
ATOM 3899 N N . TRP A 1 508 ? 18.633 -42.994 -27.929 1.00 83.19 508 TRP A N 1
ATOM 3900 C CA . TRP A 1 508 ? 17.721 -42.860 -29.071 1.00 83.19 508 TRP A CA 1
ATOM 3901 C C . TRP A 1 508 ? 16.380 -43.569 -28.845 1.00 83.19 508 TRP A C 1
ATOM 3903 O O . TRP A 1 508 ? 15.325 -43.021 -29.166 1.00 83.19 508 TRP A O 1
ATOM 3913 N N . SER A 1 509 ? 16.400 -44.744 -28.215 1.00 88.38 509 SER A N 1
ATOM 3914 C CA . SER A 1 509 ? 15.191 -45.485 -27.839 1.00 88.38 509 SER A CA 1
ATOM 3915 C C . SER A 1 509 ? 14.271 -44.666 -26.926 1.00 88.38 509 SER A C 1
ATOM 3917 O O . SER A 1 509 ? 13.065 -44.578 -27.171 1.00 88.38 509 SER A O 1
ATOM 3919 N N . THR A 1 510 ? 14.835 -43.993 -25.922 1.00 85.38 510 THR A N 1
ATOM 3920 C CA . THR A 1 510 ? 14.090 -43.134 -24.996 1.00 85.38 510 THR A CA 1
ATOM 3921 C C . THR A 1 510 ? 13.517 -41.909 -25.705 1.00 85.38 510 THR A C 1
ATOM 3923 O O . THR A 1 510 ? 12.360 -41.556 -25.485 1.00 85.38 510 THR A O 1
ATOM 3926 N N . ARG A 1 511 ? 14.272 -41.294 -26.622 1.00 85.69 511 ARG A N 1
ATOM 3927 C CA . ARG A 1 511 ? 13.793 -40.158 -27.432 1.00 85.69 511 ARG A CA 1
ATOM 3928 C C . ARG A 1 511 ? 12.606 -40.534 -28.311 1.00 85.69 511 ARG A C 1
ATOM 3930 O O . ARG A 1 511 ? 11.617 -39.807 -28.339 1.00 85.69 511 ARG A O 1
ATOM 3937 N N . VAL A 1 512 ? 12.674 -41.684 -28.984 1.00 84.12 512 VAL A N 1
ATOM 3938 C CA . VAL A 1 512 ? 11.570 -42.207 -29.804 1.00 84.12 512 VAL A CA 1
ATOM 3939 C C . VAL A 1 512 ? 10.340 -42.493 -28.939 1.00 84.12 512 VAL A C 1
ATOM 3941 O O . VAL A 1 512 ? 9.224 -42.163 -29.337 1.00 84.12 512 VAL A O 1
ATOM 3944 N N . SER A 1 513 ? 10.524 -43.033 -27.729 1.00 84.56 513 SER A N 1
ATOM 3945 C CA . SER A 1 513 ? 9.424 -43.227 -26.773 1.00 84.56 513 SER A CA 1
ATOM 3946 C C . SER A 1 513 ? 8.770 -41.904 -26.363 1.00 84.56 513 SER A C 1
ATOM 3948 O O . SER A 1 513 ? 7.545 -41.823 -26.304 1.00 84.56 513 SER A O 1
ATOM 3950 N N . ILE A 1 514 ? 9.564 -40.859 -26.117 1.00 81.06 514 ILE A N 1
ATOM 3951 C CA . ILE A 1 514 ? 9.056 -39.522 -25.785 1.00 81.06 514 ILE A CA 1
ATOM 3952 C C . ILE A 1 514 ? 8.264 -38.933 -26.958 1.00 81.06 514 ILE A C 1
ATOM 3954 O O . ILE A 1 514 ? 7.149 -38.465 -26.754 1.00 81.06 514 ILE A O 1
ATOM 3958 N N . ILE A 1 515 ? 8.787 -39.009 -28.187 1.00 81.81 515 ILE A N 1
ATOM 3959 C CA . ILE A 1 515 ? 8.089 -38.533 -29.395 1.00 81.81 515 ILE A CA 1
ATOM 3960 C C . ILE A 1 515 ? 6.754 -39.263 -29.568 1.00 81.81 515 ILE A C 1
ATOM 3962 O O . ILE A 1 515 ? 5.726 -38.625 -29.780 1.00 81.81 515 ILE A O 1
ATOM 3966 N N . ASN A 1 516 ? 6.750 -40.590 -29.419 1.00 80.81 516 ASN A N 1
ATOM 3967 C CA . ASN A 1 516 ? 5.533 -41.391 -29.523 1.00 80.81 516 ASN A CA 1
ATOM 3968 C C . ASN A 1 516 ? 4.524 -41.079 -28.411 1.00 80.81 516 ASN A C 1
ATOM 3970 O O . ASN A 1 516 ? 3.326 -41.121 -28.666 1.00 80.81 516 ASN A O 1
ATOM 3974 N N . SER A 1 517 ? 4.986 -40.771 -27.196 1.00 78.81 517 SER A N 1
ATOM 3975 C CA . SER A 1 517 ? 4.123 -40.342 -26.089 1.00 78.81 517 SER A CA 1
ATOM 3976 C C . SER A 1 517 ? 3.490 -38.975 -26.370 1.00 78.81 517 SER A C 1
ATOM 3978 O O . SER A 1 517 ? 2.283 -38.813 -26.234 1.00 78.81 517 SER A O 1
ATOM 3980 N N . ILE A 1 518 ? 4.275 -38.005 -26.853 1.00 75.12 518 ILE A N 1
ATOM 3981 C CA . ILE A 1 518 ? 3.777 -36.669 -27.223 1.00 75.12 518 ILE A CA 1
ATOM 3982 C C . ILE A 1 518 ? 2.777 -36.755 -28.384 1.00 75.12 518 ILE A C 1
ATOM 3984 O O . ILE A 1 518 ? 1.766 -36.062 -28.374 1.00 75.12 518 ILE A O 1
ATOM 3988 N N . ALA A 1 519 ? 3.035 -37.609 -29.378 1.00 76.50 519 ALA A N 1
ATOM 3989 C CA . ALA A 1 519 ? 2.165 -37.764 -30.543 1.00 76.50 519 ALA A CA 1
ATOM 3990 C C . ALA A 1 519 ? 0.816 -38.435 -30.226 1.00 76.50 519 ALA A C 1
ATOM 3992 O O . ALA A 1 519 ? -0.123 -38.295 -31.008 1.00 76.50 519 ALA A O 1
ATOM 3993 N N . LYS A 1 520 ? 0.718 -39.182 -29.119 1.00 74.62 520 LYS A N 1
ATOM 3994 C CA . LYS A 1 520 ? -0.494 -39.927 -28.750 1.00 74.62 520 LYS A CA 1
ATOM 3995 C C . LYS A 1 520 ? -1.557 -39.092 -28.034 1.00 74.62 520 LYS A C 1
ATOM 3997 O O . LYS A 1 520 ? -2.718 -39.491 -28.110 1.00 74.62 520 LYS A O 1
ATOM 4002 N N . GLY A 1 521 ? -1.196 -37.944 -27.451 1.00 56.84 521 GLY A N 1
ATOM 4003 C CA . GLY A 1 521 ? -2.125 -37.158 -26.626 1.00 56.84 521 GLY A CA 1
ATOM 4004 C C . GLY A 1 521 ? -2.198 -37.650 -25.182 1.00 56.84 521 GLY A C 1
ATOM 4005 O O . GLY A 1 521 ? -2.377 -38.872 -25.023 1.00 56.84 521 GLY A O 1
#

Secondary structure (DSSP, 8-state):
--SHHHHHHHHHHTTS---------HHHHHHHHHHHHH-TT-SS-TT--TTS-TTSS-STTEEE-TTS-EEEEE-TTS---SB--GGGGG-TT--EEE--SS--EEPPPGGGGG-TT--EEE--SSEEEEEPPGGGGG-TT--EEE--SSEEESBPPGGGGG-TT--EEE--SS--BSPPPGGGGG-TT--EEE--SS--EEPPPGGGGG-TT--EEE--SSEEEEEPPGGGGGSTTTEE--S-TEEE-TTSTTPBPPPTTT---TT----S----S------PPP---------S-----------SSSHHHHHHHHHHHHHHHHHHHHHHHHHHHHTTSS----------------------TT-----TT---TTSS----SS-HHHHHHTB--HHHHHHHTTTT-GGGEEEE-SSEEEEEEE-TTS-EEEEEEEEPPS-HHHHHHHHHHHHHHHH---TTSPPEEEEEEETTTTEEEEEEE--TT--THHHHS--TT---PPPHHHHHHHHHHHHH-

Nearest PDB structures (foldseek):
  4mna-assembly1_A  TM=9.174E-01  e=2.447E-17  Arabidopsis thaliana
  8wei-assembly1_A  TM=8.913E-01  e=1.009E-15  Brassica napus
  3riz-assembly1_A  TM=9.877E-01  e=2.597E-12  Arabidopsis thaliana
  5jfk-assembly2_B  TM=9.513E-01  e=1.188E-10  Arabidopsis thaliana
  8wed-assembly2_D  TM=5.577E-01  e=2.634E-16  Arabidopsis thaliana

Sequence (521 aa):
MVSSHFLFFFLLLLTLYCPKPISANPELTALMDLKSSVDPENAYLSSWVVSGDPCDGSFEGVACNEKGQVANISLQGKGLTGKLSPAVGGLKHLTGLYLHYNSLYGEIPKDISYLAELSDLYLNINNFSGEIPSEIGNMQSLQVLQLSHNQLTGSIPTQLGSLRKLNVLALQSNQLTGAIPASFGEIRVLMRLDLSFNNLFGSIPTKLADAPLLEVLNVRNNTLSGNVPLALKRLVDGFHYENNPGLCGDGFPSLRSCNALDNVNPNRPEPYGGDSTRVPTRDIPETANLNLNCTNGHCSKSSKTSPASVAVGVVVVSVIVSAIGILTFTQYRRRKQKLGSAFDISDSHLGNDQANEVIRKNGSPLVSLEYSNGWDPLAEGRRFGVPQEVMQKFRLNSQEIETATQYFADKNLLGKSNYSVTYKGTLRDGSAVAIKRITKTSCKSEEAEFLKGLNIVTSLRHENLVRLRGFCCSRGRGECFLVYDFIPNGNLFRYLDFKEGDGQILEWSTRVSIINSIAKG

InterPro domains:
  IPR000719 Protein kinase domain [PS50011] (408-521)
  IPR001245 Serine-threonine/tyrosine-protein kinase, catalytic domain [PF07714] (412-521)
  IPR001611 Leucine-rich repeat [PF00560] (118-139)
  IPR001611 Leucine-rich repeat [PF00560] (141-163)
  IPR001611 Leucine-rich repeat [PF00560] (190-208)
  IPR001611 Leucine-rich repeat [PF00560] (214-235)
  IPR011009 Protein kinase-like domain superfamily [SSF56112] (391-521)
  IPR013210 Leucine-rich repeat-containing N-terminal, plant-type [PF08263] (25-65)
  IPR032675 Leucine-rich repeat domain superfamily [G3DSA:3.80.10.10] (26-138)
  IPR032675 Leucine-rich repeat domain superfamily [G3DSA:3.80.10.10] (139-250)
  IPR050647 Plant LRR receptor-like serine/threonine-protein kinases [PTHR48056] (73-521)

=== Feature glossary ===
Annotated list of the representations used here:

Nearest PDB structures. The Foldseek neighbor list gives the closest experimentally determined structures in the PDB, ranked by structural alignment. TM-score near 1 means near-identical fold; near 0.3 means only rough topology match. This is how one finds what a novel AlphaFold prediction most resembles in the solved-structure universe.

Foldseek 3Di. Foldseek's 3Di representation compresses backbone geometry into a per-residue letter drawn from a learned twenty-state alphabet. It captures the tertiary interaction pattern around each residue — which residues are packed against it in space, regardless of where they are in sequence.

Radius of gyration, Cα contacts, bounding box. Radius of gyration (Rg) is the root-mean-square distance of Cα atoms from their centroid — a single number for overall size and compactness. A globular domain of N residues has Rg ≈ 2.2·N^0.38 Å; an extended or disordered chain has a much larger Rg. The Cα contact count is the number of residue pairs whose Cα atoms are within 8 Å and are more than four positions apart in sequence — a standard proxy for tertiary packing density. The bounding box is the smallest axis-aligned box enclosing all Cα atoms.

InterPro / GO / CATH / organism. The annotation block draws on four external resources. InterPro: which protein families and domains the sequence belongs to. GO: standardized terms for what the protein does, what process it participates in, and where in the cell it acts. CATH: which structural fold it has in the CATH hierarchy. Organism: the species of origin.

mmCIF coordinates. The mmCIF block holds the 3D Cartesian coordinates of each backbone atom (N, Cα, C, O) in ångströms. mmCIF is the PDB's canonical archive format — a tagged-loop text representation of the atomic model.

pLDDT. pLDDT is the predicted lDDT-Cα score: AlphaFold's confidence that the local environment of each residue (all inter-atomic distances within 15 Å) is correctly placed. It is a per-residue number between 0 and 100, with higher meaning more reliable.

Backbone torsions (φ/ψ). φ (phi) and ψ (psi) are the two rotatable backbone dihedrals per residue: φ is the C(i-1)–N–Cα–C torsion, ψ is the N–Cα–C–N(i+1) torsion, both in degrees on (−180°, 180°]. α-helical residues cluster near (−60°, −45°); β-strand residues near (−120°, +130°). A Ramachandran plot is simply a scatter of (φ, ψ) for every residue.

B-factor. For experimental (PDB) structures, the B-factor (temperature factor) quantifies the positional spread of each atom in the crystal — a combination of thermal vibration and static disorder — in units of Å². High B-factors mark flexible loops or poorly resolved regions; low B-factors mark the rigid, well-ordered core.

Secondary structure (3-state, P-SEA). SS3 is a coarse helix/strand/coil call (letters a/b/c) made by the P-SEA algorithm from inter-Cα distances and dihedrals. It is less detailed than DSSP but needs only Cα positions.

Predicted aligned error. Predicted aligned error is AlphaFold's pairwise confidence. Unlike pLDDT (per-residue), PAE is per-residue-pair and captures whether two parts of the structure are correctly placed relative to each other. Units are ångströms of expected positional error.

Solvent-accessible surface area. Solvent-accessible surface area (SASA) is the area in Å² traced out by the centre of a 1.4 Å probe sphere (a water molecule) rolled over the protein's van der Waals surface (Shrake–Rupley / Lee–Richards construction). Buried residues have near-zero SASA; fully exposed residues can exceed 200 Å². The total SASA scales roughly with the number of surface residues.

Secondary structure (8-state, DSSP). The SS8 string is DSSP's per-residue secondary-structure call. α-helix (H) means an i→i+4 H-bond ladder; β-strand (E) means the residue participates in a β-sheet; 3₁₀ (G) and π (I) are tighter and wider helices; T/S are turns/bends; '-' is loop.

Rendered structure images. Structure images are PyMOL renders from six orthogonal camera directions. Cartoon representation draws helices as coils and strands as arrows; sticks shows the backbone as bonds; surface shows the solvent-excluded envelope. Rainbow coloring maps sequence position to hue (blue→red, N→C); chain coloring assigns a distinct color per polypeptide.

Sequence. The amino-acid sequence is the protein's primary structure: the linear order of residues from the N-terminus to the C-terminus, written in one-letter code. Everything else here — the 3D coordinates, the secondary structure, the domain annotations — is ultimately a consequence of this string.

Contact-map, Ramachandran, and PAE plots. Three diagnostic plots accompany the record. The Cα contact map visualizes the tertiary structure as a 2D adjacency matrix (8 Å cutoff, sequence-local contacts suppressed). The Ramachandran plot shows the distribution of backbone (φ, ψ) torsions, with points in the α and β basins reflecting secondary structure content. The PAE plot shows AlphaFold's inter-residue confidence as a color matrix.